Protein AF-A0A2X4TT81-F1 (afdb_monomer_lite)

Foldseek 3Di:
DLVVVVVPDDDPVCVNLVVLQVVLVVCVVVLNLLSSLVSLVVSVVVPNPVSVVSLLVSLVQCLPPVCVVSCLVNLLRQSSLVSVLCCCQAPLVVLQVPDPDLVSVVSLVSLVVVLVSNLVNPPAAHDCLLSSLVSCVLSVVLVSSVVSLVRPPQDPSSQVSVQVSCVVVVNLPGDPRDDDPDDDQDPFDQGQDPDPDDDRDGDGDRPQLVVLQVVLLSCQLVVVLLSSLVSNCVNWPSNLVVNLLSLQQFDDLVSLVVSLVVPQDQDPDQDEADDPVDDPVDDCGSSLVSLQQSLLLCLQVLVLVVSLNSNSRVVLSVLSVLLNVLCVQLPPPVDALLSNLVSLLVNLVSLLPCVCRRNNRCPFCAVNVVPSPDRDDDDPLPCVPPPDDDSRDPSRSVSRVVSAPPPQRGHSSSLVVSLVSLVSSLVSFQLAALLNQLSLQCSLLSCCVPCVPSSVVSLVVNVVRYDDDPCNVCRSHDGDHGDSVRRVD

Structure (mmCIF, N/CA/C/O backbone):
data_AF-A0A2X4TT81-F1
#
_entry.id   AF-A0A2X4TT81-F1
#
loop_
_atom_site.group_PDB
_atom_site.id
_atom_site.type_symbol
_atom_site.label_atom_id
_atom_site.label_alt_id
_atom_site.label_comp_id
_atom_site.label_asym_id
_atom_site.label_entity_id
_atom_site.label_seq_id
_atom_site.pdbx_PDB_ins_code
_atom_site.Cartn_x
_atom_site.Cartn_y
_atom_site.Cartn_z
_atom_site.occupancy
_atom_site.B_iso_or_equiv
_atom_site.auth_seq_id
_atom_site.auth_comp_id
_atom_site.auth_asym_id
_atom_site.auth_atom_id
_atom_site.pdbx_PDB_model_num
ATOM 1 N N . MET A 1 1 ? 54.149 9.828 -35.077 1.00 58.25 1 MET A N 1
ATOM 2 C CA . MET A 1 1 ? 53.721 9.417 -33.720 1.00 58.25 1 MET A CA 1
ATOM 3 C C . MET A 1 1 ? 52.675 8.308 -33.779 1.00 58.25 1 MET A C 1
ATOM 5 O O . MET A 1 1 ? 52.943 7.242 -33.248 1.00 58.25 1 MET A O 1
ATOM 9 N N . ILE A 1 2 ? 51.557 8.510 -34.487 1.00 61.09 2 ILE A N 1
ATOM 10 C CA . ILE A 1 2 ? 50.477 7.516 -34.664 1.00 61.09 2 ILE A CA 1
ATOM 11 C C . ILE A 1 2 ? 51.002 6.150 -35.151 1.00 61.09 2 ILE A C 1
ATOM 13 O O . ILE A 1 2 ? 50.670 5.128 -34.558 1.00 61.09 2 ILE A O 1
ATOM 17 N N . ASP A 1 3 ? 51.885 6.119 -36.155 1.00 70.44 3 ASP A N 1
ATOM 18 C CA . ASP A 1 3 ? 52.434 4.855 -36.682 1.00 70.44 3 ASP A CA 1
ATOM 19 C C . ASP A 1 3 ? 53.351 4.123 -35.692 1.00 70.44 3 ASP A C 1
ATOM 21 O O . ASP A 1 3 ? 53.447 2.900 -35.723 1.00 70.44 3 ASP A O 1
ATOM 25 N N . ARG A 1 4 ? 53.984 4.854 -34.763 1.00 66.62 4 ARG A N 1
ATOM 26 C CA . ARG A 1 4 ? 54.801 4.257 -33.695 1.00 66.62 4 ARG A CA 1
ATOM 27 C C . ARG A 1 4 ? 53.922 3.603 -32.629 1.00 66.62 4 ARG A C 1
ATOM 29 O O . ARG A 1 4 ? 54.232 2.501 -32.194 1.00 66.62 4 ARG A O 1
ATOM 36 N N . VAL A 1 5 ? 52.811 4.244 -32.258 1.00 69.75 5 VAL A N 1
ATOM 37 C CA . VAL A 1 5 ? 51.827 3.671 -31.321 1.00 69.75 5 VAL A CA 1
ATOM 38 C C . VAL A 1 5 ? 51.140 2.445 -31.936 1.00 69.75 5 VAL A C 1
ATOM 40 O O . VAL A 1 5 ? 51.046 1.410 -31.285 1.00 69.75 5 VAL A O 1
ATOM 43 N N . LYS A 1 6 ? 50.763 2.494 -33.225 1.00 67.06 6 LYS A N 1
ATOM 44 C CA . LYS A 1 6 ? 50.237 1.320 -33.957 1.00 67.06 6 LYS A CA 1
ATOM 45 C C . LYS A 1 6 ? 51.219 0.141 -34.003 1.00 67.06 6 LYS A C 1
ATOM 47 O O . LYS A 1 6 ? 50.777 -1.001 -34.060 1.00 67.06 6 LYS A O 1
ATOM 52 N N . ALA A 1 7 ? 52.524 0.409 -33.957 1.00 72.94 7 ALA A N 1
ATOM 53 C CA . ALA A 1 7 ? 53.584 -0.597 -33.895 1.00 72.94 7 ALA A CA 1
ATOM 54 C C . ALA A 1 7 ? 53.917 -1.076 -32.461 1.00 72.94 7 ALA A C 1
ATOM 56 O O . ALA A 1 7 ? 54.894 -1.798 -32.278 1.00 72.94 7 ALA A O 1
ATOM 57 N N . GLY A 1 8 ? 53.126 -0.689 -31.450 1.00 68.44 8 GLY A N 1
ATOM 58 C CA . GLY A 1 8 ? 53.252 -1.163 -30.066 1.00 68.44 8 GLY A CA 1
ATOM 59 C C . GLY A 1 8 ? 54.006 -0.233 -29.108 1.00 68.44 8 GLY A C 1
ATOM 60 O O . GLY A 1 8 ? 54.259 -0.626 -27.971 1.00 68.44 8 GLY A O 1
ATOM 61 N N . ALA A 1 9 ? 54.373 0.986 -29.522 1.00 76.06 9 ALA A N 1
ATOM 62 C CA . ALA A 1 9 ? 54.958 1.969 -28.607 1.00 76.06 9 ALA A CA 1
ATOM 63 C C . ALA A 1 9 ? 53.918 2.520 -27.614 1.00 76.06 9 ALA A C 1
ATOM 65 O O . ALA A 1 9 ? 52.749 2.697 -27.959 1.00 76.06 9 ALA A O 1
ATOM 66 N N . ALA A 1 10 ? 54.363 2.847 -26.397 1.00 73.81 10 ALA A N 1
ATOM 67 C CA . ALA A 1 10 ? 53.527 3.500 -25.393 1.00 73.81 10 ALA A CA 1
ATOM 68 C C . ALA A 1 10 ? 53.057 4.894 -25.863 1.00 73.81 10 ALA A C 1
ATOM 70 O O . ALA A 1 10 ? 53.829 5.633 -26.476 1.00 73.81 10 ALA A O 1
ATOM 71 N N . ASP A 1 11 ? 51.812 5.258 -25.535 1.00 77.31 11 ASP A N 1
ATOM 72 C CA . ASP A 1 11 ? 51.210 6.581 -25.786 1.00 77.31 11 ASP A CA 1
ATOM 73 C C . ASP A 1 11 ? 50.930 7.306 -24.452 1.00 77.31 11 ASP A C 1
ATOM 75 O O . ASP A 1 11 ? 49.772 7.442 -24.055 1.00 77.31 11 ASP A O 1
ATOM 79 N N . PRO A 1 12 ? 51.976 7.709 -23.699 1.00 75.44 12 PRO A N 1
ATOM 80 C CA . PRO A 1 12 ? 51.815 8.270 -22.353 1.00 75.44 12 PRO A CA 1
ATOM 81 C C . PRO A 1 12 ? 51.027 9.588 -22.345 1.00 75.44 12 PRO A C 1
ATOM 83 O O . PRO A 1 12 ? 50.324 9.867 -21.378 1.00 75.44 12 PRO A O 1
ATOM 86 N N . ASP A 1 13 ? 51.089 10.347 -23.441 1.00 78.00 13 ASP A N 1
ATOM 87 C CA . ASP A 1 13 ? 50.403 11.634 -23.608 1.00 78.00 13 ASP A CA 1
ATOM 88 C C . ASP A 1 13 ? 49.036 11.501 -24.308 1.00 78.00 13 ASP A C 1
ATOM 90 O O . ASP A 1 13 ? 48.393 12.506 -24.609 1.00 78.00 13 ASP A O 1
ATOM 94 N N . GLN A 1 14 ? 48.594 10.270 -24.608 1.00 77.44 14 GLN A N 1
ATOM 95 C CA . GLN A 1 14 ? 47.334 9.970 -25.306 1.00 77.44 14 GLN A CA 1
ATOM 96 C C . GLN A 1 14 ? 47.156 10.744 -26.628 1.00 77.44 14 GLN A C 1
ATOM 98 O O . GLN A 1 14 ? 46.035 11.073 -27.032 1.00 77.44 14 GLN A O 1
ATOM 103 N N . LEU A 1 15 ? 48.246 11.079 -27.323 1.00 79.50 15 LEU A N 1
ATOM 104 C CA . LEU A 1 15 ? 48.196 11.911 -28.528 1.00 79.50 15 LEU A CA 1
ATOM 105 C C . LEU A 1 15 ? 47.681 11.120 -29.733 1.00 79.50 15 LEU A C 1
ATOM 107 O O . LEU A 1 15 ? 47.005 11.689 -30.594 1.00 79.50 15 LEU A O 1
ATOM 111 N N . ALA A 1 16 ? 47.950 9.812 -29.803 1.00 79.69 16 ALA A N 1
ATOM 112 C CA . ALA A 1 16 ? 47.367 8.973 -30.846 1.00 79.69 16 ALA A CA 1
ATOM 113 C C . ALA A 1 16 ? 45.855 8.815 -30.625 1.00 79.69 16 ALA A C 1
ATOM 115 O O . ALA A 1 16 ? 45.085 8.948 -31.579 1.00 79.69 16 ALA A O 1
ATOM 116 N N . LEU A 1 17 ? 45.429 8.643 -29.372 1.00 80.56 17 LEU A N 1
ATOM 117 C CA . LEU A 1 17 ? 44.019 8.601 -28.983 1.00 80.56 17 LEU A CA 1
ATOM 118 C C . LEU A 1 17 ? 43.297 9.935 -29.258 1.00 80.56 17 LEU A C 1
ATOM 120 O O . LEU A 1 17 ? 42.252 9.957 -29.911 1.00 80.56 17 LEU A O 1
ATOM 124 N N . SER A 1 18 ? 43.906 11.060 -28.878 1.00 81.62 18 SER A N 1
ATOM 125 C CA . SER A 1 18 ? 43.393 12.415 -29.140 1.00 81.62 18 SER A CA 1
ATOM 126 C C . SER A 1 18 ? 43.285 12.732 -30.637 1.00 81.62 18 SER A C 1
ATOM 128 O O . SER A 1 18 ? 42.397 13.478 -31.062 1.00 81.62 18 SER A O 1
ATOM 130 N N . SER A 1 19 ? 44.156 12.146 -31.468 1.00 86.88 19 SER A N 1
ATOM 131 C CA . SER A 1 19 ? 44.118 12.339 -32.923 1.00 86.88 19 SER A CA 1
ATOM 132 C C . SER A 1 19 ? 42.837 11.795 -33.567 1.00 86.88 19 SER A C 1
ATOM 134 O O . SER A 1 19 ? 42.395 12.345 -34.578 1.00 86.88 19 SER A O 1
ATOM 136 N N . LEU A 1 20 ? 42.203 10.770 -32.977 1.00 88.62 20 LEU A N 1
ATOM 137 C CA . LEU A 1 20 ? 40.924 10.235 -33.456 1.00 88.62 20 LEU A CA 1
ATOM 138 C C . LEU A 1 20 ? 39.818 11.285 -33.342 1.00 88.62 20 LEU A C 1
ATOM 140 O O . LEU A 1 20 ? 39.067 11.485 -34.295 1.00 88.62 20 LEU A O 1
ATOM 144 N N . GLY A 1 21 ? 39.767 12.017 -32.226 1.00 88.94 21 GLY A N 1
ATOM 145 C CA . GLY A 1 21 ? 38.787 13.082 -32.018 1.00 88.94 21 GLY A CA 1
ATOM 146 C C . GLY A 1 21 ? 38.964 14.260 -32.980 1.00 88.94 21 GLY A C 1
ATOM 147 O O . GLY A 1 21 ? 37.980 14.835 -33.451 1.00 88.94 21 GLY A O 1
ATOM 148 N N . GLN A 1 22 ? 40.209 14.600 -33.332 1.00 89.69 22 GLN A N 1
ATOM 149 C CA . GLN A 1 22 ? 40.493 15.642 -34.328 1.00 89.69 22 GLN A CA 1
ATOM 150 C C . GLN A 1 22 ? 40.083 15.208 -35.741 1.00 89.69 22 GLN A C 1
ATOM 152 O O . GLN A 1 22 ? 39.421 15.966 -36.450 1.00 89.69 22 GLN A O 1
ATOM 157 N N . GLN A 1 23 ? 40.411 13.974 -36.132 1.00 93.31 23 GLN A N 1
ATOM 158 C CA . GLN A 1 23 ? 39.982 13.401 -37.412 1.00 93.31 23 GLN A CA 1
ATOM 159 C C . GLN A 1 23 ? 38.454 13.327 -37.503 1.00 93.31 23 GLN A C 1
ATOM 161 O O . GLN A 1 23 ? 37.878 13.710 -38.520 1.00 93.31 23 GLN A O 1
ATOM 166 N N . ALA A 1 24 ? 37.789 12.910 -36.423 1.00 94.06 24 ALA A N 1
ATOM 167 C CA . ALA A 1 24 ? 36.334 12.868 -36.339 1.00 94.06 24 ALA A CA 1
ATOM 168 C C . ALA A 1 24 ? 35.710 14.258 -36.533 1.00 94.06 24 ALA A C 1
ATOM 170 O O . ALA A 1 24 ? 34.749 14.411 -37.286 1.00 94.06 24 ALA A O 1
ATOM 171 N N . ARG A 1 25 ? 36.300 15.294 -35.924 1.00 92.62 25 ARG A N 1
ATOM 172 C CA . ARG A 1 25 ? 35.845 16.681 -36.079 1.00 92.62 25 ARG A CA 1
ATOM 173 C C . ARG A 1 25 ? 35.964 17.175 -37.521 1.00 92.62 25 ARG A C 1
ATOM 175 O O . ARG A 1 25 ? 35.049 17.831 -38.007 1.00 92.62 25 ARG A O 1
ATOM 182 N N . ILE A 1 26 ? 37.053 16.828 -38.210 1.00 95.19 26 ILE A N 1
ATOM 183 C CA . ILE A 1 26 ? 37.232 17.145 -39.635 1.00 95.19 26 ILE A CA 1
ATOM 184 C C . ILE A 1 26 ? 36.154 16.450 -40.473 1.00 95.19 26 ILE A C 1
ATOM 186 O O . ILE A 1 26 ? 35.532 17.094 -41.314 1.00 95.19 26 ILE A O 1
ATOM 190 N N . GLN A 1 27 ? 35.879 15.165 -40.220 1.00 96.31 27 GLN A N 1
ATOM 191 C CA . GLN A 1 27 ? 34.803 14.448 -40.913 1.00 96.31 27 GLN A CA 1
ATOM 192 C C . GLN A 1 27 ? 33.444 15.123 -40.695 1.00 96.31 27 GLN A C 1
ATOM 194 O O . GLN A 1 27 ? 32.689 15.296 -41.650 1.00 96.31 27 GLN A O 1
ATOM 199 N N . LEU A 1 28 ? 33.157 15.579 -39.473 1.00 92.62 28 LEU A N 1
ATOM 200 C CA . LEU A 1 28 ? 31.921 16.298 -39.173 1.00 92.62 28 LEU A CA 1
ATOM 201 C C . LEU A 1 28 ? 31.823 17.632 -39.935 1.00 92.62 28 LEU A C 1
ATOM 203 O O . LEU A 1 28 ? 30.763 17.938 -40.474 1.00 92.62 28 LEU A O 1
ATOM 207 N N . TRP A 1 29 ? 32.917 18.396 -40.044 1.00 91.75 29 TRP A N 1
ATOM 208 C CA . TRP A 1 29 ? 32.966 19.628 -40.850 1.00 91.75 29 TRP A CA 1
ATOM 209 C C . TRP A 1 29 ? 32.735 19.387 -42.341 1.00 91.75 29 TRP A C 1
ATOM 211 O O . TRP A 1 29 ? 32.150 20.231 -43.013 1.00 91.75 29 TRP A O 1
ATOM 221 N N . LEU A 1 30 ? 33.156 18.229 -42.849 1.00 93.50 30 LEU A N 1
ATOM 222 C CA . LEU A 1 30 ? 32.915 17.806 -44.228 1.00 93.50 30 LEU A CA 1
ATOM 223 C C . LEU A 1 30 ? 31.502 17.229 -44.447 1.00 93.50 30 LEU A C 1
ATOM 225 O O . LEU A 1 30 ? 31.180 16.829 -45.561 1.00 93.50 30 LEU A O 1
ATOM 229 N N . GLY A 1 31 ? 30.659 17.162 -43.408 1.00 90.50 31 GLY A N 1
ATOM 230 C CA . GLY A 1 31 ? 29.316 16.573 -43.470 1.00 90.50 31 GLY A CA 1
ATOM 231 C C . GLY A 1 31 ? 29.287 15.041 -43.374 1.00 90.50 31 GLY A C 1
ATOM 232 O O . GLY A 1 31 ? 28.218 14.433 -43.436 1.00 90.50 31 GLY A O 1
ATOM 233 N N . ASN A 1 32 ? 30.436 14.395 -43.163 1.00 95.31 32 ASN A N 1
ATOM 234 C CA . ASN A 1 32 ? 30.575 12.942 -43.075 1.00 95.31 32 ASN A CA 1
ATOM 235 C C . ASN A 1 32 ? 30.267 12.441 -41.654 1.00 95.31 32 ASN A C 1
ATOM 237 O O . ASN A 1 32 ? 31.155 12.045 -40.894 1.00 95.31 32 ASN A O 1
ATOM 241 N N . ILE A 1 33 ? 28.984 12.443 -41.291 1.00 96.00 33 ILE A N 1
ATOM 242 C CA . ILE A 1 33 ? 28.519 12.152 -39.923 1.00 96.00 33 ILE A CA 1
ATOM 243 C C . ILE A 1 33 ? 28.848 10.722 -39.474 1.00 96.00 33 ILE A C 1
ATOM 245 O O . ILE A 1 33 ? 29.339 10.532 -38.363 1.00 96.00 33 ILE A O 1
ATOM 249 N N . ALA A 1 34 ? 28.599 9.711 -40.313 1.00 95.69 34 ALA A N 1
ATOM 250 C CA . ALA A 1 34 ? 28.864 8.316 -39.948 1.00 95.69 34 ALA A CA 1
ATOM 251 C C . ALA A 1 34 ? 30.368 8.047 -39.712 1.00 95.69 34 ALA A C 1
ATOM 253 O O . ALA A 1 34 ? 30.707 7.562 -38.630 1.00 95.69 34 ALA A O 1
ATOM 254 N N . PRO A 1 35 ? 31.292 8.448 -40.615 1.00 96.44 35 PRO A N 1
ATOM 255 C CA . PRO A 1 35 ? 32.729 8.372 -40.341 1.00 96.44 35 PRO A CA 1
ATOM 256 C C . PRO A 1 35 ? 33.161 9.111 -39.066 1.00 96.44 35 PRO A C 1
ATOM 258 O O . PRO A 1 35 ? 33.966 8.585 -38.298 1.00 96.44 35 PRO A O 1
ATOM 261 N N . ALA A 1 36 ? 32.604 10.299 -38.796 1.00 96.62 36 ALA A N 1
ATOM 262 C CA . ALA A 1 36 ? 32.887 11.035 -37.563 1.00 96.62 36 ALA A CA 1
ATOM 263 C C . ALA A 1 36 ? 32.458 10.250 -36.312 1.00 96.62 36 ALA A C 1
ATOM 265 O O . ALA A 1 36 ? 33.240 10.090 -35.375 1.00 96.62 36 ALA A O 1
ATOM 266 N N . ALA A 1 37 ? 31.234 9.715 -36.306 1.00 95.94 37 ALA A N 1
ATOM 267 C CA . ALA A 1 37 ? 30.707 8.931 -35.192 1.00 95.94 37 ALA A CA 1
ATOM 268 C C . ALA A 1 37 ? 31.528 7.658 -34.933 1.00 95.94 37 ALA A C 1
ATOM 270 O O . ALA A 1 37 ? 31.794 7.330 -33.779 1.00 95.94 37 ALA A O 1
ATOM 271 N N . GLN A 1 38 ? 31.979 6.967 -35.984 1.00 95.00 38 GLN A N 1
ATOM 272 C CA . GLN A 1 38 ? 32.835 5.785 -35.851 1.00 95.00 38 GLN A CA 1
ATOM 273 C C . GLN A 1 38 ? 34.185 6.122 -35.199 1.00 95.00 38 GLN A C 1
ATOM 275 O O . GLN A 1 38 ? 34.632 5.398 -34.310 1.00 95.00 38 GLN A O 1
ATOM 280 N N . LEU A 1 39 ? 34.816 7.235 -35.587 1.00 95.06 39 LEU A N 1
ATOM 281 C CA . LEU A 1 39 ? 36.079 7.687 -34.995 1.00 95.06 39 LEU A CA 1
ATOM 282 C C . LEU A 1 39 ? 35.910 8.096 -33.523 1.00 95.06 39 LEU A C 1
ATOM 284 O O . LEU A 1 39 ? 36.715 7.693 -32.684 1.00 95.06 39 LEU A O 1
ATOM 288 N N . TYR A 1 40 ? 34.835 8.812 -33.178 1.00 94.81 40 TYR A N 1
ATOM 289 C CA . TYR A 1 40 ? 34.524 9.118 -31.777 1.00 94.81 40 TYR A CA 1
ATOM 290 C C . TYR A 1 40 ? 34.189 7.865 -30.956 1.00 94.81 40 TYR A C 1
ATOM 292 O O . TYR A 1 40 ? 34.549 7.787 -29.783 1.00 94.81 40 TYR A O 1
ATOM 300 N N . ALA A 1 41 ? 33.549 6.857 -31.557 1.00 92.12 41 ALA A N 1
ATOM 301 C CA . ALA A 1 41 ? 33.287 5.574 -30.907 1.00 92.12 41 ALA A CA 1
ATOM 302 C C . ALA A 1 41 ? 34.577 4.802 -30.623 1.00 92.12 41 ALA A C 1
ATOM 304 O O . ALA A 1 41 ? 34.733 4.260 -29.531 1.00 92.12 41 ALA A O 1
ATOM 305 N N . GLN A 1 42 ? 35.525 4.802 -31.564 1.00 91.69 42 GLN A N 1
ATOM 306 C CA . GLN A 1 42 ? 36.855 4.229 -31.350 1.00 91.69 42 GLN A CA 1
ATOM 307 C C . GLN A 1 42 ? 37.615 4.967 -30.245 1.00 91.69 42 GLN A C 1
ATOM 309 O O . GLN A 1 42 ? 38.210 4.315 -29.390 1.00 91.69 42 GLN A O 1
ATOM 314 N N . GLN A 1 43 ? 37.552 6.302 -30.233 1.00 90.12 43 GLN A N 1
ATOM 315 C CA . GLN A 1 43 ? 38.149 7.127 -29.183 1.00 90.12 43 GLN A CA 1
ATOM 316 C C . GLN A 1 43 ? 37.559 6.779 -27.804 1.00 90.12 43 GLN A C 1
ATOM 318 O O . GLN A 1 43 ? 38.297 6.478 -26.869 1.00 90.12 43 GLN A O 1
ATOM 323 N N . ALA A 1 44 ? 36.230 6.730 -27.684 1.00 88.50 44 ALA A N 1
ATOM 324 C CA . ALA A 1 44 ? 35.555 6.386 -26.433 1.00 88.50 44 ALA A CA 1
ATOM 325 C C . ALA A 1 44 ? 35.875 4.955 -25.960 1.00 88.50 44 ALA A C 1
ATOM 327 O O . ALA A 1 44 ? 36.117 4.729 -24.776 1.00 88.50 44 ALA A O 1
ATOM 328 N N . ALA A 1 45 ? 35.909 3.984 -26.879 1.00 87.12 45 ALA A N 1
ATOM 329 C CA . ALA A 1 45 ? 36.208 2.587 -26.562 1.00 87.12 45 ALA A CA 1
ATOM 330 C C . ALA A 1 45 ? 37.636 2.378 -26.025 1.00 87.12 45 ALA A C 1
ATOM 332 O O . ALA A 1 45 ? 37.886 1.403 -25.321 1.00 87.12 45 ALA A O 1
ATOM 333 N N . GLN A 1 46 ? 38.557 3.294 -26.332 1.00 85.81 46 GLN A N 1
ATOM 334 C CA . GLN A 1 46 ? 39.940 3.285 -25.847 1.00 85.81 46 GLN A CA 1
ATOM 335 C C . GLN A 1 46 ? 40.122 4.035 -24.511 1.00 85.81 46 GLN A C 1
ATOM 337 O O . GLN A 1 46 ? 41.245 4.160 -24.034 1.00 85.81 46 GLN A O 1
ATOM 342 N N . GLY A 1 47 ? 39.032 4.490 -23.878 1.00 77.69 47 GLY A N 1
ATOM 343 C CA . GLY A 1 47 ? 39.045 5.068 -22.528 1.00 77.69 47 GLY A CA 1
ATOM 344 C C . GLY A 1 47 ? 39.175 6.593 -22.463 1.00 77.69 47 GLY A C 1
ATOM 345 O O . GLY A 1 47 ? 39.287 7.142 -21.368 1.00 77.69 47 GLY A O 1
ATOM 346 N N . ASP A 1 48 ? 39.131 7.289 -23.601 1.00 80.69 48 ASP A N 1
ATOM 347 C CA . ASP A 1 48 ? 39.125 8.753 -23.642 1.00 80.69 48 ASP A CA 1
ATOM 348 C C . ASP A 1 48 ? 37.794 9.320 -23.121 1.00 80.69 48 ASP A C 1
ATOM 350 O O . ASP A 1 48 ? 36.706 8.963 -23.589 1.00 80.69 48 ASP A O 1
ATOM 354 N N . GLN A 1 49 ? 37.878 10.249 -22.167 1.00 73.44 49 GLN A N 1
ATOM 355 C CA . GLN A 1 49 ? 36.701 10.835 -21.519 1.00 73.44 49 GLN A CA 1
ATOM 356 C C . GLN A 1 49 ? 35.886 11.759 -22.448 1.00 73.44 49 GLN A C 1
ATOM 358 O O . GLN A 1 49 ? 34.681 11.920 -22.249 1.00 73.44 49 GLN A O 1
ATOM 363 N N . ASN A 1 50 ? 36.502 12.338 -23.484 1.00 83.44 50 ASN A N 1
ATOM 364 C CA . ASN A 1 50 ? 35.856 13.262 -24.422 1.00 83.44 50 ASN A CA 1
ATOM 365 C C . ASN A 1 50 ? 35.143 12.543 -25.578 1.00 83.44 50 ASN A C 1
ATOM 367 O O . ASN A 1 50 ? 34.199 13.094 -26.156 1.00 83.44 50 ASN A O 1
ATOM 371 N N . GLY A 1 51 ? 35.546 11.315 -25.914 1.00 84.81 51 GLY A N 1
ATOM 372 C CA . GLY A 1 51 ? 34.897 10.502 -26.946 1.00 84.81 51 GLY A CA 1
ATOM 373 C C . GLY A 1 51 ? 33.410 10.281 -26.651 1.00 84.81 51 GLY A C 1
ATOM 374 O O . GLY A 1 51 ? 32.563 10.482 -27.522 1.00 84.81 51 GLY A O 1
ATOM 375 N N . GLY A 1 52 ? 33.067 9.971 -25.395 1.00 85.94 52 GLY A N 1
ATOM 376 C CA . GLY A 1 52 ? 31.675 9.813 -24.957 1.00 85.94 52 GLY A CA 1
ATOM 377 C C . GLY A 1 52 ? 30.845 11.095 -25.098 1.00 85.94 52 GLY A C 1
ATOM 378 O O . GLY A 1 52 ? 29.729 11.054 -25.618 1.00 85.94 52 GLY A O 1
ATOM 379 N N . LEU A 1 53 ? 31.410 12.245 -24.710 1.00 88.31 53 LEU A N 1
ATOM 380 C CA . LEU A 1 53 ? 30.763 13.556 -24.863 1.00 88.31 53 LEU A CA 1
ATOM 381 C C . LEU A 1 53 ? 30.544 13.919 -26.338 1.00 88.31 53 LEU A C 1
ATOM 383 O O . LEU A 1 53 ? 29.504 14.468 -26.700 1.00 88.31 53 LEU A O 1
ATOM 387 N N . SER A 1 54 ? 31.494 13.568 -27.204 1.00 93.19 54 SER A N 1
ATOM 388 C CA . SER A 1 54 ? 31.401 13.819 -28.647 1.00 93.19 54 SER A CA 1
ATOM 389 C C . SER A 1 54 ? 30.303 12.975 -29.304 1.00 93.19 54 SER A C 1
ATOM 391 O O . SER A 1 54 ? 29.521 13.481 -30.110 1.00 93.19 54 SER A O 1
ATOM 393 N N . LEU A 1 55 ? 30.172 11.704 -28.911 1.00 93.31 55 LEU A N 1
ATOM 394 C CA . LEU A 1 55 ? 29.065 10.842 -29.338 1.00 93.31 55 LEU A CA 1
ATOM 395 C C . LEU A 1 55 ? 27.711 11.357 -28.845 1.00 93.31 55 LEU A C 1
ATOM 397 O O . LEU A 1 55 ? 26.735 11.343 -29.596 1.00 93.31 55 LEU A O 1
ATOM 401 N N . GLN A 1 56 ? 27.656 11.845 -27.603 1.00 90.88 56 GLN A N 1
ATOM 402 C CA . GLN A 1 56 ? 26.459 12.468 -27.049 1.00 90.88 56 GLN A CA 1
ATOM 403 C C . GLN A 1 56 ? 26.061 13.701 -27.869 1.00 90.88 56 GLN A C 1
ATOM 405 O O . GLN A 1 56 ? 24.899 13.807 -28.261 1.00 90.88 56 GLN A O 1
ATOM 410 N N . TYR A 1 57 ? 27.017 14.575 -28.202 1.00 92.44 57 TYR A N 1
ATOM 411 C CA . TYR A 1 57 ? 26.785 15.728 -29.073 1.00 92.44 57 TYR A CA 1
ATOM 412 C C . TYR A 1 57 ? 26.201 15.313 -30.428 1.00 92.44 57 TYR A C 1
ATOM 414 O O . TYR A 1 57 ? 25.162 15.841 -30.824 1.00 92.44 57 TYR A O 1
ATOM 422 N N . ILE A 1 58 ? 26.806 14.329 -31.106 1.00 95.31 58 ILE A N 1
ATOM 423 C CA . ILE A 1 58 ? 26.294 13.815 -32.388 1.00 95.31 58 ILE A CA 1
ATOM 424 C C . ILE A 1 58 ? 24.869 13.280 -32.228 1.00 95.31 58 ILE A C 1
ATOM 426 O O . ILE A 1 58 ? 24.000 13.590 -33.038 1.00 95.31 58 ILE A O 1
ATOM 430 N N . SER A 1 59 ? 24.602 12.496 -31.185 1.00 94.69 59 SER A N 1
ATOM 431 C CA . SER A 1 59 ? 23.276 11.915 -30.975 1.00 94.69 59 SER A CA 1
ATOM 432 C C . SER A 1 59 ? 22.201 12.981 -30.723 1.00 94.69 59 SER A C 1
ATOM 434 O O . SER A 1 59 ? 21.148 12.927 -31.354 1.00 94.69 59 SER A O 1
ATOM 436 N N . SER A 1 60 ? 22.491 14.000 -29.899 1.00 92.50 60 SER A N 1
ATOM 437 C CA . SER A 1 60 ? 21.593 15.133 -29.641 1.00 92.50 60 SER A CA 1
ATOM 438 C C . SER A 1 60 ? 21.391 16.003 -30.891 1.00 92.50 60 SER A C 1
ATOM 440 O O . SER A 1 60 ? 20.276 16.449 -31.153 1.00 92.50 60 SER A O 1
ATOM 442 N N . TYR A 1 61 ? 22.444 16.205 -31.691 1.00 94.38 61 TYR A N 1
ATOM 443 C CA . TYR A 1 61 ? 22.363 16.878 -32.990 1.00 94.38 61 TYR A CA 1
ATOM 444 C C . TYR A 1 61 ? 21.416 16.134 -33.940 1.00 94.38 61 TYR A C 1
ATOM 446 O O . TYR A 1 61 ? 20.538 16.746 -34.537 1.00 94.38 61 TYR A O 1
ATOM 454 N N . LEU A 1 62 ? 21.535 14.808 -34.040 1.00 95.44 62 LEU A N 1
ATOM 455 C CA . LEU A 1 62 ? 20.756 14.004 -34.985 1.00 95.44 62 LEU A CA 1
ATOM 456 C C . LEU A 1 62 ? 19.279 13.838 -34.614 1.00 95.44 62 LEU A C 1
ATOM 458 O O . LEU A 1 62 ? 18.459 13.649 -35.510 1.00 95.44 62 LEU A O 1
ATOM 462 N N . VAL A 1 63 ? 18.922 13.892 -33.326 1.00 93.75 63 VAL A N 1
ATOM 463 C CA . VAL A 1 63 ? 17.509 13.849 -32.897 1.00 93.75 63 VAL A CA 1
ATOM 464 C C . VAL A 1 63 ? 16.815 15.211 -32.980 1.00 93.75 63 VAL A C 1
ATOM 466 O O . VAL A 1 63 ? 15.595 15.276 -32.825 1.00 93.75 63 VAL A O 1
ATOM 469 N N . ASN A 1 64 ? 17.558 16.297 -33.225 1.00 91.38 64 ASN A N 1
ATOM 470 C CA . ASN A 1 64 ? 16.966 17.608 -33.460 1.00 91.38 64 ASN A CA 1
ATOM 471 C C . ASN A 1 64 ? 16.244 17.607 -34.827 1.00 91.38 64 ASN A C 1
ATOM 473 O O . ASN A 1 64 ? 16.877 17.293 -35.842 1.00 91.38 64 ASN A O 1
ATOM 477 N N . PRO A 1 65 ? 14.948 17.976 -34.893 1.00 89.38 65 PRO A N 1
ATOM 478 C CA . PRO A 1 65 ? 14.206 18.047 -36.153 1.00 89.38 65 PRO A CA 1
ATOM 479 C C . PRO A 1 65 ? 14.867 18.937 -37.218 1.00 89.38 65 PRO A C 1
ATOM 481 O O . PRO A 1 65 ? 14.766 18.620 -38.403 1.00 89.38 65 PRO A O 1
ATOM 484 N N . ASP A 1 66 ? 15.605 19.979 -36.823 1.00 92.38 66 ASP A N 1
ATOM 485 C CA . ASP A 1 66 ? 16.318 20.872 -37.751 1.00 92.38 66 ASP A CA 1
ATOM 486 C C . ASP A 1 66 ? 17.415 20.142 -38.550 1.00 92.38 66 ASP A C 1
ATOM 488 O O . ASP A 1 66 ? 17.841 20.590 -39.615 1.00 92.38 66 ASP A O 1
ATOM 492 N N . HIS A 1 67 ? 17.866 18.985 -38.060 1.00 94.31 67 HIS A N 1
ATOM 493 C CA . HIS A 1 67 ? 18.917 18.168 -38.664 1.00 94.31 67 HIS A CA 1
ATOM 494 C C . HIS A 1 67 ? 18.394 16.828 -39.199 1.00 94.31 67 HIS A C 1
ATOM 496 O O . HIS A 1 67 ? 19.173 15.921 -39.506 1.00 94.31 67 HIS A O 1
ATOM 502 N N . PHE A 1 68 ? 17.076 16.702 -39.394 1.00 94.38 68 PHE A N 1
ATOM 503 C CA . PHE A 1 68 ? 16.448 15.467 -39.867 1.00 94.38 68 PHE A CA 1
ATOM 504 C C . PHE A 1 68 ? 16.972 14.996 -41.236 1.00 94.38 68 PHE A C 1
ATOM 506 O O . PHE A 1 68 ? 17.111 13.795 -41.474 1.00 94.38 68 PHE A O 1
ATOM 513 N N . ALA A 1 69 ? 17.322 15.922 -42.136 1.00 94.81 69 ALA A N 1
ATOM 514 C CA . ALA A 1 69 ? 17.930 15.580 -43.425 1.00 94.81 69 ALA A CA 1
ATOM 515 C C . ALA A 1 69 ? 19.295 14.886 -43.257 1.00 94.81 69 ALA A C 1
ATOM 517 O O . ALA A 1 69 ? 19.577 13.903 -43.943 1.00 94.81 69 ALA A O 1
ATOM 518 N N . ALA A 1 70 ? 20.103 15.358 -42.305 1.00 95.06 70 ALA A N 1
ATOM 519 C CA . ALA A 1 70 ? 21.408 14.790 -41.988 1.00 95.06 70 ALA A CA 1
ATOM 520 C C . ALA A 1 70 ? 21.261 13.393 -41.362 1.00 95.06 70 ALA A C 1
ATOM 522 O O . ALA A 1 70 ? 21.945 12.448 -41.757 1.00 95.06 70 ALA A O 1
ATOM 523 N N . LEU A 1 71 ? 20.284 13.233 -40.459 1.00 96.44 71 LEU A N 1
ATOM 524 C CA . LEU A 1 71 ? 19.896 11.929 -39.926 1.00 96.44 71 LEU A CA 1
ATOM 525 C C . LEU A 1 71 ? 19.512 10.964 -41.055 1.00 96.44 71 LEU A C 1
ATOM 527 O O . LEU A 1 71 ? 20.062 9.870 -41.127 1.00 96.44 71 LEU A O 1
ATOM 531 N N . LYS A 1 72 ? 18.628 11.367 -41.977 1.00 95.88 72 LYS A N 1
ATOM 532 C CA . LYS A 1 72 ? 18.179 10.521 -43.097 1.00 95.88 72 LYS A CA 1
ATOM 533 C C . LYS A 1 72 ? 19.334 10.010 -43.964 1.00 95.88 72 LYS A C 1
ATOM 535 O O . LYS A 1 72 ? 19.272 8.875 -44.428 1.00 95.88 72 LYS A O 1
ATOM 540 N N . GLN A 1 73 ? 20.377 10.814 -44.163 1.00 94.56 73 GLN A N 1
ATOM 541 C CA . GLN A 1 73 ? 21.569 10.405 -44.911 1.00 94.56 73 GLN A CA 1
ATOM 542 C C . GLN A 1 73 ? 22.427 9.390 -44.138 1.00 94.56 73 GLN A C 1
ATOM 544 O O . GLN A 1 73 ? 22.945 8.448 -44.733 1.00 94.56 73 GLN A O 1
ATOM 549 N N . ALA A 1 74 ? 22.555 9.550 -42.818 1.00 95.56 74 ALA A N 1
ATOM 550 C CA . ALA A 1 74 ? 23.473 8.761 -41.995 1.00 95.56 74 ALA A CA 1
ATOM 551 C C . ALA A 1 74 ? 22.848 7.503 -41.351 1.00 95.56 74 ALA A C 1
ATOM 553 O O . ALA A 1 74 ? 23.571 6.595 -40.951 1.00 95.56 74 ALA A O 1
ATOM 554 N N . ILE A 1 75 ? 21.516 7.406 -41.261 1.00 94.75 75 ILE A N 1
ATOM 555 C CA . ILE A 1 75 ? 20.787 6.393 -40.463 1.00 94.75 75 ILE A CA 1
ATOM 556 C C . ILE A 1 75 ? 20.932 4.936 -40.931 1.00 94.75 75 ILE A C 1
ATOM 558 O O . ILE A 1 75 ? 20.444 4.017 -40.270 1.00 94.75 75 ILE A O 1
ATOM 562 N N . SER A 1 76 ? 21.559 4.706 -42.084 1.00 92.06 76 SER A N 1
ATOM 563 C CA . SER A 1 76 ? 21.893 3.350 -42.539 1.00 92.06 76 SER A CA 1
ATOM 564 C C . SER A 1 76 ? 23.114 2.776 -41.810 1.00 92.06 76 SER A C 1
ATOM 566 O O . SER A 1 76 ? 23.321 1.566 -41.851 1.00 92.06 76 SER A O 1
ATOM 568 N N . ASP A 1 77 ? 23.912 3.618 -41.144 1.00 93.12 77 ASP A N 1
ATOM 569 C CA . ASP A 1 77 ? 25.074 3.194 -40.366 1.00 93.12 77 ASP A CA 1
ATOM 570 C C . ASP A 1 77 ? 24.659 2.649 -38.976 1.00 93.12 77 ASP A C 1
ATOM 572 O O . ASP A 1 77 ? 23.917 3.324 -38.251 1.00 93.12 77 ASP A O 1
ATOM 576 N N . PRO A 1 78 ? 25.136 1.459 -38.557 1.00 91.50 78 PRO A N 1
ATOM 577 C CA . PRO A 1 78 ? 24.764 0.859 -37.272 1.00 91.50 78 PRO A CA 1
ATOM 578 C C . PRO A 1 78 ? 25.154 1.678 -36.032 1.00 91.50 78 PRO A C 1
ATOM 580 O O . PRO A 1 78 ? 24.426 1.652 -35.038 1.00 91.50 78 PRO A O 1
ATOM 583 N N . VAL A 1 79 ? 26.271 2.418 -36.065 1.00 92.94 79 VAL A N 1
ATOM 584 C CA . VAL A 1 79 ? 26.683 3.289 -34.949 1.00 92.94 79 VAL A CA 1
ATOM 585 C C . VAL A 1 79 ? 25.694 4.440 -34.817 1.00 92.94 79 VAL A C 1
ATOM 587 O O . VAL A 1 79 ? 25.264 4.759 -33.710 1.00 92.94 79 VAL A O 1
ATOM 590 N N . ILE A 1 80 ? 25.255 5.014 -35.939 1.00 95.75 80 ILE A N 1
ATOM 59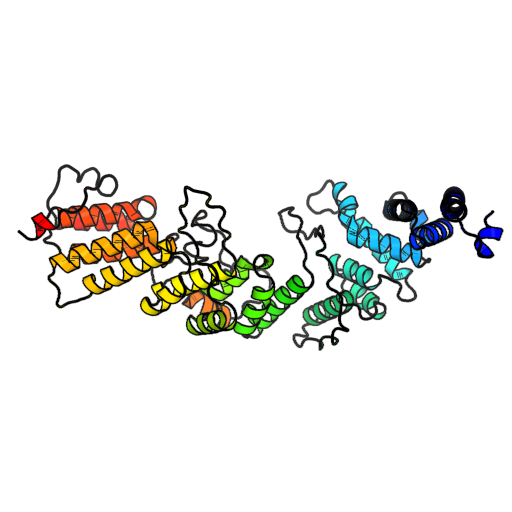1 C CA . ILE A 1 80 ? 24.232 6.066 -35.944 1.00 95.75 80 ILE A CA 1
ATOM 592 C C . ILE A 1 80 ? 22.888 5.538 -35.431 1.00 95.75 80 ILE A C 1
ATOM 594 O O . ILE A 1 80 ? 22.271 6.177 -34.577 1.00 95.75 80 ILE A O 1
ATOM 598 N N . GLN A 1 81 ? 22.459 4.352 -35.876 1.00 94.81 81 GLN A N 1
ATOM 599 C CA . GLN A 1 81 ? 21.247 3.697 -35.364 1.00 94.81 81 GLN A CA 1
ATOM 600 C C . GLN A 1 81 ? 21.307 3.508 -33.844 1.00 94.81 81 GLN A C 1
ATOM 602 O O . GLN A 1 81 ? 20.347 3.829 -33.137 1.00 94.81 81 GLN A O 1
ATOM 607 N N . GLN A 1 82 ? 22.448 3.042 -33.330 1.00 93.75 82 GLN A N 1
ATOM 608 C CA . GLN A 1 82 ? 22.673 2.854 -31.901 1.00 93.75 82 GLN A CA 1
ATOM 609 C C . GLN A 1 82 ? 22.642 4.180 -31.130 1.00 93.75 82 GLN A C 1
ATOM 611 O O . GLN A 1 82 ? 21.951 4.267 -30.114 1.00 93.75 82 GLN A O 1
ATOM 616 N N . LEU A 1 83 ? 23.344 5.213 -31.604 1.00 94.38 83 LEU A N 1
ATOM 617 C CA . LEU A 1 83 ? 23.410 6.521 -30.945 1.00 94.38 83 LEU A CA 1
ATOM 618 C C . LEU A 1 83 ? 22.037 7.182 -30.839 1.00 94.38 83 LEU A C 1
ATOM 620 O O . LEU A 1 83 ? 21.631 7.589 -29.752 1.00 94.38 83 LEU A O 1
ATOM 624 N N . VAL A 1 84 ? 21.300 7.233 -31.948 1.00 95.56 84 VAL A N 1
ATOM 625 C CA . VAL A 1 84 ? 19.954 7.818 -31.989 1.00 95.56 84 VAL A CA 1
ATOM 626 C C . VAL A 1 84 ? 19.003 7.030 -31.087 1.00 95.56 84 VAL A C 1
ATOM 628 O O . VAL A 1 84 ? 18.255 7.619 -30.310 1.00 95.56 84 VAL A O 1
ATOM 631 N N . THR A 1 85 ? 19.071 5.695 -31.117 1.00 94.75 85 THR A N 1
ATOM 632 C CA . THR A 1 85 ? 18.257 4.841 -30.238 1.00 94.75 85 THR A CA 1
ATOM 633 C C . THR A 1 85 ? 18.555 5.100 -28.760 1.00 94.75 85 THR A C 1
ATOM 635 O O . THR A 1 85 ? 17.629 5.193 -27.955 1.00 94.75 85 THR A O 1
ATOM 638 N N . VAL A 1 86 ? 19.831 5.226 -28.380 1.00 91.25 86 VAL A N 1
ATOM 639 C CA . VAL A 1 86 ? 20.236 5.503 -26.993 1.00 91.25 86 VAL A CA 1
ATOM 640 C C . VAL A 1 86 ? 19.777 6.888 -26.547 1.00 91.25 86 VAL A C 1
ATOM 642 O O . VAL A 1 86 ? 19.221 6.998 -25.454 1.00 91.25 86 VAL A O 1
ATOM 645 N N . GLU A 1 87 ? 19.947 7.915 -27.379 1.00 91.81 87 GLU A N 1
ATOM 646 C CA . GLU A 1 87 ? 19.511 9.280 -27.064 1.00 91.81 87 GLU A CA 1
ATOM 647 C C . GLU A 1 87 ? 17.995 9.336 -26.847 1.00 91.81 87 GLU A C 1
ATOM 649 O O . GLU A 1 87 ? 17.535 9.849 -25.828 1.00 91.81 87 GLU A O 1
ATOM 654 N N . LEU A 1 88 ? 17.206 8.712 -27.726 1.00 91.62 88 LEU A N 1
ATOM 655 C CA . LEU A 1 88 ? 15.754 8.641 -27.554 1.00 91.62 88 LEU A CA 1
ATOM 656 C C . LEU A 1 88 ? 15.343 7.829 -26.315 1.00 91.62 88 LEU A C 1
ATOM 658 O O . LEU A 1 88 ? 14.415 8.214 -25.602 1.00 91.62 88 LEU A O 1
ATOM 662 N N . PHE A 1 89 ? 16.019 6.710 -26.037 1.00 89.19 89 PHE A N 1
ATOM 663 C CA . PHE A 1 89 ? 15.661 5.811 -24.937 1.00 89.19 89 PHE A CA 1
ATOM 664 C C . PHE A 1 89 ? 16.022 6.373 -23.558 1.00 89.19 89 PHE A C 1
ATOM 666 O O . PHE A 1 89 ? 15.211 6.284 -22.635 1.00 89.19 89 PHE A O 1
ATOM 673 N N . ALA A 1 90 ? 17.224 6.937 -23.417 1.00 83.88 90 ALA A N 1
ATOM 674 C CA . ALA A 1 90 ? 17.767 7.397 -22.141 1.00 83.88 90 ALA A CA 1
ATOM 675 C C . ALA A 1 90 ? 17.558 8.898 -21.896 1.00 83.88 90 ALA A C 1
ATOM 677 O O . ALA A 1 90 ? 17.469 9.317 -20.745 1.00 83.88 90 ALA A O 1
ATOM 678 N N . ARG A 1 91 ? 17.491 9.709 -22.960 1.00 82.06 91 ARG A N 1
ATOM 679 C CA . ARG A 1 91 ? 17.492 11.181 -22.891 1.00 82.06 91 ARG A CA 1
ATOM 680 C C . ARG A 1 91 ? 16.344 11.828 -23.673 1.00 82.06 91 ARG A C 1
ATOM 682 O O . ARG A 1 91 ? 16.343 13.039 -23.881 1.00 82.06 91 ARG A O 1
ATOM 689 N N . GLY A 1 92 ? 15.310 11.056 -24.020 1.00 81.31 92 GLY A N 1
ATOM 690 C CA . GLY A 1 92 ? 14.112 11.559 -24.703 1.00 81.31 92 GLY A CA 1
ATOM 691 C C . GLY A 1 92 ? 13.365 12.665 -23.942 1.00 81.31 92 GLY A C 1
ATOM 692 O O . GLY A 1 92 ? 12.669 13.466 -24.561 1.00 81.31 92 GLY A O 1
ATOM 693 N N . SER A 1 93 ? 13.557 12.780 -22.622 1.00 78.75 93 SER A N 1
ATOM 694 C CA . SER A 1 93 ? 13.026 13.893 -21.822 1.00 78.75 93 SER A CA 1
ATOM 695 C C . SER A 1 93 ? 13.546 15.260 -22.273 1.00 78.75 93 SER A C 1
ATOM 697 O O . SER A 1 93 ? 12.837 16.246 -22.115 1.00 78.75 93 SER A O 1
ATOM 699 N N . ASN A 1 94 ? 14.734 15.343 -22.881 1.00 82.12 94 ASN A N 1
ATOM 700 C CA . ASN A 1 94 ? 15.268 16.610 -23.392 1.00 82.12 94 ASN A CA 1
ATOM 701 C C . ASN A 1 94 ? 14.388 17.188 -24.508 1.00 82.12 94 ASN A C 1
ATOM 703 O O . ASN A 1 94 ? 14.177 18.397 -24.561 1.00 82.12 94 ASN A O 1
ATOM 707 N N . LEU A 1 95 ? 13.829 16.325 -25.367 1.00 82.94 95 LEU A N 1
ATOM 708 C CA . LEU A 1 95 ? 12.864 16.747 -26.386 1.00 82.94 95 LEU A CA 1
ATOM 709 C C . LEU A 1 95 ? 11.573 17.259 -25.733 1.00 82.94 95 LEU A C 1
ATOM 711 O O . LEU A 1 95 ? 11.002 18.245 -26.190 1.00 82.94 95 LEU A O 1
ATOM 715 N N . GLN A 1 96 ? 11.153 16.624 -24.636 1.00 80.75 96 GLN A N 1
ATOM 716 C CA . GLN A 1 96 ? 9.934 16.974 -23.900 1.00 80.75 96 GLN A CA 1
ATOM 717 C C . GLN A 1 96 ? 10.038 18.312 -23.168 1.00 80.75 96 GLN A C 1
ATOM 719 O O . GLN A 1 96 ? 9.044 19.014 -23.038 1.00 80.75 96 GLN A O 1
ATOM 724 N N . MET A 1 97 ? 11.238 18.712 -22.735 1.00 81.75 97 MET A N 1
ATOM 725 C CA . MET A 1 97 ? 11.457 20.027 -22.113 1.00 81.75 97 MET A CA 1
ATOM 726 C C . MET A 1 97 ? 11.141 21.194 -23.056 1.00 81.75 97 MET A C 1
ATOM 728 O O . MET A 1 97 ? 10.943 22.312 -22.594 1.00 81.75 97 MET A O 1
ATOM 732 N N . SER A 1 98 ? 11.107 20.940 -24.367 1.00 81.44 98 SER A N 1
ATOM 733 C CA . SER A 1 98 ? 10.768 21.933 -25.390 1.00 81.44 98 SER A CA 1
ATOM 734 C C . SER A 1 98 ? 9.325 21.810 -25.900 1.00 81.44 98 SER A C 1
ATOM 736 O O . SER A 1 98 ? 8.993 22.422 -26.919 1.00 81.44 98 SER A O 1
ATOM 738 N N . ASP A 1 99 ? 8.484 20.990 -25.262 1.00 82.19 99 ASP A N 1
ATOM 739 C CA . ASP A 1 99 ? 7.052 20.934 -25.552 1.00 82.19 99 ASP A CA 1
ATOM 740 C C . ASP A 1 99 ? 6.329 22.090 -24.848 1.00 82.19 99 ASP A C 1
ATOM 742 O O . ASP A 1 99 ? 6.567 22.381 -23.678 1.00 82.19 99 ASP A O 1
ATOM 746 N N . THR A 1 100 ? 5.413 22.743 -25.562 1.00 83.56 100 THR A N 1
ATOM 747 C CA . THR A 1 100 ? 4.588 23.841 -25.026 1.00 83.56 100 THR A CA 1
ATOM 748 C C . THR A 1 100 ? 3.211 23.374 -24.558 1.00 83.56 100 THR A C 1
ATOM 750 O O . THR A 1 100 ? 2.438 24.167 -24.028 1.00 83.56 100 THR A O 1
ATOM 753 N N . ASP A 1 101 ? 2.878 22.099 -24.774 1.00 79.56 101 ASP A N 1
ATOM 754 C CA . ASP A 1 101 ? 1.597 21.499 -24.418 1.00 79.56 101 ASP A CA 1
ATOM 755 C C . ASP A 1 101 ? 1.765 20.398 -23.360 1.00 79.56 101 ASP A C 1
ATOM 757 O O . ASP A 1 101 ? 2.773 19.694 -23.316 1.00 79.56 101 ASP A O 1
ATOM 761 N N . ALA A 1 102 ? 0.744 20.211 -22.521 1.00 74.00 102 ALA A N 1
ATOM 762 C CA . ALA A 1 102 ? 0.778 19.237 -21.427 1.00 74.00 102 ALA A CA 1
ATOM 763 C C . ALA A 1 102 ? 0.840 17.769 -21.897 1.00 74.00 102 ALA A C 1
ATOM 765 O O . ALA A 1 102 ? 1.094 16.870 -21.096 1.00 74.00 102 ALA A O 1
ATOM 766 N N . THR A 1 103 ? 0.569 17.505 -23.177 1.00 75.06 103 THR A N 1
ATOM 767 C CA . THR A 1 103 ? 0.518 16.157 -23.752 1.00 75.06 103 THR A CA 1
ATOM 768 C C . THR A 1 103 ? 1.798 15.765 -24.493 1.00 75.06 103 THR A C 1
ATOM 770 O O . THR A 1 103 ? 1.921 14.600 -24.889 1.00 75.06 103 THR A O 1
ATOM 773 N N . GLY A 1 104 ? 2.748 16.689 -24.646 1.00 82.94 104 GLY A N 1
ATOM 774 C CA . GLY A 1 104 ? 4.011 16.505 -25.352 1.00 82.94 104 GLY A CA 1
ATOM 775 C C . GLY A 1 104 ? 3.845 16.164 -26.833 1.00 82.94 104 GLY A C 1
ATOM 776 O O . GLY A 1 104 ? 4.440 15.201 -27.322 1.00 82.94 104 GLY A O 1
ATOM 777 N N . THR A 1 105 ? 2.966 16.872 -27.548 1.00 86.38 105 THR A N 1
ATOM 778 C CA . THR A 1 105 ? 2.583 16.509 -28.925 1.00 86.38 105 THR A CA 1
ATOM 779 C C . THR A 1 105 ? 3.767 16.579 -29.885 1.00 86.38 105 THR A C 1
ATOM 781 O O . THR A 1 105 ? 3.981 15.649 -30.668 1.00 86.38 105 THR A O 1
ATOM 784 N N . ARG A 1 106 ? 4.567 17.650 -29.809 1.00 88.50 106 ARG A N 1
ATOM 785 C CA . ARG A 1 106 ? 5.720 17.864 -30.694 1.00 88.50 106 ARG A CA 1
ATOM 786 C C . ARG A 1 106 ? 6.785 16.785 -30.493 1.00 88.50 106 ARG A C 1
ATOM 788 O O . ARG A 1 106 ? 7.192 16.154 -31.469 1.00 88.50 106 ARG A O 1
ATOM 795 N N . SER A 1 107 ? 7.213 16.524 -29.257 1.00 87.88 107 SER A N 1
ATOM 796 C CA . SER A 1 107 ? 8.210 15.480 -28.987 1.00 87.88 107 SER A CA 1
ATOM 797 C C . SER A 1 107 ? 7.733 14.093 -29.433 1.00 87.88 107 SER A C 1
ATOM 799 O O . SER A 1 107 ? 8.497 13.360 -30.061 1.00 87.88 107 SER A O 1
ATOM 801 N N . LYS A 1 108 ? 6.454 13.747 -29.219 1.00 89.12 108 LYS A N 1
ATOM 802 C CA . LYS A 1 108 ? 5.860 12.492 -29.720 1.00 89.12 108 LYS A CA 1
ATOM 803 C C . LYS A 1 108 ? 5.924 12.378 -31.243 1.00 89.12 108 LYS A C 1
ATOM 805 O O . LYS A 1 108 ? 6.254 11.307 -31.753 1.00 89.12 108 LYS A O 1
ATOM 810 N N . GLN A 1 109 ? 5.634 13.458 -31.970 1.00 90.75 109 GLN A N 1
ATOM 811 C CA . GLN A 1 109 ? 5.728 13.484 -33.433 1.00 90.75 109 GLN A CA 1
ATOM 812 C C . GLN A 1 109 ? 7.170 13.275 -33.910 1.00 90.75 109 GLN A C 1
ATOM 814 O O . GLN A 1 109 ? 7.398 12.428 -34.774 1.00 90.75 109 GLN A O 1
ATOM 819 N N . ILE A 1 110 ? 8.139 13.971 -33.305 1.00 91.62 110 ILE A N 1
ATOM 820 C CA . ILE A 1 110 ? 9.570 13.825 -33.619 1.00 91.62 110 ILE A CA 1
ATOM 821 C C . ILE A 1 110 ? 10.022 12.378 -33.385 1.00 91.62 110 ILE A C 1
ATOM 823 O O . ILE A 1 110 ? 10.595 11.750 -34.277 1.00 91.62 110 ILE A O 1
ATOM 827 N N . VAL A 1 111 ? 9.706 11.809 -32.216 1.00 92.25 111 VAL A N 1
AT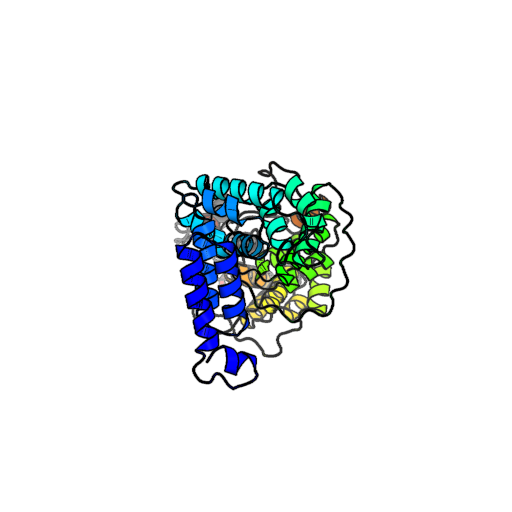OM 828 C CA . VAL A 1 111 ? 10.050 10.418 -31.887 1.00 92.25 111 VAL A CA 1
ATOM 829 C C . VAL A 1 111 ? 9.420 9.454 -32.893 1.00 92.25 111 VAL A C 1
ATOM 831 O O . VAL A 1 111 ? 10.109 8.576 -33.403 1.00 92.25 111 VAL A O 1
ATOM 834 N N . SER A 1 112 ? 8.144 9.632 -33.245 1.00 93.06 112 SER A N 1
ATOM 835 C CA . SER A 1 112 ? 7.459 8.787 -34.232 1.00 93.06 112 SER A CA 1
ATOM 836 C C . SER A 1 112 ? 8.105 8.849 -35.624 1.00 93.06 112 SER A C 1
ATOM 838 O O . SER A 1 112 ? 8.234 7.818 -36.290 1.00 93.06 112 SER A O 1
ATOM 840 N N . GLN A 1 113 ? 8.524 10.037 -36.074 1.00 94.44 113 GLN A N 1
ATOM 841 C CA . GLN A 1 113 ? 9.213 10.213 -37.357 1.00 94.44 113 GLN A CA 1
ATOM 842 C C . GLN A 1 113 ? 10.570 9.501 -37.367 1.00 94.44 113 GLN A C 1
ATOM 844 O O . GLN A 1 113 ? 10.873 8.763 -38.307 1.00 94.44 113 GLN A O 1
ATOM 849 N N . ILE A 1 114 ? 11.360 9.661 -36.302 1.00 95.56 114 ILE A N 1
ATOM 850 C CA . ILE A 1 114 ? 12.669 9.011 -36.178 1.00 95.56 114 ILE A CA 1
ATOM 851 C C . ILE A 1 114 ? 12.520 7.487 -36.057 1.00 95.56 114 ILE A C 1
ATOM 853 O O . ILE A 1 114 ? 13.272 6.754 -36.695 1.00 95.56 114 ILE A O 1
ATOM 857 N N . LEU A 1 115 ? 11.530 6.989 -35.308 1.00 94.75 115 LEU A N 1
ATOM 858 C CA . LEU A 1 115 ? 11.249 5.551 -35.210 1.00 94.75 115 LEU A CA 1
ATOM 859 C C . LEU A 1 115 ? 10.864 4.941 -36.556 1.00 94.75 115 LEU A C 1
ATOM 861 O O . LEU A 1 115 ? 11.345 3.863 -36.895 1.00 94.75 115 LEU A O 1
ATOM 865 N N . THR A 1 116 ? 10.054 5.645 -37.346 1.00 94.81 116 THR A N 1
ATOM 866 C CA . THR A 1 116 ? 9.693 5.206 -38.702 1.00 94.81 116 THR A CA 1
ATOM 867 C C . THR A 1 116 ? 10.931 5.102 -39.589 1.00 94.81 116 THR A C 1
ATOM 869 O O . THR A 1 116 ? 11.100 4.114 -40.304 1.00 94.81 116 THR A O 1
ATOM 872 N N . LEU A 1 117 ? 11.823 6.093 -39.505 1.00 95.25 117 LEU A N 1
ATOM 873 C CA . LEU A 1 117 ? 13.079 6.104 -40.247 1.00 95.25 117 LEU A CA 1
ATOM 874 C C . LEU A 1 117 ? 14.009 4.955 -39.820 1.00 95.25 117 LEU A C 1
ATOM 876 O O . LEU A 1 117 ? 14.521 4.246 -40.683 1.00 95.25 117 LEU A O 1
ATOM 880 N N . LEU A 1 118 ? 14.180 4.738 -38.512 1.00 94.00 118 LEU A N 1
ATOM 881 C CA . LEU A 1 118 ? 14.963 3.629 -37.956 1.00 94.00 118 LEU A CA 1
ATOM 882 C C . LEU A 1 118 ? 14.395 2.271 -38.379 1.00 94.00 118 LEU A C 1
ATOM 884 O O . LEU A 1 118 ? 15.132 1.407 -38.839 1.00 94.00 118 LEU A O 1
ATOM 888 N N . ASN A 1 119 ? 13.081 2.078 -38.281 1.00 92.06 119 ASN A N 1
ATOM 889 C CA . ASN A 1 119 ? 12.445 0.825 -38.681 1.00 92.06 119 ASN A CA 1
ATOM 890 C C . ASN A 1 119 ? 12.634 0.520 -40.178 1.00 92.06 119 ASN A C 1
ATOM 892 O O . ASN A 1 119 ? 12.742 -0.644 -40.549 1.00 92.06 119 ASN A O 1
ATOM 896 N N . ALA A 1 120 ? 12.690 1.544 -41.034 1.00 92.44 120 ALA A N 1
ATOM 897 C CA . ALA A 1 120 ? 12.945 1.371 -42.463 1.00 92.44 120 ALA A CA 1
ATOM 898 C C . ALA A 1 120 ? 14.431 1.127 -42.798 1.00 92.44 120 ALA A C 1
ATOM 900 O O . ALA A 1 120 ? 14.728 0.502 -43.816 1.00 92.44 120 ALA A O 1
ATOM 901 N N . SER A 1 121 ? 15.367 1.629 -41.984 1.00 89.50 121 SER A N 1
ATOM 902 C CA . SER A 1 121 ? 16.808 1.540 -42.260 1.00 89.50 121 SER A CA 1
ATOM 903 C C . SER A 1 121 ? 17.490 0.312 -41.652 1.00 89.50 121 SER A C 1
ATOM 905 O O . SER A 1 121 ? 18.528 -0.129 -42.152 1.00 89.50 121 SER A O 1
ATOM 907 N N . VAL A 1 122 ? 16.924 -0.259 -40.588 1.00 86.56 122 VAL A N 1
ATOM 908 C CA . VAL A 1 122 ? 17.474 -1.423 -39.883 1.00 86.56 122 VAL A CA 1
ATOM 909 C C . VAL A 1 122 ? 17.248 -2.689 -40.716 1.00 86.56 122 VAL A C 1
ATOM 911 O O . VAL A 1 122 ? 16.159 -3.255 -40.741 1.00 86.56 122 VAL A O 1
ATOM 914 N N . LYS A 1 123 ? 18.298 -3.143 -41.414 1.00 79.75 123 LYS A N 1
ATOM 915 C CA . LYS A 1 123 ? 18.283 -4.377 -42.230 1.00 79.75 123 LYS A CA 1
ATOM 916 C C . LYS A 1 123 ? 18.558 -5.642 -41.413 1.00 79.75 123 LYS A C 1
ATOM 918 O O . LYS A 1 123 ? 18.045 -6.712 -41.722 1.00 79.75 123 LYS A O 1
ATOM 923 N N . SER A 1 124 ? 19.386 -5.512 -40.383 1.00 81.25 124 SER A N 1
ATOM 924 C CA . SER A 1 124 ? 19.736 -6.549 -39.412 1.00 81.25 124 SER A CA 1
ATOM 925 C C . SER A 1 124 ? 19.757 -5.928 -38.018 1.00 81.25 124 SER A C 1
ATOM 927 O O . SER A 1 124 ? 19.916 -4.716 -37.891 1.00 81.25 124 SER A O 1
ATOM 929 N N . GLY A 1 125 ? 19.626 -6.741 -36.969 1.00 83.44 125 GLY A N 1
ATOM 930 C CA . GLY A 1 125 ? 19.768 -6.254 -35.595 1.00 83.44 125 GLY A CA 1
ATOM 931 C C . GLY A 1 125 ? 21.122 -5.575 -35.351 1.00 83.44 125 GLY A C 1
ATOM 932 O O . GLY A 1 125 ? 22.117 -5.892 -36.003 1.00 83.44 125 GLY A O 1
ATOM 933 N N . PHE A 1 126 ? 21.154 -4.651 -34.395 1.00 88.88 126 PHE A N 1
ATOM 934 C CA . PHE A 1 126 ? 22.330 -3.915 -33.931 1.00 88.88 126 PHE A CA 1
ATOM 935 C C . PHE A 1 126 ? 22.362 -3.885 -32.393 1.00 88.88 126 PHE A C 1
ATOM 937 O O . PHE A 1 126 ? 21.392 -4.244 -31.716 1.00 88.88 126 PHE A O 1
ATOM 944 N N . SER A 1 127 ? 23.481 -3.446 -31.813 1.00 86.88 127 SER A N 1
ATOM 945 C CA . SER A 1 127 ? 23.593 -3.297 -30.357 1.00 86.88 127 SER A CA 1
ATOM 946 C C . SER A 1 127 ? 22.602 -2.244 -29.844 1.00 86.88 127 SER A C 1
ATOM 948 O O . SER A 1 127 ? 22.763 -1.053 -30.095 1.00 86.88 127 SER A O 1
ATOM 950 N N . GLY A 1 128 ? 21.556 -2.678 -29.136 1.00 85.81 128 GLY A N 1
ATOM 951 C CA . GLY A 1 128 ? 20.461 -1.813 -28.678 1.00 85.81 128 GLY A CA 1
ATOM 952 C C . GLY A 1 128 ? 19.150 -1.942 -29.462 1.00 85.81 128 GLY A C 1
ATOM 953 O O . GLY A 1 128 ? 18.231 -1.157 -29.227 1.00 85.81 128 GLY A O 1
ATOM 954 N N . SER A 1 129 ? 19.010 -2.929 -30.357 1.00 92.19 129 SER A N 1
ATOM 955 C CA . SER A 1 129 ? 17.732 -3.205 -31.037 1.00 92.19 129 SER A CA 1
ATOM 956 C C . SER A 1 129 ? 16.570 -3.518 -30.080 1.00 92.19 129 SER A C 1
ATOM 958 O O . SER A 1 129 ? 15.416 -3.245 -30.405 1.00 92.19 129 SER A O 1
ATOM 960 N N . ASP A 1 130 ? 16.847 -4.022 -28.876 1.00 91.75 130 ASP A N 1
ATOM 961 C CA . ASP A 1 130 ? 15.855 -4.198 -27.808 1.00 91.75 130 ASP A CA 1
ATOM 962 C C . ASP A 1 130 ? 15.288 -2.865 -27.288 1.00 91.75 130 ASP A C 1
ATOM 964 O O . ASP A 1 130 ? 14.082 -2.744 -27.071 1.00 91.75 130 ASP A O 1
ATOM 968 N N . ARG A 1 131 ? 16.128 -1.833 -27.152 1.00 93.62 131 ARG A N 1
ATOM 969 C CA . ARG A 1 131 ? 15.713 -0.466 -26.799 1.00 93.62 131 ARG A CA 1
ATOM 970 C C . ARG A 1 131 ? 14.922 0.191 -27.923 1.00 93.62 131 ARG A C 1
ATOM 972 O O . ARG A 1 131 ? 13.952 0.888 -27.637 1.00 93.62 131 ARG A O 1
ATOM 979 N N . LEU A 1 132 ? 15.283 -0.064 -29.183 1.00 95.00 132 LEU A N 1
ATOM 980 C CA . LEU A 1 132 ? 14.506 0.408 -30.333 1.00 95.00 132 LEU A CA 1
ATOM 981 C C . LEU A 1 132 ? 13.094 -0.200 -30.332 1.00 95.00 132 LEU A C 1
ATOM 983 O O . LEU A 1 132 ? 12.105 0.525 -30.446 1.00 95.00 132 LEU A O 1
ATOM 987 N N . ALA A 1 133 ? 12.983 -1.512 -30.101 1.00 95.06 133 ALA A N 1
ATOM 988 C CA . ALA A 1 133 ? 11.691 -2.170 -29.926 1.00 95.06 133 ALA A CA 1
ATOM 989 C C . ALA A 1 133 ? 10.905 -1.607 -28.724 1.00 95.06 133 ALA A C 1
ATOM 991 O O . ALA A 1 133 ? 9.696 -1.391 -28.820 1.00 95.06 133 ALA A O 1
ATOM 992 N N . ALA A 1 134 ? 11.583 -1.311 -27.609 1.00 93.31 134 ALA A N 1
ATOM 993 C CA . ALA A 1 134 ? 10.964 -0.696 -26.436 1.00 93.31 134 ALA A CA 1
ATOM 994 C C . ALA A 1 134 ? 10.415 0.709 -26.727 1.00 93.31 134 ALA A C 1
ATOM 996 O O . ALA A 1 134 ? 9.342 1.056 -26.233 1.00 93.31 134 ALA A O 1
ATOM 997 N N . LEU A 1 135 ? 11.122 1.516 -27.525 1.00 93.94 135 LEU A N 1
ATOM 998 C CA . LEU A 1 135 ? 10.649 2.834 -27.953 1.00 93.94 135 LEU A CA 1
ATOM 999 C C . LEU A 1 135 ? 9.378 2.723 -28.800 1.00 93.94 135 LEU A C 1
ATOM 1001 O O . LEU A 1 135 ? 8.406 3.421 -28.514 1.00 93.94 135 LEU A O 1
ATOM 1005 N N . ALA A 1 136 ? 9.347 1.806 -29.772 1.00 94.25 136 ALA A N 1
ATOM 1006 C CA . ALA A 1 136 ? 8.149 1.546 -30.572 1.00 94.25 136 ALA A CA 1
ATOM 1007 C C . ALA A 1 136 ? 6.966 1.088 -29.698 1.00 94.25 136 ALA A C 1
ATOM 1009 O O . ALA A 1 136 ? 5.851 1.589 -29.849 1.00 94.25 136 ALA A O 1
ATOM 1010 N N . TYR A 1 137 ? 7.214 0.204 -28.724 1.00 93.69 137 TYR A N 1
ATOM 1011 C CA . TYR A 1 137 ? 6.197 -0.235 -27.765 1.00 93.69 137 TYR A CA 1
ATOM 1012 C C . TYR A 1 137 ? 5.654 0.937 -26.929 1.00 93.69 137 TYR A C 1
ATOM 1014 O O . TYR A 1 137 ? 4.440 1.112 -26.821 1.00 93.69 137 TYR A O 1
ATOM 1022 N N . ARG A 1 138 ? 6.541 1.777 -26.371 1.00 88.56 138 ARG A N 1
ATOM 1023 C CA . ARG A 1 138 ? 6.177 2.971 -25.581 1.00 88.56 138 ARG A CA 1
ATOM 1024 C C . ARG A 1 138 ? 5.396 4.002 -26.397 1.00 88.56 138 ARG A C 1
ATOM 1026 O O . ARG A 1 138 ? 4.531 4.672 -25.844 1.00 88.56 138 ARG A O 1
ATOM 1033 N N . ALA A 1 139 ? 5.680 4.110 -27.693 1.00 89.50 139 ALA A N 1
ATOM 1034 C CA . ALA A 1 139 ? 4.963 4.981 -28.622 1.00 89.50 139 ALA A CA 1
ATOM 1035 C C . ALA A 1 139 ? 3.591 4.422 -29.056 1.00 89.50 139 ALA A C 1
ATOM 1037 O O . ALA A 1 139 ? 2.898 5.060 -29.844 1.00 89.50 139 ALA A O 1
ATOM 1038 N N . GLY A 1 140 ? 3.195 3.233 -28.584 1.00 90.44 140 GLY A N 1
ATOM 1039 C CA . GLY A 1 140 ? 1.954 2.569 -28.995 1.00 90.44 140 GLY A CA 1
ATOM 1040 C C . GLY A 1 140 ? 2.011 1.951 -30.397 1.00 90.44 140 GLY A C 1
ATOM 1041 O O . GLY A 1 140 ? 0.992 1.495 -30.914 1.00 90.44 140 GLY A O 1
ATOM 1042 N N . GLN A 1 141 ? 3.190 1.892 -31.021 1.00 93.44 141 GLN A N 1
ATOM 1043 C CA . GLN A 1 141 ? 3.405 1.322 -32.353 1.00 93.44 141 GLN A CA 1
ATOM 1044 C C . GLN A 1 141 ? 3.651 -0.191 -32.257 1.00 93.44 141 GLN A C 1
ATOM 1046 O O . GLN A 1 141 ? 4.707 -0.701 -32.631 1.00 93.44 141 GLN A O 1
ATOM 1051 N N . TYR A 1 142 ? 2.674 -0.932 -31.728 1.00 93.62 142 TYR A N 1
ATOM 1052 C CA . TYR A 1 142 ? 2.823 -2.362 -31.424 1.00 93.62 142 TYR A CA 1
ATOM 1053 C C . TYR A 1 142 ? 3.227 -3.236 -32.626 1.00 93.62 142 TYR A C 1
ATOM 1055 O O . TYR A 1 142 ? 4.127 -4.058 -32.457 1.00 93.62 142 TYR A O 1
ATOM 1063 N N . PRO A 1 143 ? 2.675 -3.057 -33.847 1.00 93.56 143 PRO A N 1
ATOM 1064 C CA . PRO A 1 143 ? 3.130 -3.825 -35.010 1.00 93.56 143 PRO A CA 1
ATOM 1065 C C . PRO A 1 143 ? 4.611 -3.587 -35.339 1.00 93.56 143 PRO A C 1
ATOM 1067 O O . PRO A 1 143 ? 5.339 -4.526 -35.661 1.00 93.56 143 PRO A O 1
ATOM 1070 N N . MET A 1 144 ? 5.078 -2.341 -35.197 1.00 94.44 144 MET A N 1
ATOM 1071 C CA . MET A 1 144 ? 6.488 -1.996 -35.382 1.00 94.44 144 MET A CA 1
ATOM 1072 C C . MET A 1 144 ? 7.349 -2.643 -34.295 1.00 94.44 144 MET A C 1
ATOM 1074 O O . MET A 1 144 ? 8.357 -3.270 -34.608 1.00 94.44 144 MET A O 1
ATOM 1078 N N . ALA A 1 145 ? 6.926 -2.565 -33.030 1.00 94.88 145 ALA A N 1
ATOM 1079 C CA . ALA A 1 145 ? 7.619 -3.216 -31.922 1.00 94.88 145 ALA A CA 1
ATOM 1080 C C . ALA A 1 145 ? 7.761 -4.731 -32.155 1.00 94.88 145 ALA A C 1
ATOM 1082 O O . ALA A 1 145 ? 8.855 -5.272 -32.010 1.00 94.88 145 ALA A O 1
ATOM 1083 N N . ALA A 1 146 ? 6.690 -5.407 -32.588 1.00 92.12 146 ALA A N 1
ATOM 1084 C CA . ALA A 1 146 ? 6.714 -6.831 -32.922 1.00 92.12 146 ALA A CA 1
ATOM 1085 C C . ALA A 1 146 ? 7.690 -7.152 -34.067 1.00 92.12 146 ALA A C 1
ATOM 1087 O O . ALA A 1 146 ? 8.416 -8.144 -33.994 1.00 92.12 146 ALA A O 1
ATOM 1088 N N . SER A 1 147 ? 7.743 -6.308 -35.103 1.00 91.81 147 SER A N 1
ATOM 1089 C CA . SER A 1 147 ? 8.705 -6.448 -36.203 1.00 91.81 147 SER A CA 1
ATOM 1090 C C . SER A 1 147 ? 10.150 -6.321 -35.711 1.00 91.81 147 SER A C 1
ATOM 1092 O O . SER A 1 147 ? 10.968 -7.210 -35.944 1.00 91.81 147 SER A O 1
ATOM 1094 N N . LEU A 1 148 ? 10.448 -5.264 -34.953 1.00 92.81 148 LEU A N 1
ATOM 1095 C CA . LEU A 1 148 ? 11.781 -4.987 -34.410 1.00 92.81 148 LEU A CA 1
ATOM 1096 C C . LEU A 1 148 ? 12.262 -6.086 -33.446 1.00 92.81 148 LEU A C 1
ATOM 1098 O O . LEU A 1 148 ? 13.440 -6.446 -33.447 1.00 92.81 148 LEU A O 1
ATOM 1102 N N . LEU A 1 149 ? 11.353 -6.682 -32.666 1.00 92.31 149 LEU A N 1
ATOM 1103 C CA . LEU A 1 149 ? 11.672 -7.772 -31.736 1.00 92.31 149 LEU A CA 1
ATOM 1104 C C . LEU A 1 149 ? 12.203 -9.040 -32.417 1.00 92.31 149 LEU A C 1
ATOM 1106 O O . LEU A 1 149 ? 12.888 -9.822 -31.750 1.00 92.31 149 LEU A O 1
ATOM 1110 N N . LYS A 1 150 ? 11.944 -9.243 -33.718 1.00 90.00 150 LYS A N 1
ATOM 1111 C CA . LYS A 1 150 ? 12.507 -10.368 -34.490 1.00 90.00 150 LYS A CA 1
ATOM 1112 C C . LYS A 1 150 ? 14.032 -10.301 -34.589 1.00 90.00 150 LYS A C 1
ATOM 1114 O O . LYS A 1 150 ? 14.679 -11.333 -34.724 1.00 90.00 150 LYS A O 1
ATOM 1119 N N . HIS A 1 151 ? 14.603 -9.102 -34.472 1.00 87.88 151 HIS A N 1
ATOM 1120 C CA . HIS A 1 151 ? 16.039 -8.849 -34.601 1.00 87.88 151 HIS A CA 1
ATOM 1121 C C . HIS A 1 151 ? 16.675 -8.291 -33.315 1.00 87.88 151 HIS A C 1
ATOM 1123 O O . HIS A 1 151 ? 17.845 -7.922 -33.316 1.00 87.88 151 HIS A O 1
ATOM 1129 N N . ALA A 1 152 ? 15.934 -8.250 -32.202 1.00 89.25 152 ALA A N 1
ATOM 1130 C CA . ALA A 1 152 ? 16.379 -7.654 -30.937 1.00 89.25 152 ALA A CA 1
ATOM 1131 C C . ALA A 1 152 ? 17.273 -8.560 -30.061 1.00 89.25 152 ALA A C 1
ATOM 1133 O O . ALA A 1 152 ? 17.691 -8.148 -28.978 1.00 89.25 152 ALA A O 1
ATOM 1134 N N . GLY A 1 153 ? 17.554 -9.792 -30.501 1.00 87.62 153 GLY A N 1
ATOM 1135 C CA . GLY A 1 153 ? 18.258 -10.795 -29.697 1.00 87.62 153 GLY A CA 1
ATOM 1136 C C . GLY A 1 153 ? 17.470 -11.220 -28.452 1.00 87.62 153 GLY A C 1
ATOM 1137 O O . GLY A 1 153 ? 16.252 -11.050 -28.390 1.00 87.62 153 GLY A O 1
ATOM 1138 N N . ASP A 1 154 ? 18.169 -11.764 -27.453 1.00 88.25 154 ASP A N 1
ATOM 1139 C CA . ASP A 1 154 ? 17.575 -12.364 -26.246 1.00 88.25 154 ASP A CA 1
ATOM 1140 C C . ASP A 1 154 ? 17.972 -11.637 -24.956 1.00 88.25 154 ASP A C 1
ATOM 1142 O O . ASP A 1 154 ? 18.245 -12.240 -23.915 1.00 88.25 154 ASP A O 1
ATOM 1146 N N . SER A 1 155 ? 18.014 -10.306 -25.008 1.00 86.12 155 SER A N 1
ATOM 1147 C CA . SER A 1 155 ? 18.200 -9.499 -23.803 1.00 86.12 155 SER A CA 1
ATOM 1148 C C . SER A 1 155 ? 16.986 -9.612 -22.867 1.00 86.12 155 SER A C 1
ATOM 1150 O O . SER A 1 155 ? 15.869 -9.903 -23.297 1.00 86.12 155 SER A O 1
ATOM 1152 N N . GLY A 1 156 ? 17.178 -9.327 -21.573 1.00 82.75 156 GLY A N 1
ATOM 1153 C CA . GLY A 1 156 ? 16.064 -9.293 -20.617 1.00 82.75 156 GLY A CA 1
ATOM 1154 C C . GLY A 1 156 ? 14.949 -8.318 -21.024 1.00 82.75 156 GLY A C 1
ATOM 1155 O O . GLY A 1 156 ? 13.776 -8.631 -20.849 1.00 82.75 156 GLY A O 1
ATOM 1156 N N . LEU A 1 157 ? 15.299 -7.180 -21.639 1.00 86.25 157 LEU A N 1
ATOM 1157 C CA . LEU A 1 157 ? 14.329 -6.205 -22.146 1.00 86.25 157 LEU A CA 1
ATOM 1158 C C . LEU A 1 157 ? 13.542 -6.755 -23.345 1.00 86.25 157 LEU A C 1
ATOM 1160 O O . LEU A 1 157 ? 12.323 -6.602 -23.390 1.00 86.25 157 LEU A O 1
ATOM 1164 N N . ALA A 1 158 ? 14.209 -7.433 -24.285 1.00 90.88 158 ALA A N 1
ATOM 1165 C CA . ALA A 1 158 ? 13.545 -8.063 -25.425 1.00 90.88 158 ALA A CA 1
ATOM 1166 C C . ALA A 1 158 ? 12.546 -9.140 -24.971 1.00 90.88 158 ALA A C 1
ATOM 1168 O O . ALA A 1 158 ? 11.414 -9.178 -25.450 1.00 90.88 158 ALA A O 1
ATOM 1169 N N . TRP A 1 159 ? 12.929 -9.973 -24.000 1.00 87.25 159 TRP A N 1
ATOM 1170 C CA . TRP A 1 159 ? 12.041 -10.982 -23.419 1.00 87.25 159 TRP A CA 1
ATOM 1171 C C . TRP A 1 159 ? 10.849 -10.380 -22.681 1.00 87.25 159 TRP A C 1
ATOM 1173 O O . TRP A 1 159 ? 9.718 -10.818 -22.889 1.00 87.25 159 TRP A O 1
ATOM 1183 N N . TRP A 1 160 ? 11.078 -9.345 -21.875 1.00 87.44 160 TRP A N 1
ATOM 1184 C CA . TRP A 1 160 ? 10.007 -8.625 -21.190 1.00 87.44 160 TRP A CA 1
ATOM 1185 C C . TRP A 1 160 ? 9.005 -8.005 -22.176 1.00 87.44 160 TRP A C 1
ATOM 1187 O O . TRP A 1 160 ? 7.795 -8.130 -21.991 1.00 87.44 160 TRP A O 1
ATOM 1197 N N . LEU A 1 161 ? 9.483 -7.417 -23.277 1.00 91.12 161 LEU A N 1
ATOM 1198 C CA . LEU A 1 161 ? 8.613 -6.904 -24.339 1.00 91.12 161 LEU A CA 1
ATOM 1199 C C . LEU A 1 161 ? 7.835 -8.014 -25.048 1.00 91.12 161 LEU A C 1
ATOM 1201 O O . LEU A 1 161 ? 6.639 -7.850 -25.266 1.00 91.12 161 LEU A O 1
ATOM 1205 N N . ARG A 1 162 ? 8.469 -9.148 -25.379 1.00 90.19 162 ARG A N 1
ATOM 1206 C CA . ARG A 1 162 ? 7.765 -10.305 -25.964 1.00 90.19 162 ARG A CA 1
ATOM 1207 C C . ARG A 1 162 ? 6.650 -10.800 -25.046 1.00 90.19 162 ARG A C 1
ATOM 1209 O O . ARG A 1 162 ? 5.556 -11.064 -25.529 1.00 90.19 162 ARG A O 1
ATOM 1216 N N . ALA A 1 163 ? 6.894 -10.856 -23.736 1.00 87.19 163 ALA A N 1
ATOM 1217 C CA . ALA A 1 163 ? 5.872 -11.215 -22.757 1.00 87.19 163 ALA A CA 1
ATOM 1218 C C . ALA A 1 163 ? 4.713 -10.203 -22.735 1.00 87.19 163 ALA A C 1
ATOM 1220 O O . ALA A 1 163 ? 3.554 -10.603 -22.798 1.00 87.19 163 ALA A O 1
ATOM 1221 N N . LYS A 1 164 ? 4.999 -8.892 -22.727 1.00 88.25 164 LYS A N 1
ATOM 1222 C CA . LYS A 1 164 ? 3.950 -7.860 -22.810 1.00 88.25 164 LYS A CA 1
ATOM 1223 C C . LYS A 1 164 ? 3.144 -7.921 -24.105 1.00 88.25 164 LYS A C 1
ATOM 1225 O O . LYS A 1 164 ? 1.932 -7.734 -24.070 1.00 88.25 164 LYS A O 1
ATOM 1230 N N . MET A 1 165 ? 3.805 -8.174 -25.232 1.00 90.19 165 MET A N 1
ATOM 1231 C CA . MET A 1 165 ? 3.142 -8.345 -26.524 1.00 90.19 165 MET A CA 1
ATOM 1232 C C . MET A 1 165 ? 2.228 -9.575 -26.514 1.00 90.19 165 MET A C 1
ATOM 1234 O O . MET A 1 165 ? 1.067 -9.456 -26.881 1.00 90.19 165 MET A O 1
ATOM 1238 N N . ALA A 1 166 ? 2.697 -10.710 -25.988 1.00 86.56 166 ALA A N 1
ATOM 1239 C CA . ALA A 1 166 ? 1.877 -11.911 -25.837 1.00 86.56 166 ALA A CA 1
ATOM 1240 C C . ALA A 1 166 ? 0.632 -11.654 -24.963 1.00 86.56 166 ALA A C 1
ATOM 1242 O O . ALA A 1 166 ? -0.479 -12.005 -25.357 1.00 86.56 166 ALA A O 1
ATOM 1243 N N . LEU A 1 167 ? 0.792 -10.967 -23.823 1.00 85.06 167 LEU A N 1
ATOM 1244 C CA . LEU A 1 167 ? -0.334 -10.570 -22.967 1.00 85.06 167 LEU A CA 1
ATOM 1245 C C . LEU A 1 167 ? -1.326 -9.664 -23.706 1.00 85.06 167 LEU A C 1
ATOM 1247 O O . LEU A 1 167 ? -2.537 -9.836 -23.575 1.00 85.06 167 LEU A O 1
ATOM 1251 N N . ARG A 1 168 ? -0.822 -8.713 -24.502 1.00 86.19 168 ARG A N 1
ATOM 1252 C CA . ARG A 1 168 ? -1.652 -7.827 -25.326 1.00 86.19 168 ARG A CA 1
ATOM 1253 C C . ARG A 1 168 ? -2.458 -8.599 -26.371 1.00 86.19 168 ARG A C 1
ATOM 1255 O O . ARG A 1 168 ? -3.616 -8.260 -26.593 1.00 86.19 168 ARG A O 1
ATOM 1262 N N . ASP A 1 169 ? -1.868 -9.634 -26.957 1.00 84.06 169 ASP A N 1
ATOM 1263 C CA . ASP A 1 169 ? -2.515 -10.508 -27.940 1.00 84.06 169 ASP A CA 1
ATOM 1264 C C . ASP A 1 169 ? -3.477 -11.527 -27.288 1.00 84.06 169 ASP A C 1
ATOM 1266 O O . ASP A 1 169 ? -4.007 -12.413 -27.956 1.00 84.06 169 ASP A O 1
ATOM 1270 N N . GLY A 1 170 ? -3.726 -11.416 -25.976 1.00 79.38 170 GLY A N 1
ATOM 1271 C CA . GLY A 1 170 ? -4.630 -12.291 -25.226 1.00 79.38 170 GLY A CA 1
ATOM 1272 C C . GLY A 1 170 ? -4.013 -13.634 -24.829 1.00 79.38 170 GLY A C 1
ATOM 1273 O O . GLY A 1 170 ? -4.705 -14.496 -24.284 1.00 79.38 170 GLY A O 1
ATOM 1274 N N . MET A 1 171 ? -2.711 -13.830 -25.058 1.00 73.12 171 MET A N 1
ATOM 1275 C CA . MET A 1 171 ? -1.994 -15.020 -24.609 1.00 73.12 171 MET A CA 1
ATOM 1276 C C . MET A 1 171 ? -1.658 -14.881 -23.119 1.00 73.12 171 MET A C 1
ATOM 1278 O O . MET A 1 171 ? -0.602 -14.385 -22.737 1.00 73.12 171 MET A O 1
ATOM 1282 N N . LEU A 1 172 ? -2.574 -15.339 -22.261 1.00 63.34 172 LEU A N 1
ATOM 1283 C CA . LEU A 1 172 ? -2.414 -15.325 -20.797 1.00 63.34 172 LEU A CA 1
ATOM 1284 C C . LEU A 1 172 ? -1.436 -16.390 -20.275 1.00 63.34 172 LEU A C 1
ATOM 1286 O O . LEU A 1 172 ? -1.058 -16.370 -19.104 1.00 63.34 172 LEU A O 1
ATOM 1290 N N . LYS A 1 173 ? -1.016 -17.334 -21.129 1.00 57.69 173 LYS A N 1
ATOM 1291 C CA . LYS A 1 173 ? 0.037 -18.290 -20.779 1.00 57.69 173 LYS A CA 1
ATOM 1292 C C . LYS A 1 173 ? 1.392 -17.611 -20.990 1.00 57.69 173 LYS A C 1
ATOM 1294 O O . LYS A 1 173 ? 1.688 -17.235 -22.125 1.00 57.69 173 LYS A O 1
ATOM 1299 N N . PRO A 1 174 ? 2.212 -17.444 -19.938 1.00 52.25 174 PRO A N 1
ATOM 1300 C CA . PRO A 1 174 ? 3.516 -16.818 -20.085 1.00 52.25 174 PRO A CA 1
ATOM 1301 C C . PRO A 1 174 ? 4.366 -17.624 -21.069 1.00 52.25 174 PRO A C 1
ATOM 1303 O O . PRO A 1 174 ? 4.374 -18.857 -21.023 1.00 52.25 174 PRO A O 1
ATOM 1306 N N . LEU A 1 175 ? 5.125 -16.937 -21.930 1.00 52.81 175 LEU A N 1
ATOM 1307 C CA . LEU A 1 175 ? 6.291 -17.586 -22.520 1.00 52.81 175 LEU A CA 1
ATOM 1308 C C . LEU A 1 175 ? 7.202 -18.016 -21.358 1.00 52.81 175 LEU A C 1
ATOM 1310 O O . LEU A 1 175 ? 7.434 -17.202 -20.457 1.00 52.81 175 LEU A O 1
ATOM 1314 N N . PRO A 1 176 ? 7.709 -19.262 -21.346 1.00 45.53 176 PRO A N 1
ATOM 1315 C CA . PRO A 1 176 ? 8.662 -19.677 -20.330 1.00 45.53 176 PRO A CA 1
ATOM 1316 C C . PRO A 1 176 ? 9.837 -18.689 -20.331 1.00 45.53 176 PRO A C 1
ATOM 1318 O O . PRO A 1 176 ? 10.333 -18.339 -21.408 1.00 45.53 176 PRO A O 1
ATOM 1321 N N . PRO A 1 177 ? 10.263 -18.187 -19.158 1.00 48.06 177 PRO A N 1
ATOM 1322 C CA . PRO A 1 177 ? 11.383 -17.266 -19.107 1.00 48.06 177 PRO A CA 1
ATOM 1323 C C . PRO A 1 177 ? 12.630 -17.972 -19.660 1.00 48.06 177 PRO A C 1
ATOM 1325 O O . PRO A 1 177 ? 12.826 -19.162 -19.391 1.00 48.06 177 PRO A O 1
ATOM 1328 N N . PRO A 1 178 ? 13.516 -17.276 -20.391 1.00 46.78 178 PRO A N 1
ATOM 1329 C CA . PRO A 1 178 ? 14.856 -17.799 -20.600 1.00 46.78 178 PRO A CA 1
ATOM 1330 C C . PRO A 1 178 ? 15.502 -17.981 -19.222 1.00 46.78 178 PRO A C 1
ATOM 1332 O O . PRO A 1 178 ? 15.429 -17.084 -18.376 1.00 46.78 178 PRO A O 1
ATOM 1335 N N . MET A 1 179 ? 16.142 -19.129 -18.980 1.00 37.66 179 MET A N 1
ATOM 1336 C CA . MET A 1 179 ? 16.967 -19.284 -17.783 1.00 37.66 179 MET A CA 1
ATOM 1337 C C . MET A 1 179 ? 17.984 -18.137 -17.761 1.00 37.66 179 MET A C 1
ATOM 1339 O O . MET A 1 179 ? 18.726 -17.974 -18.739 1.00 37.66 179 MET A O 1
ATOM 1343 N N . PRO A 1 180 ? 18.037 -17.310 -16.703 1.00 43.25 180 PRO A N 1
ATOM 1344 C CA . PRO A 1 180 ? 19.004 -16.235 -16.664 1.00 43.25 180 PRO A CA 1
ATOM 1345 C C . PRO A 1 180 ? 20.398 -16.863 -16.655 1.00 43.25 180 PRO A C 1
ATOM 1347 O O . PRO A 1 180 ? 20.799 -17.498 -15.680 1.00 43.25 180 PRO A O 1
ATOM 1350 N N . LYS A 1 181 ? 21.180 -16.661 -17.726 1.00 39.69 181 LYS A N 1
ATOM 1351 C CA . LYS A 1 181 ? 22.639 -16.715 -17.591 1.00 39.69 181 LYS A CA 1
ATOM 1352 C C . LYS A 1 181 ? 22.974 -15.719 -16.489 1.00 39.69 181 LYS A C 1
ATOM 1354 O O . LYS A 1 181 ? 22.652 -14.543 -16.648 1.00 39.69 181 LYS A O 1
ATOM 1359 N N . ARG A 1 182 ? 23.521 -16.223 -15.377 1.00 32.47 182 ARG A N 1
ATOM 1360 C CA . ARG A 1 182 ? 23.968 -15.501 -14.173 1.00 32.47 182 ARG A CA 1
ATOM 1361 C C . ARG A 1 182 ? 24.326 -14.045 -14.524 1.00 32.47 182 ARG A C 1
ATOM 1363 O O . ARG A 1 182 ? 25.406 -13.783 -15.047 1.00 32.47 182 ARG A O 1
ATOM 1370 N N . ARG A 1 183 ? 23.386 -13.112 -14.338 1.00 43.25 183 ARG A N 1
ATOM 1371 C CA . ARG A 1 183 ? 23.623 -11.687 -14.602 1.00 43.25 183 ARG A CA 1
ATOM 1372 C C . ARG A 1 183 ? 24.280 -11.092 -13.370 1.00 43.25 183 ARG A C 1
ATOM 1374 O O . ARG A 1 183 ? 23.835 -11.349 -12.254 1.00 43.25 183 ARG A O 1
ATOM 1381 N N . GLN A 1 184 ? 25.334 -10.312 -13.581 1.00 35.22 184 GLN A N 1
ATOM 1382 C CA . GLN A 1 184 ? 25.851 -9.446 -12.530 1.00 35.22 184 GLN A CA 1
ATOM 1383 C C . GLN A 1 184 ? 24.772 -8.417 -12.148 1.00 35.22 184 GLN A C 1
ATOM 1385 O O . GLN A 1 184 ? 24.012 -7.997 -13.032 1.00 35.22 184 GLN A O 1
ATOM 1390 N N . PRO A 1 185 ? 24.674 -8.034 -10.863 1.00 36.66 185 PRO A N 1
ATOM 1391 C CA . PRO A 1 185 ? 23.725 -7.020 -10.417 1.00 36.66 185 PRO A CA 1
ATOM 1392 C C . PRO A 1 185 ? 23.913 -5.747 -11.247 1.00 36.66 185 PRO A C 1
ATOM 1394 O O . PRO A 1 185 ? 25.017 -5.219 -11.359 1.00 36.66 185 PRO A O 1
ATOM 1397 N N . SER A 1 186 ? 22.838 -5.297 -11.895 1.00 43.75 186 SER A N 1
ATOM 1398 C CA . SER A 1 186 ? 22.836 -4.024 -12.615 1.00 43.75 186 SER A CA 1
ATOM 1399 C C . SER A 1 186 ? 22.526 -2.913 -11.611 1.00 43.75 186 SER A C 1
ATOM 1401 O O . SER A 1 186 ? 21.617 -3.093 -10.802 1.00 43.75 186 SER A O 1
ATOM 1403 N N . PRO A 1 187 ? 23.249 -1.782 -11.625 1.00 40.91 187 PRO A N 1
ATOM 1404 C CA . PRO A 1 187 ? 22.941 -0.678 -10.730 1.00 40.91 187 PRO A CA 1
ATOM 1405 C C . PRO A 1 187 ? 21.527 -0.137 -11.010 1.00 40.91 187 PRO A C 1
ATOM 1407 O O . PRO A 1 187 ? 21.073 -0.182 -12.161 1.00 40.91 187 PRO A O 1
ATOM 1410 N N . PRO A 1 188 ? 20.828 0.385 -9.986 1.00 45.78 188 PRO A N 1
ATOM 1411 C CA . PRO A 1 188 ? 19.524 1.014 -10.161 1.00 45.78 188 PRO A CA 1
ATOM 1412 C C . PRO A 1 188 ? 19.620 2.143 -11.192 1.00 45.78 188 PRO A C 1
ATOM 1414 O O . PRO A 1 188 ? 20.517 2.987 -11.128 1.00 45.78 188 PRO A O 1
ATOM 1417 N N . VAL A 1 189 ? 18.693 2.167 -12.151 1.00 46.09 189 VAL A N 1
ATOM 1418 C CA . VAL A 1 189 ? 18.654 3.198 -13.193 1.00 46.09 189 VAL A CA 1
ATOM 1419 C C . VAL A 1 189 ? 17.531 4.169 -12.856 1.00 46.09 189 VAL A C 1
ATOM 1421 O O . VAL A 1 189 ? 16.358 3.799 -12.818 1.00 46.09 189 VAL A O 1
ATOM 1424 N N . LYS A 1 190 ? 17.874 5.441 -12.648 1.00 37.72 190 LYS A N 1
ATOM 1425 C CA . LYS A 1 190 ? 16.878 6.517 -12.647 1.00 37.72 190 LYS A CA 1
ATOM 1426 C C . LYS A 1 190 ? 16.419 6.716 -14.084 1.00 37.72 190 LYS A C 1
ATOM 1428 O O . LYS A 1 190 ? 17.150 7.280 -14.895 1.00 37.72 190 LYS A O 1
ATOM 1433 N N . VAL A 1 191 ? 15.231 6.224 -14.413 1.00 42.72 191 VAL A N 1
ATOM 1434 C CA . VAL A 1 191 ? 14.620 6.453 -15.721 1.00 42.72 191 VAL A CA 1
ATOM 1435 C C . VAL A 1 191 ? 13.568 7.532 -15.535 1.00 42.72 191 VAL A C 1
ATOM 1437 O O . VAL A 1 191 ? 12.607 7.356 -14.792 1.00 42.72 191 VAL A O 1
ATOM 1440 N N . GLY A 1 192 ? 13.728 8.658 -16.229 1.00 36.69 192 GLY A N 1
ATOM 1441 C CA . GLY A 1 192 ? 12.639 9.614 -16.401 1.00 36.69 192 GLY A CA 1
ATOM 1442 C C . GLY A 1 192 ? 11.550 8.978 -17.262 1.00 36.69 192 GLY A C 1
ATOM 1443 O O . GLY A 1 192 ? 11.561 9.112 -18.484 1.00 36.69 192 GLY A O 1
ATOM 1444 N N . ALA A 1 193 ? 10.640 8.217 -16.657 1.00 35.34 193 ALA A N 1
ATOM 1445 C CA . ALA A 1 193 ? 9.488 7.676 -17.356 1.00 35.34 193 ALA A CA 1
ATOM 1446 C C . ALA A 1 193 ? 8.406 8.759 -17.442 1.00 35.34 193 ALA A C 1
ATOM 1448 O O . ALA A 1 193 ? 7.588 8.925 -16.546 1.00 35.34 193 ALA A O 1
ATOM 1449 N N . SER A 1 194 ? 8.374 9.490 -18.554 1.00 39.09 194 SER A N 1
ATOM 1450 C CA . SER A 1 194 ? 7.175 10.211 -18.973 1.00 39.09 194 SER A CA 1
ATOM 1451 C C . SER A 1 194 ? 6.186 9.211 -19.572 1.00 39.09 194 SER A C 1
ATOM 1453 O O . SER A 1 194 ? 6.146 8.963 -20.777 1.00 39.09 194 SER A O 1
ATOM 1455 N N . SER A 1 195 ? 5.398 8.584 -18.702 1.00 35.38 195 SER A N 1
ATOM 1456 C CA . SER 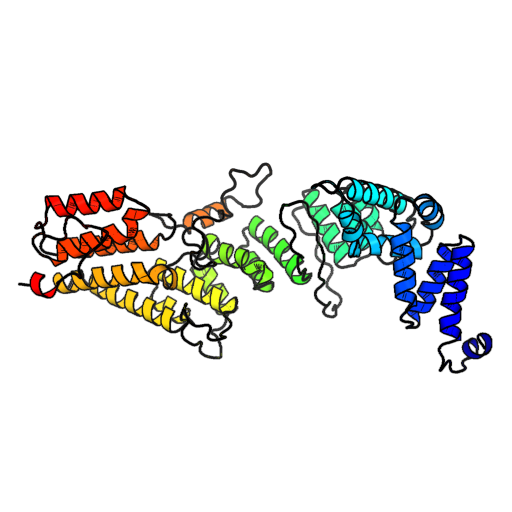A 1 195 ? 4.086 8.081 -19.095 1.00 35.38 195 SER A CA 1
ATOM 1457 C C . SER A 1 195 ? 3.065 9.156 -18.758 1.00 35.38 195 SER A C 1
ATOM 1459 O O . SER A 1 195 ? 3.117 9.766 -17.692 1.00 35.38 195 SER A O 1
ATOM 1461 N N . ALA A 1 196 ? 2.165 9.422 -19.695 1.00 37.97 196 ALA A N 1
ATOM 1462 C CA . ALA A 1 196 ? 1.097 10.393 -19.564 1.00 37.97 196 ALA A CA 1
ATOM 1463 C C . ALA A 1 196 ? 0.106 9.975 -18.462 1.00 37.97 196 ALA A C 1
ATOM 1465 O O . ALA A 1 196 ? -0.930 9.385 -18.739 1.00 37.97 196 ALA A O 1
ATOM 1466 N N . MET A 1 197 ? 0.423 10.296 -17.208 1.00 30.78 197 MET A N 1
ATOM 1467 C CA . MET A 1 197 ? -0.542 10.466 -16.128 1.00 30.78 197 MET A CA 1
ATOM 1468 C C . MET A 1 197 ? 0.071 11.372 -15.053 1.00 30.78 197 MET A C 1
ATOM 1470 O O . MET A 1 197 ? 1.035 11.033 -14.380 1.00 30.78 197 MET A O 1
ATOM 1474 N N . ARG A 1 198 ? -0.475 12.587 -14.998 1.00 35.25 198 ARG A N 1
ATOM 1475 C CA . ARG A 1 198 ? -0.449 13.622 -13.955 1.00 35.25 198 ARG A CA 1
ATOM 1476 C C . ARG A 1 198 ? 0.292 13.286 -12.640 1.00 35.25 198 ARG A C 1
ATOM 1478 O O . ARG A 1 198 ? -0.367 13.108 -11.631 1.00 35.25 198 ARG A O 1
ATOM 1485 N N . THR A 1 199 ? 1.628 13.285 -12.657 1.00 35.28 199 THR A N 1
ATOM 1486 C CA . THR A 1 199 ? 2.541 13.909 -11.667 1.00 35.28 199 THR A CA 1
ATOM 1487 C C . THR A 1 199 ? 3.988 13.601 -12.053 1.00 35.28 199 THR A C 1
ATOM 1489 O O . THR A 1 199 ? 4.395 12.446 -12.107 1.00 35.28 199 THR A O 1
ATOM 1492 N N . LEU A 1 200 ? 4.774 14.646 -12.311 1.00 37.25 200 LEU A N 1
ATOM 1493 C CA . LEU A 1 200 ? 6.215 14.571 -12.546 1.00 37.25 200 LEU A CA 1
ATOM 1494 C C . LEU A 1 200 ? 6.931 14.122 -11.262 1.00 37.25 200 LEU A C 1
ATOM 1496 O O . LEU A 1 200 ? 7.276 14.955 -10.425 1.00 37.25 200 LEU A O 1
ATOM 1500 N N . ARG A 1 201 ? 7.176 12.820 -11.096 1.00 39.62 201 ARG A N 1
ATOM 1501 C CA . ARG A 1 201 ? 8.219 12.321 -10.191 1.00 39.62 201 ARG A CA 1
ATOM 1502 C C . ARG A 1 201 ? 9.163 11.406 -10.972 1.00 39.62 201 ARG A C 1
ATOM 1504 O O . ARG A 1 201 ? 8.681 10.553 -11.713 1.00 39.62 201 ARG A O 1
ATOM 1511 N N . PRO A 1 202 ? 10.490 11.569 -10.840 1.00 46.59 202 PRO A N 1
ATOM 1512 C CA . PRO A 1 202 ? 11.435 10.580 -11.340 1.00 46.59 202 PRO A CA 1
ATOM 1513 C C . PRO A 1 202 ? 11.120 9.223 -10.697 1.00 46.59 202 PRO A C 1
ATOM 1515 O O . PRO A 1 202 ? 11.144 9.111 -9.473 1.00 46.59 202 PRO A O 1
ATOM 1518 N N . GLU A 1 203 ? 10.807 8.209 -11.502 1.00 54.22 203 GLU A N 1
ATOM 1519 C CA . GLU A 1 203 ? 10.640 6.839 -11.016 1.00 54.22 203 GLU A CA 1
ATOM 1520 C C . GLU A 1 203 ? 12.035 6.203 -10.893 1.00 54.22 203 GLU A C 1
ATOM 1522 O O . GLU A 1 203 ? 12.810 6.158 -11.856 1.00 54.22 203 GLU A O 1
ATOM 1527 N N . THR A 1 204 ? 12.391 5.724 -9.700 1.00 61.03 204 THR A N 1
ATOM 1528 C CA . THR A 1 204 ? 13.570 4.864 -9.541 1.00 61.03 204 THR A CA 1
ATOM 1529 C C . THR A 1 204 ? 13.168 3.466 -9.980 1.00 61.03 204 THR A C 1
ATOM 1531 O O . THR A 1 204 ? 12.456 2.770 -9.261 1.00 61.03 204 THR A O 1
ATOM 1534 N N . ILE A 1 205 ? 13.611 3.051 -11.166 1.00 66.88 205 ILE A N 1
ATOM 1535 C CA . ILE A 1 205 ? 13.291 1.723 -11.682 1.00 66.88 205 ILE A CA 1
ATOM 1536 C C . ILE A 1 205 ? 14.402 0.765 -11.272 1.00 66.88 205 ILE A C 1
ATOM 1538 O O . ILE A 1 205 ? 15.536 0.846 -11.751 1.00 66.88 205 ILE A O 1
ATOM 1542 N N . VAL A 1 206 ? 14.043 -0.182 -10.412 1.00 79.12 206 VAL A N 1
ATOM 1543 C CA . VAL A 1 206 ? 14.841 -1.376 -10.140 1.00 79.12 206 VAL A CA 1
ATOM 1544 C C . VAL A 1 206 ? 14.279 -2.499 -11.020 1.00 79.12 206 VAL A C 1
ATOM 1546 O O . VAL A 1 206 ? 13.145 -2.925 -10.784 1.00 79.12 206 VAL A O 1
ATOM 1549 N N . PRO A 1 207 ? 14.991 -2.945 -12.076 1.00 79.00 207 PRO A N 1
ATOM 1550 C CA . PRO A 1 207 ? 14.424 -3.842 -13.082 1.00 79.00 207 PRO A CA 1
ATOM 1551 C C . PRO A 1 207 ? 13.835 -5.134 -12.512 1.00 79.00 207 PRO A C 1
ATOM 1553 O O . PRO A 1 207 ? 12.741 -5.522 -12.921 1.00 79.00 207 PRO A O 1
ATOM 1556 N N . GLU A 1 208 ? 14.507 -5.780 -11.554 1.00 79.44 208 GLU A N 1
ATOM 1557 C CA . GLU A 1 208 ? 13.971 -6.983 -10.913 1.00 79.44 208 GLU A CA 1
ATOM 1558 C C . GLU A 1 208 ? 12.669 -6.715 -10.152 1.00 79.44 208 GLU A C 1
ATOM 1560 O O . GLU A 1 208 ? 11.740 -7.514 -10.246 1.00 79.44 208 GLU A O 1
ATOM 1565 N N . CYS A 1 209 ? 12.563 -5.568 -9.476 1.00 85.94 209 CYS A N 1
ATOM 1566 C CA . CYS A 1 209 ? 11.349 -5.171 -8.770 1.00 85.94 209 CYS A CA 1
ATOM 1567 C C . CYS A 1 209 ? 10.227 -4.906 -9.775 1.00 85.94 209 CYS A C 1
ATOM 1569 O O . CYS A 1 209 ? 9.131 -5.427 -9.611 1.00 85.94 209 CYS A O 1
ATOM 1571 N N . ARG A 1 210 ? 10.514 -4.202 -10.878 1.00 85.88 210 ARG A N 1
ATOM 1572 C CA . ARG A 1 210 ? 9.520 -3.932 -11.928 1.00 85.88 210 ARG A CA 1
ATOM 1573 C C . ARG A 1 210 ? 8.944 -5.208 -12.525 1.00 85.88 210 ARG A C 1
ATOM 1575 O O . ARG A 1 210 ? 7.734 -5.304 -12.711 1.00 85.88 210 ARG A O 1
ATOM 1582 N N . VAL A 1 211 ? 9.800 -6.183 -12.821 1.00 85.12 211 VAL A N 1
ATOM 1583 C CA . VAL A 1 211 ? 9.349 -7.485 -13.322 1.00 85.12 211 VAL A CA 1
ATOM 1584 C C . VAL A 1 211 ? 8.533 -8.216 -12.257 1.00 85.12 211 VAL A C 1
ATOM 1586 O O . VAL A 1 211 ? 7.475 -8.743 -12.589 1.00 85.12 211 VAL A O 1
ATOM 1589 N N . ALA A 1 212 ? 8.969 -8.207 -10.994 1.00 88.75 212 ALA A N 1
ATOM 1590 C CA . ALA A 1 212 ? 8.234 -8.839 -9.901 1.00 88.75 212 ALA A CA 1
ATOM 1591 C C . ALA A 1 212 ? 6.845 -8.208 -9.698 1.00 88.75 212 ALA A C 1
ATOM 1593 O O . ALA A 1 212 ? 5.859 -8.934 -9.654 1.00 88.75 212 ALA A O 1
ATOM 1594 N N . GLY A 1 213 ? 6.726 -6.878 -9.682 1.00 90.62 213 GLY A N 1
ATOM 1595 C CA . GLY A 1 213 ? 5.433 -6.195 -9.571 1.00 90.62 213 GLY A CA 1
ATOM 1596 C C . GLY A 1 213 ? 4.468 -6.579 -10.697 1.00 90.62 213 GLY A C 1
ATOM 1597 O O . GLY A 1 213 ? 3.305 -6.883 -10.452 1.00 90.62 213 GLY A O 1
ATOM 1598 N N . GLU A 1 214 ? 4.949 -6.681 -11.938 1.00 89.62 214 GLU A N 1
ATOM 1599 C CA . GLU A 1 214 ? 4.111 -7.141 -13.053 1.00 89.62 214 GLU A CA 1
ATOM 1600 C C . GLU A 1 214 ? 3.746 -8.629 -12.948 1.00 89.62 214 GLU A C 1
ATOM 1602 O O . GLU A 1 214 ? 2.623 -9.013 -13.275 1.00 89.62 214 GLU A O 1
ATOM 1607 N N . GLN A 1 215 ? 4.655 -9.473 -12.452 1.00 89.81 215 GLN A N 1
ATOM 1608 C CA . GLN A 1 215 ? 4.352 -10.874 -12.148 1.00 89.81 215 GLN A CA 1
ATOM 1609 C C . GLN A 1 215 ? 3.314 -11.010 -11.030 1.00 89.81 215 GLN A C 1
ATOM 1611 O O . GLN A 1 215 ? 2.493 -11.926 -11.092 1.00 89.81 215 GLN A O 1
ATOM 1616 N N . ALA A 1 216 ? 3.311 -10.101 -10.053 1.00 93.94 216 ALA A N 1
ATOM 1617 C CA . ALA A 1 216 ? 2.312 -10.073 -8.997 1.00 93.94 216 ALA A CA 1
ATOM 1618 C C . ALA A 1 216 ? 0.909 -9.818 -9.552 1.00 93.94 216 ALA A C 1
ATOM 1620 O O . ALA A 1 216 ? -0.005 -10.558 -9.209 1.00 93.94 216 ALA A O 1
ATOM 1621 N N . ILE A 1 217 ? 0.751 -8.866 -10.479 1.00 91.12 217 ILE A N 1
ATOM 1622 C CA . ILE A 1 217 ? -0.538 -8.594 -11.142 1.00 91.12 217 ILE A CA 1
ATOM 1623 C C . ILE A 1 217 ? -1.058 -9.851 -11.855 1.00 91.12 217 ILE A C 1
ATOM 1625 O O . ILE A 1 217 ? -2.228 -10.202 -11.731 1.00 91.12 217 ILE A O 1
ATOM 1629 N N . LEU A 1 218 ? -0.181 -10.578 -12.557 1.00 90.25 218 LEU A N 1
ATOM 1630 C CA . LEU A 1 218 ? -0.559 -11.840 -13.205 1.00 90.25 218 LEU A CA 1
ATOM 1631 C C . LEU A 1 218 ? -0.902 -12.947 -12.198 1.00 90.25 218 LEU A C 1
ATOM 1633 O O . LEU A 1 218 ? -1.708 -13.818 -12.507 1.00 90.25 218 LEU A O 1
ATOM 1637 N N . ALA A 1 219 ? -0.267 -12.964 -11.026 1.00 93.56 219 ALA A N 1
ATOM 1638 C CA . ALA A 1 219 ? -0.589 -13.911 -9.962 1.00 93.56 219 ALA A CA 1
ATOM 1639 C C . ALA A 1 219 ? -1.938 -13.577 -9.299 1.00 93.56 219 ALA A C 1
ATOM 1641 O O . ALA A 1 219 ? -2.722 -14.492 -9.059 1.00 93.56 219 ALA A O 1
ATOM 1642 N N . LEU A 1 220 ? -2.251 -12.292 -9.084 1.00 94.69 220 LEU A N 1
ATOM 1643 C CA . LEU A 1 220 ? -3.560 -11.832 -8.598 1.00 94.69 220 LEU A CA 1
ATOM 1644 C C . LEU A 1 220 ? -4.691 -12.248 -9.549 1.00 94.69 220 LEU A C 1
ATOM 1646 O O . LEU A 1 220 ? -5.665 -12.853 -9.102 1.00 94.69 220 LEU A O 1
ATOM 1650 N N . ASP A 1 221 ? -4.519 -12.029 -10.859 1.00 90.19 221 ASP A N 1
ATOM 1651 C CA . ASP A 1 221 ? -5.497 -12.421 -11.892 1.00 90.19 221 ASP A CA 1
ATOM 1652 C C . ASP A 1 221 ? -5.759 -13.941 -11.904 1.00 90.19 221 ASP A C 1
ATOM 1654 O O . ASP A 1 221 ? -6.892 -14.384 -12.098 1.00 90.19 221 ASP A O 1
ATOM 1658 N N . ARG A 1 222 ? -4.734 -14.756 -11.608 1.00 92.25 222 ARG A N 1
ATOM 1659 C CA . ARG A 1 222 ? -4.866 -16.218 -11.455 1.00 92.25 222 ARG A CA 1
ATOM 1660 C C . ARG A 1 222 ? -5.462 -16.665 -10.117 1.00 92.25 222 ARG A C 1
ATOM 1662 O O . ARG A 1 222 ? -5.788 -17.841 -9.978 1.00 92.25 222 ARG A O 1
ATOM 1669 N N . GLY A 1 223 ? -5.592 -15.771 -9.139 1.00 94.81 223 GLY A N 1
ATOM 1670 C CA . GLY A 1 223 ? -5.976 -16.114 -7.767 1.00 94.81 223 GLY A CA 1
ATOM 1671 C C . GLY A 1 223 ? -4.837 -16.682 -6.908 1.00 94.81 223 GLY A C 1
ATOM 1672 O O . GLY A 1 223 ? -5.084 -17.152 -5.799 1.00 94.81 223 GLY A O 1
ATOM 1673 N N . ASP A 1 224 ? -3.586 -16.616 -7.376 1.00 96.75 224 ASP A N 1
ATOM 1674 C CA . ASP A 1 224 ? -2.389 -17.078 -6.661 1.00 96.75 224 ASP A CA 1
ATOM 1675 C C . ASP A 1 224 ? -1.897 -16.005 -5.661 1.00 96.75 224 ASP A C 1
ATOM 1677 O O . ASP A 1 224 ? -0.781 -15.487 -5.761 1.00 96.75 224 ASP A O 1
ATOM 1681 N N . TYR A 1 225 ? -2.726 -15.636 -4.679 1.00 97.94 225 TYR A N 1
ATOM 1682 C CA . TYR A 1 225 ? -2.493 -14.451 -3.834 1.00 97.94 225 TYR A CA 1
ATOM 1683 C C . TYR A 1 225 ? -1.205 -14.499 -2.996 1.00 97.94 225 TYR A C 1
ATOM 1685 O O . TYR A 1 225 ? -0.535 -13.480 -2.837 1.00 97.94 225 TYR A O 1
ATOM 1693 N N . LEU A 1 226 ? -0.803 -15.674 -2.499 1.00 98.19 226 LEU A N 1
ATOM 1694 C CA . LEU A 1 226 ? 0.469 -15.830 -1.775 1.00 98.19 226 LEU A CA 1
ATOM 1695 C C . LEU A 1 226 ? 1.685 -15.621 -2.686 1.00 98.19 226 LEU A C 1
ATOM 1697 O O . LEU A 1 226 ? 2.700 -15.082 -2.252 1.00 98.19 226 LEU A O 1
ATOM 1701 N N . GLN A 1 227 ? 1.585 -16.022 -3.955 1.00 97.12 227 GLN A N 1
ATOM 1702 C CA . GLN A 1 227 ? 2.641 -15.773 -4.932 1.00 97.12 227 GLN A CA 1
ATOM 1703 C C . GLN A 1 227 ? 2.685 -14.290 -5.320 1.00 97.12 227 GLN A C 1
ATOM 1705 O O . GLN A 1 227 ? 3.773 -13.734 -5.455 1.00 97.12 227 GLN A O 1
ATOM 1710 N N . ALA A 1 228 ? 1.527 -13.638 -5.455 1.00 97.31 228 ALA A N 1
ATOM 1711 C CA . ALA A 1 228 ? 1.467 -12.193 -5.656 1.00 97.31 228 ALA A CA 1
ATOM 1712 C C . ALA A 1 228 ? 2.141 -11.437 -4.501 1.00 97.31 228 ALA A C 1
ATOM 1714 O O . ALA A 1 228 ? 2.985 -10.576 -4.748 1.00 97.31 228 ALA A O 1
ATOM 1715 N N . MET A 1 229 ? 1.839 -11.820 -3.256 1.00 97.94 229 MET A N 1
ATOM 1716 C CA . MET A 1 229 ? 2.483 -11.270 -2.064 1.00 97.94 229 MET A CA 1
ATOM 1717 C C . MET A 1 229 ? 4.004 -11.466 -2.094 1.00 97.94 229 MET A C 1
ATOM 1719 O O . MET A 1 229 ? 4.735 -10.505 -1.880 1.00 97.94 229 MET A O 1
ATOM 1723 N N . ASP A 1 230 ? 4.501 -12.668 -2.414 1.00 96.81 230 ASP A N 1
ATOM 1724 C CA . ASP A 1 230 ? 5.947 -12.925 -2.535 1.00 96.81 230 ASP A CA 1
ATOM 1725 C C . ASP A 1 230 ? 6.610 -12.006 -3.570 1.00 96.81 230 ASP A C 1
ATOM 1727 O O . ASP A 1 230 ? 7.659 -11.419 -3.303 1.00 96.81 230 ASP A O 1
ATOM 1731 N N . PHE A 1 231 ? 5.988 -11.828 -4.738 1.00 95.00 231 PHE A N 1
ATOM 1732 C CA . PHE A 1 231 ? 6.520 -10.956 -5.780 1.00 95.00 231 PHE A CA 1
ATOM 1733 C C . PHE A 1 231 ? 6.553 -9.479 -5.370 1.00 95.00 231 PHE A C 1
ATOM 1735 O O . PHE A 1 231 ? 7.586 -8.833 -5.552 1.00 95.00 231 PHE A O 1
ATOM 1742 N N . LEU A 1 232 ? 5.471 -8.950 -4.791 1.00 95.56 232 LEU A N 1
ATOM 1743 C CA . LEU A 1 232 ? 5.428 -7.563 -4.308 1.00 95.56 232 LEU A CA 1
ATOM 1744 C C . LEU A 1 232 ? 6.430 -7.347 -3.170 1.00 95.56 232 LEU A C 1
ATOM 1746 O O . LEU A 1 232 ? 7.194 -6.381 -3.178 1.00 95.56 232 LEU A O 1
ATOM 1750 N N . TYR A 1 233 ? 6.499 -8.297 -2.236 1.00 95.12 233 TYR A N 1
ATOM 1751 C CA . TYR A 1 233 ? 7.364 -8.222 -1.064 1.00 95.12 233 TYR A CA 1
ATOM 1752 C C . TYR A 1 233 ? 8.858 -8.197 -1.412 1.00 95.12 233 TYR A C 1
ATOM 1754 O O . TYR A 1 233 ? 9.644 -7.605 -0.674 1.00 95.12 233 TYR A O 1
ATOM 1762 N N . ARG A 1 234 ? 9.276 -8.754 -2.560 1.00 91.75 234 ARG A N 1
ATOM 1763 C CA . ARG A 1 234 ? 10.659 -8.616 -3.065 1.00 91.75 234 ARG A CA 1
ATOM 1764 C C . ARG A 1 234 ? 11.043 -7.166 -3.364 1.00 91.75 234 ARG A C 1
ATOM 1766 O O . ARG A 1 234 ? 12.211 -6.823 -3.219 1.00 91.75 234 ARG A O 1
ATOM 1773 N N . GLY A 1 235 ? 10.083 -6.333 -3.775 1.00 86.69 235 GLY A N 1
ATOM 1774 C CA . GLY A 1 235 ? 10.299 -4.901 -4.000 1.00 86.69 235 GLY A CA 1
ATOM 1775 C C . GLY A 1 235 ? 10.261 -4.056 -2.726 1.00 86.69 235 GLY A C 1
ATOM 1776 O O . GLY A 1 235 ? 10.680 -2.899 -2.764 1.00 86.69 235 GLY A O 1
ATOM 1777 N N . LYS A 1 236 ? 9.814 -4.636 -1.600 1.00 88.25 236 LYS A N 1
ATOM 1778 C CA . LYS A 1 236 ? 9.771 -4.007 -0.271 1.00 88.25 236 LYS A CA 1
ATOM 1779 C C . LYS A 1 236 ? 9.149 -2.606 -0.338 1.00 88.25 236 LYS A C 1
ATOM 1781 O O . LYS A 1 236 ? 7.990 -2.466 -0.712 1.00 88.25 236 LYS A O 1
ATOM 1786 N N . GLU A 1 237 ? 9.931 -1.580 -0.010 1.00 87.88 237 GLU A N 1
ATOM 1787 C CA . GLU A 1 237 ? 9.518 -0.176 0.054 1.00 87.88 237 GLU A CA 1
ATOM 1788 C C . GLU A 1 237 ? 8.970 0.351 -1.282 1.00 87.88 237 GLU A C 1
ATOM 1790 O O . GLU A 1 237 ? 8.048 1.161 -1.284 1.00 87.88 237 GLU A O 1
ATOM 1795 N N . ILE A 1 238 ? 9.463 -0.153 -2.423 1.00 88.75 238 ILE A N 1
ATOM 1796 C CA . ILE A 1 238 ? 9.024 0.290 -3.759 1.00 88.75 238 ILE A CA 1
ATOM 1797 C C . ILE A 1 238 ? 7.533 -0.005 -3.987 1.00 88.75 238 ILE A C 1
ATOM 1799 O O . ILE A 1 238 ? 6.860 0.773 -4.660 1.00 88.75 238 ILE A O 1
ATOM 1803 N N . TYR A 1 239 ? 7.024 -1.099 -3.414 1.00 91.62 239 TYR A N 1
ATOM 1804 C CA . TYR A 1 239 ? 5.636 -1.555 -3.560 1.00 91.62 239 TYR A CA 1
ATOM 1805 C C . TYR A 1 239 ? 4.908 -1.642 -2.221 1.00 91.62 239 TYR A C 1
ATOM 1807 O O . TYR A 1 239 ? 3.990 -2.444 -2.078 1.00 91.62 239 TYR A O 1
ATOM 1815 N N . TRP A 1 240 ? 5.315 -0.861 -1.214 1.00 93.50 240 TRP A N 1
ATOM 1816 C CA . TRP A 1 240 ? 4.750 -1.008 0.130 1.00 93.50 240 TRP A CA 1
ATOM 1817 C C . TRP A 1 240 ? 3.221 -0.863 0.149 1.00 93.50 240 TRP A C 1
ATOM 1819 O O . TRP A 1 240 ? 2.551 -1.662 0.792 1.00 93.50 240 TRP A O 1
ATOM 1829 N N . ALA A 1 241 ? 2.661 0.085 -0.606 1.00 92.44 241 ALA A N 1
ATOM 1830 C CA . ALA A 1 241 ? 1.210 0.253 -0.699 1.00 92.44 241 ALA A CA 1
ATOM 1831 C C . ALA A 1 241 ? 0.511 -0.991 -1.283 1.00 92.44 241 ALA A C 1
ATOM 1833 O O . ALA A 1 241 ? -0.492 -1.436 -0.733 1.00 92.44 241 ALA A O 1
ATOM 1834 N N . ASP A 1 242 ? 1.066 -1.599 -2.337 1.00 94.19 242 ASP A N 1
ATOM 1835 C CA . ASP A 1 242 ? 0.528 -2.830 -2.927 1.00 94.19 242 ASP A CA 1
ATOM 1836 C C . ASP A 1 242 ? 0.667 -4.028 -1.969 1.00 94.19 242 ASP A C 1
ATOM 1838 O O . ASP A 1 242 ? -0.249 -4.840 -1.835 1.00 94.19 242 ASP A O 1
ATOM 1842 N N . VAL A 1 243 ? 1.802 -4.130 -1.264 1.00 96.75 243 VAL A N 1
ATOM 1843 C CA . VAL A 1 243 ? 2.038 -5.137 -0.213 1.00 96.75 243 VAL A CA 1
ATOM 1844 C C . VAL A 1 243 ? 1.002 -4.987 0.901 1.00 96.75 243 VAL A C 1
ATOM 1846 O O . VAL A 1 243 ? 0.398 -5.978 1.308 1.00 96.75 243 VAL A O 1
ATOM 1849 N N . ALA A 1 244 ? 0.778 -3.761 1.374 1.00 96.00 244 ALA A N 1
ATOM 1850 C CA . ALA A 1 244 ? -0.199 -3.427 2.399 1.00 96.00 244 ALA A CA 1
ATOM 1851 C C . ALA A 1 244 ? -1.629 -3.775 1.965 1.00 96.00 244 ALA A C 1
ATOM 1853 O O . ALA A 1 244 ? -2.349 -4.414 2.731 1.00 96.00 244 ALA A O 1
ATOM 1854 N N . ASP A 1 245 ? -2.032 -3.427 0.739 1.00 94.31 245 ASP A N 1
ATOM 1855 C CA . ASP A 1 245 ? -3.363 -3.754 0.219 1.00 94.31 245 ASP A CA 1
ATOM 1856 C C . ASP A 1 245 ? -3.565 -5.269 0.084 1.00 94.31 245 ASP A C 1
ATOM 1858 O O . ASP A 1 245 ? -4.585 -5.796 0.531 1.00 94.31 245 ASP A O 1
ATOM 1862 N N . VAL A 1 246 ? -2.593 -6.011 -0.455 1.00 97.12 246 VAL A N 1
ATOM 1863 C CA . VAL A 1 246 ? -2.697 -7.478 -0.546 1.00 97.12 246 VAL A CA 1
ATOM 1864 C C . VAL A 1 246 ? -2.730 -8.112 0.847 1.00 97.12 246 VAL A C 1
ATOM 1866 O O . VAL A 1 246 ? -3.565 -8.984 1.102 1.00 97.12 246 VAL A O 1
ATOM 1869 N N . ALA A 1 247 ? -1.880 -7.659 1.769 1.00 98.00 247 ALA A N 1
ATOM 1870 C CA . ALA A 1 247 ? -1.827 -8.164 3.138 1.00 98.00 247 ALA A CA 1
ATOM 1871 C C . ALA A 1 247 ? -3.107 -7.868 3.935 1.00 98.00 247 ALA A C 1
ATOM 1873 O O . ALA A 1 247 ? -3.573 -8.729 4.679 1.00 98.00 247 ALA A O 1
ATOM 1874 N N . GLU A 1 248 ? -3.682 -6.673 3.797 1.00 96.38 248 GLU A N 1
ATOM 1875 C CA . GLU A 1 248 ? -4.864 -6.232 4.541 1.00 96.38 248 GLU A CA 1
ATOM 1876 C C . GLU A 1 248 ? -6.166 -6.738 3.907 1.00 96.38 248 GLU A C 1
ATOM 1878 O O . GLU A 1 248 ? -7.047 -7.249 4.605 1.00 96.38 248 GLU A O 1
ATOM 1883 N N . ARG A 1 249 ? -6.289 -6.611 2.582 1.00 95.12 249 ARG A N 1
ATOM 1884 C CA . ARG A 1 249 ? -7.550 -6.759 1.847 1.00 95.12 249 ARG A CA 1
ATOM 1885 C C . ARG A 1 249 ? -7.691 -8.140 1.201 1.00 95.12 249 ARG A C 1
ATOM 1887 O O . ARG A 1 249 ? -8.794 -8.671 1.165 1.00 95.12 249 ARG A O 1
ATOM 1894 N N . VAL A 1 250 ? -6.611 -8.744 0.700 1.00 97.25 250 VAL A N 1
ATOM 1895 C CA . VAL A 1 250 ? -6.704 -9.947 -0.157 1.00 97.25 250 VAL A CA 1
ATOM 1896 C C . VAL A 1 250 ? -6.356 -11.237 0.583 1.00 97.25 250 VAL A C 1
ATOM 1898 O O . VAL A 1 250 ? -7.077 -12.231 0.468 1.00 97.25 250 VAL A O 1
ATOM 1901 N N . LEU A 1 251 ? -5.267 -11.259 1.350 1.00 98.50 251 LEU A N 1
ATOM 1902 C CA . LEU A 1 251 ? -4.893 -12.437 2.128 1.00 98.50 251 LEU A CA 1
ATOM 1903 C C . LEU A 1 251 ? -5.826 -12.611 3.326 1.00 98.50 251 LEU A C 1
ATOM 1905 O O . LEU A 1 251 ? -6.138 -11.661 4.051 1.00 98.50 251 LEU A O 1
ATOM 1909 N N . THR A 1 252 ? -6.218 -13.851 3.598 1.00 98.06 252 THR A N 1
ATOM 1910 C CA . THR A 1 252 ? -6.804 -14.207 4.895 1.00 98.06 252 THR A CA 1
ATOM 1911 C C . THR A 1 252 ? -5.782 -13.983 6.013 1.00 98.06 252 THR A C 1
ATOM 1913 O O . THR A 1 252 ? -4.577 -13.889 5.768 1.00 98.06 252 THR A O 1
ATOM 1916 N N . ILE A 1 253 ? -6.251 -13.883 7.259 1.00 98.31 253 ILE A N 1
ATOM 1917 C CA . ILE A 1 253 ? -5.363 -13.654 8.409 1.00 98.31 253 ILE A CA 1
ATOM 1918 C C . ILE A 1 253 ? -4.349 -14.798 8.551 1.00 98.31 253 ILE A C 1
ATOM 1920 O O . ILE A 1 253 ? -3.178 -14.537 8.807 1.00 98.31 253 ILE A O 1
ATOM 1924 N N . ASP A 1 254 ? -4.764 -16.047 8.321 1.00 98.62 254 ASP A N 1
ATOM 1925 C CA . ASP A 1 254 ? -3.876 -17.210 8.428 1.00 98.62 254 ASP A CA 1
ATOM 1926 C C . ASP A 1 254 ? -2.879 -17.310 7.266 1.00 98.62 254 ASP A C 1
ATOM 1928 O O . ASP A 1 254 ? -1.712 -17.626 7.496 1.00 98.62 254 ASP A O 1
ATOM 1932 N N . GLU A 1 255 ? -3.288 -16.980 6.033 1.00 98.75 255 GLU A N 1
ATOM 1933 C CA . GLU A 1 255 ? -2.364 -16.871 4.891 1.00 98.75 255 GLU A CA 1
ATOM 1934 C C . GLU A 1 255 ? -1.299 -15.792 5.150 1.00 98.75 255 GLU A C 1
ATOM 1936 O O . GLU A 1 255 ? -0.108 -16.045 4.956 1.00 98.75 255 GLU A O 1
ATOM 1941 N N . LEU A 1 256 ? -1.708 -14.610 5.635 1.00 98.81 256 LEU A N 1
ATOM 1942 C CA . LEU A 1 256 ? -0.781 -13.534 5.990 1.00 98.81 256 LEU A CA 1
ATOM 1943 C C . LEU A 1 256 ? 0.158 -13.961 7.122 1.00 98.81 256 LEU A C 1
ATOM 1945 O O . LEU A 1 256 ? 1.367 -13.767 7.015 1.00 98.81 256 LEU A O 1
ATOM 1949 N N . LYS A 1 257 ? -0.375 -14.567 8.188 1.00 98.69 257 LYS A N 1
ATOM 1950 C CA . LYS A 1 257 ? 0.426 -15.063 9.311 1.00 98.69 257 LYS A CA 1
ATOM 1951 C C . LYS A 1 257 ? 1.471 -16.076 8.843 1.00 98.69 257 LYS A C 1
ATOM 1953 O O . LYS A 1 257 ? 2.645 -15.926 9.165 1.00 98.69 257 LYS A O 1
ATOM 1958 N N . GLY A 1 258 ? 1.069 -17.058 8.033 1.00 98.69 258 GLY A N 1
ATOM 1959 C CA . GLY A 1 258 ? 1.982 -18.056 7.477 1.00 98.69 258 GLY A CA 1
ATOM 1960 C C . GLY A 1 258 ? 3.069 -17.446 6.588 1.00 98.69 258 GLY A C 1
ATOM 1961 O O . GLY A 1 258 ? 4.220 -17.882 6.633 1.00 98.69 258 GLY A O 1
ATOM 1962 N N . PHE A 1 259 ? 2.735 -16.407 5.815 1.00 98.69 259 PHE A N 1
ATOM 1963 C CA . PHE A 1 259 ? 3.721 -15.655 5.042 1.00 98.69 259 PHE A CA 1
ATOM 1964 C C . PHE A 1 259 ? 4.714 -14.917 5.953 1.00 98.69 259 PHE A C 1
ATOM 1966 O O . PHE A 1 259 ? 5.925 -15.048 5.772 1.00 98.69 259 PHE A O 1
ATOM 1973 N N . VAL A 1 260 ? 4.216 -14.188 6.958 1.00 98.56 260 VAL A N 1
ATOM 1974 C CA . VAL A 1 260 ? 5.040 -13.440 7.920 1.00 98.56 260 VAL A CA 1
ATOM 1975 C C . VAL A 1 260 ? 5.987 -14.368 8.677 1.00 98.56 260 VAL A C 1
ATOM 1977 O O . VAL A 1 260 ? 7.187 -14.113 8.712 1.00 98.56 260 VAL A O 1
ATOM 1980 N N . ASP A 1 261 ? 5.485 -15.487 9.197 1.00 98.31 261 ASP A N 1
ATOM 1981 C CA . ASP A 1 261 ? 6.284 -16.459 9.952 1.00 98.31 261 ASP A CA 1
ATOM 1982 C C . ASP A 1 261 ? 7.435 -17.046 9.127 1.00 98.31 261 ASP A C 1
ATOM 1984 O O . ASP A 1 261 ? 8.514 -17.320 9.653 1.00 98.31 261 ASP A O 1
ATOM 1988 N N . LYS A 1 262 ? 7.219 -17.230 7.822 1.00 97.94 262 LYS A N 1
ATOM 1989 C CA . LYS A 1 262 ? 8.207 -17.822 6.919 1.00 97.94 262 LYS A CA 1
ATOM 1990 C C . LYS A 1 262 ? 9.229 -16.815 6.391 1.00 97.94 262 LYS A C 1
ATOM 1992 O O . LYS A 1 262 ? 10.377 -17.189 6.153 1.00 97.94 262 LYS A O 1
ATOM 1997 N N . HIS A 1 263 ? 8.815 -15.574 6.148 1.00 96.56 263 HIS A N 1
ATOM 1998 C CA . HIS A 1 263 ? 9.594 -14.612 5.362 1.00 96.56 263 HIS A CA 1
ATOM 1999 C C . HIS A 1 263 ? 10.041 -13.372 6.140 1.00 96.56 263 HIS A C 1
ATOM 2001 O O . HIS A 1 263 ? 10.853 -12.600 5.626 1.00 96.56 263 HIS A O 1
ATOM 2007 N N . VAL A 1 264 ? 9.509 -13.152 7.343 1.00 96.88 264 VAL A N 1
ATOM 2008 C CA . VAL A 1 264 ? 9.631 -11.883 8.070 1.00 96.88 264 VAL A CA 1
ATOM 2009 C C . VAL A 1 264 ? 9.975 -12.163 9.536 1.00 96.88 264 VAL A C 1
ATOM 2011 O O . VAL A 1 264 ? 9.105 -12.095 10.416 1.00 96.88 264 VAL A O 1
ATOM 2014 N N . PRO A 1 265 ? 11.238 -12.536 9.822 1.00 94.31 265 PRO A N 1
ATOM 2015 C CA . PRO A 1 265 ? 11.656 -12.821 11.187 1.00 94.31 265 PRO A CA 1
ATOM 2016 C C . PRO A 1 265 ? 11.470 -11.588 12.075 1.00 94.31 265 PRO A C 1
ATOM 2018 O O . PRO A 1 265 ? 11.526 -10.450 11.606 1.00 94.31 265 PRO A O 1
ATOM 2021 N N . ALA A 1 266 ? 11.269 -11.820 13.373 1.00 94.88 266 ALA A N 1
ATOM 2022 C CA . ALA A 1 266 ? 11.275 -10.740 14.352 1.00 94.88 266 ALA A CA 1
ATOM 2023 C C . ALA A 1 266 ? 12.611 -9.971 14.292 1.00 94.88 266 ALA A C 1
ATOM 2025 O O . ALA A 1 266 ? 13.655 -10.581 14.022 1.00 94.88 266 ALA A O 1
ATOM 2026 N N . PRO A 1 267 ? 12.608 -8.650 14.539 1.00 94.50 267 PRO A N 1
ATOM 2027 C CA . PRO A 1 267 ? 13.822 -7.852 14.482 1.00 94.50 267 PRO A CA 1
ATOM 2028 C C . PRO A 1 267 ? 14.854 -8.374 15.489 1.00 94.50 267 PRO A C 1
ATOM 2030 O O . PRO A 1 267 ? 14.559 -8.570 16.666 1.00 94.50 267 PRO A O 1
ATOM 2033 N N . ALA A 1 268 ? 16.088 -8.584 15.020 1.00 92.12 268 ALA A N 1
ATOM 2034 C CA . ALA A 1 268 ? 17.175 -9.104 15.852 1.00 92.12 268 ALA A CA 1
ATOM 2035 C C . ALA A 1 268 ? 17.575 -8.136 16.980 1.00 92.12 268 ALA A C 1
ATOM 2037 O O . ALA A 1 268 ? 18.079 -8.554 1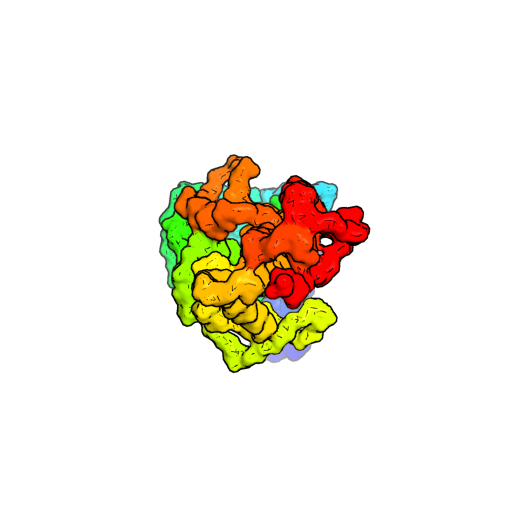8.020 1.00 92.12 268 ALA A O 1
ATOM 2038 N N . THR A 1 269 ? 17.357 -6.837 16.772 1.00 91.00 269 THR A N 1
ATOM 2039 C CA . THR A 1 269 ? 17.561 -5.796 17.779 1.00 91.00 269 THR A CA 1
ATOM 2040 C C . THR A 1 269 ? 16.203 -5.264 18.226 1.00 91.00 269 THR A C 1
ATOM 2042 O O . THR A 1 269 ? 15.431 -4.830 17.368 1.00 91.00 269 THR A O 1
ATOM 2045 N N . PRO A 1 270 ? 15.903 -5.264 19.538 1.00 92.00 270 PRO A N 1
ATOM 2046 C CA . PRO A 1 270 ? 14.664 -4.696 20.047 1.00 92.00 270 PRO A CA 1
ATOM 2047 C C . PRO A 1 270 ? 14.498 -3.235 19.631 1.00 92.00 270 PRO A C 1
ATOM 2049 O O . PRO A 1 270 ? 15.419 -2.426 19.773 1.00 92.00 270 PRO A O 1
ATOM 2052 N N . LEU A 1 271 ? 13.307 -2.905 19.141 1.00 94.75 271 LEU A N 1
ATOM 2053 C CA . LEU A 1 271 ? 12.940 -1.536 18.816 1.00 94.75 271 LEU A CA 1
ATOM 2054 C C . LEU A 1 271 ? 12.711 -0.724 20.095 1.00 94.75 271 LEU A C 1
ATOM 2056 O O . LEU A 1 271 ? 12.342 -1.245 21.147 1.00 94.75 271 LEU A O 1
ATOM 2060 N N . LYS A 1 272 ? 12.915 0.582 19.986 1.00 93.56 272 LYS A N 1
ATOM 2061 C CA . LYS A 1 272 ? 12.558 1.589 20.980 1.00 93.56 272 LYS A CA 1
ATOM 2062 C C . LYS A 1 272 ? 11.091 2.000 20.813 1.00 93.56 272 LYS A C 1
ATOM 2064 O O . LYS A 1 272 ? 10.558 1.907 19.700 1.00 93.56 272 LYS A O 1
ATOM 2069 N N . PRO A 1 273 ? 10.452 2.503 21.886 1.00 93.38 273 PRO A N 1
ATOM 2070 C CA . PRO A 1 273 ? 9.151 3.146 21.784 1.00 93.38 273 PRO A CA 1
ATOM 2071 C C . PRO A 1 273 ? 9.140 4.266 20.737 1.00 93.38 273 PRO A C 1
ATOM 2073 O O . PRO A 1 273 ? 10.107 5.022 20.611 1.00 93.38 273 PRO A O 1
ATOM 2076 N N . VAL A 1 274 ? 8.034 4.371 20.003 1.00 88.81 274 VAL A N 1
ATOM 2077 C CA . VAL A 1 274 ? 7.800 5.443 19.028 1.00 88.81 274 VAL A CA 1
ATOM 2078 C C . VAL A 1 274 ? 6.943 6.523 19.680 1.00 88.81 274 VAL A C 1
ATOM 2080 O O . VAL A 1 274 ? 5.807 6.247 20.073 1.00 88.81 274 VAL A O 1
ATOM 2083 N N . ASN A 1 275 ? 7.485 7.737 19.789 1.00 84.50 275 ASN A N 1
ATOM 2084 C CA . ASN A 1 275 ? 6.769 8.930 20.236 1.00 84.50 275 ASN A CA 1
ATOM 2085 C C . ASN A 1 275 ? 6.554 9.857 19.021 1.00 84.50 275 ASN A C 1
ATOM 2087 O O . ASN A 1 275 ? 7.547 10.238 18.403 1.00 84.50 275 ASN A O 1
ATOM 2091 N N . PRO A 1 276 ? 5.307 10.218 18.661 1.00 75.62 276 PRO A N 1
ATOM 2092 C CA . PRO A 1 276 ? 5.030 11.092 17.517 1.00 75.62 276 PRO A CA 1
ATOM 2093 C C . PRO A 1 276 ? 5.758 12.443 17.560 1.00 75.62 276 PRO A C 1
ATOM 2095 O O . PRO A 1 276 ? 6.094 12.985 16.511 1.00 75.62 276 PRO A O 1
ATOM 2098 N N . ASP A 1 277 ? 6.027 12.962 18.761 1.00 79.06 277 ASP A N 1
ATOM 2099 C CA . ASP A 1 277 ? 6.653 14.274 18.956 1.00 79.06 277 ASP A CA 1
ATOM 2100 C C . ASP A 1 277 ? 8.193 14.219 18.957 1.00 79.06 277 ASP A C 1
ATOM 2102 O O . ASP A 1 277 ? 8.856 15.256 19.015 1.00 79.06 277 ASP A O 1
ATOM 2106 N N . GLU A 1 278 ? 8.787 13.023 18.878 1.00 82.81 278 GLU A N 1
ATOM 2107 C CA . GLU A 1 278 ? 10.236 12.832 18.955 1.00 82.81 278 GLU A CA 1
ATOM 2108 C C . GLU A 1 278 ? 10.768 12.008 17.783 1.00 82.81 278 GLU A C 1
ATOM 2110 O O . GLU A 1 278 ? 10.490 10.817 17.629 1.00 82.81 278 GLU A O 1
ATOM 2115 N N . TYR A 1 279 ? 11.655 12.620 16.999 1.00 78.12 279 TYR A N 1
ATOM 2116 C CA . TYR A 1 279 ? 12.447 11.873 16.034 1.00 78.12 279 TYR A CA 1
ATOM 2117 C C . TYR A 1 279 ? 13.573 11.119 16.753 1.00 78.12 279 TYR A C 1
ATOM 2119 O O . TYR A 1 279 ? 14.617 11.682 17.081 1.00 78.12 279 TYR A O 1
ATOM 2127 N N . ASN A 1 280 ? 13.372 9.823 16.985 1.00 79.31 280 ASN A N 1
ATOM 2128 C CA . ASN A 1 280 ? 14.342 8.962 17.671 1.00 79.31 280 ASN A CA 1
ATOM 2129 C C . ASN A 1 280 ? 15.373 8.306 16.722 1.00 79.31 280 ASN A C 1
ATOM 2131 O O . ASN A 1 280 ? 16.188 7.493 17.169 1.00 79.31 280 ASN A O 1
ATOM 2135 N N . GLY A 1 281 ? 15.330 8.631 15.422 1.00 79.38 281 GLY A N 1
ATOM 2136 C CA . GLY A 1 281 ? 16.211 8.077 14.387 1.00 79.38 281 GLY A CA 1
ATOM 2137 C C . GLY A 1 281 ? 16.001 6.589 14.084 1.00 79.38 281 GLY A C 1
ATOM 2138 O O . GLY A 1 281 ? 16.781 6.011 13.330 1.00 79.38 281 GLY A O 1
ATOM 2139 N N . GLN A 1 282 ? 14.981 5.952 14.669 1.00 86.44 282 GLN A N 1
ATOM 2140 C CA . GLN A 1 282 ? 14.671 4.549 14.432 1.00 86.44 282 GLN A CA 1
ATOM 2141 C C . GLN A 1 282 ? 14.024 4.370 13.063 1.00 86.44 282 GLN A C 1
ATOM 2143 O O . GLN A 1 282 ? 12.967 4.929 12.780 1.00 86.44 282 GLN A O 1
ATOM 2148 N N . GLN A 1 283 ? 14.633 3.532 12.230 1.00 85.62 283 GLN A N 1
ATOM 2149 C CA . GLN A 1 283 ? 14.050 3.159 10.953 1.00 85.62 283 GLN A CA 1
ATOM 2150 C C . GLN A 1 283 ? 12.973 2.090 11.159 1.00 85.62 283 GLN A C 1
ATOM 2152 O O . GLN A 1 283 ? 13.242 1.020 11.705 1.00 85.62 283 GLN A O 1
ATOM 2157 N N . ILE A 1 284 ? 11.763 2.370 10.681 1.00 90.00 284 ILE A N 1
ATOM 2158 C CA . ILE A 1 284 ? 10.686 1.385 10.596 1.00 90.00 284 ILE A CA 1
ATOM 2159 C C . ILE A 1 284 ? 10.740 0.774 9.195 1.00 90.00 284 ILE A C 1
ATOM 2161 O O . ILE A 1 284 ? 10.443 1.437 8.205 1.00 90.00 284 ILE A O 1
ATOM 2165 N N . THR A 1 285 ? 11.209 -0.468 9.103 1.00 93.50 285 THR A N 1
ATOM 2166 C CA . THR A 1 285 ? 11.373 -1.179 7.828 1.00 93.50 285 THR A CA 1
ATOM 2167 C C . THR A 1 285 ? 10.048 -1.796 7.363 1.00 93.50 285 THR A C 1
ATOM 2169 O O . THR A 1 285 ? 9.189 -2.071 8.203 1.00 93.50 285 THR A O 1
ATOM 2172 N N . PRO A 1 286 ? 9.888 -2.112 6.063 1.00 94.06 286 PRO A N 1
ATOM 2173 C CA . PRO A 1 286 ? 8.707 -2.825 5.560 1.00 94.06 286 PRO A CA 1
ATOM 2174 C C . PRO A 1 286 ? 8.421 -4.153 6.282 1.00 94.06 286 PRO A C 1
ATOM 2176 O O . PRO A 1 286 ? 7.270 -4.553 6.428 1.00 94.06 286 PRO A O 1
ATOM 2179 N N . ASP A 1 287 ? 9.459 -4.827 6.779 1.00 96.19 287 ASP A N 1
ATOM 2180 C CA . ASP A 1 287 ? 9.351 -6.061 7.565 1.00 96.19 287 ASP A CA 1
ATOM 2181 C C . ASP A 1 287 ? 8.639 -5.800 8.900 1.00 96.19 287 ASP A C 1
ATOM 2183 O O . ASP A 1 287 ? 7.695 -6.509 9.248 1.00 96.19 287 ASP A O 1
ATOM 2187 N N . ILE A 1 288 ? 9.042 -4.739 9.610 1.00 96.25 288 ILE A N 1
ATOM 2188 C CA . ILE A 1 288 ? 8.387 -4.299 10.849 1.00 96.25 288 ILE A CA 1
ATOM 2189 C C . ILE A 1 288 ? 6.951 -3.869 10.541 1.00 96.25 288 ILE A C 1
ATOM 2191 O O . ILE A 1 288 ? 6.025 -4.317 11.208 1.00 96.25 288 ILE A O 1
ATOM 2195 N N . GLN A 1 289 ? 6.737 -3.063 9.496 1.00 96.25 289 GLN A N 1
ATOM 2196 C CA . GLN A 1 289 ? 5.396 -2.599 9.125 1.00 96.25 289 GLN A CA 1
ATOM 2197 C C . GLN A 1 289 ? 4.442 -3.765 8.826 1.00 96.25 289 GLN A C 1
ATOM 2199 O O . GLN A 1 289 ? 3.290 -3.739 9.253 1.00 96.25 289 GLN A O 1
ATOM 2204 N N . LEU A 1 290 ? 4.915 -4.815 8.145 1.00 98.38 290 LEU A N 1
ATOM 2205 C CA . LEU A 1 290 ? 4.099 -5.986 7.822 1.00 98.38 290 LEU A CA 1
ATOM 2206 C C . LEU A 1 290 ? 3.747 -6.818 9.065 1.00 98.38 290 LEU A C 1
ATOM 2208 O O . LEU A 1 290 ? 2.628 -7.327 9.167 1.00 98.38 290 LEU A O 1
ATOM 2212 N N . ARG A 1 291 ? 4.672 -6.931 10.026 1.00 98.56 291 ARG A N 1
ATOM 2213 C CA . ARG A 1 291 ? 4.418 -7.585 11.321 1.00 98.56 291 ARG A CA 1
ATOM 2214 C C . ARG A 1 291 ? 3.407 -6.791 12.151 1.00 98.56 291 ARG A C 1
ATOM 2216 O O . ARG A 1 291 ? 2.429 -7.363 12.627 1.00 98.56 291 ARG A O 1
ATOM 2223 N N . GLU A 1 292 ? 3.562 -5.473 12.213 1.00 98.19 292 GLU A N 1
ATOM 2224 C CA . GLU A 1 292 ? 2.623 -4.550 12.861 1.00 98.19 292 GLU A CA 1
ATOM 2225 C C . GLU A 1 292 ? 1.218 -4.604 12.224 1.00 98.19 292 GLU A C 1
ATOM 2227 O O . GLU A 1 292 ? 0.208 -4.644 12.929 1.00 98.19 292 GLU A O 1
ATOM 2232 N N . LEU A 1 293 ? 1.130 -4.677 10.890 1.00 98.44 293 LEU A N 1
ATOM 2233 C CA . LEU A 1 293 ? -0.128 -4.845 10.150 1.00 98.44 293 LEU A CA 1
ATOM 2234 C C . LEU A 1 293 ? -0.823 -6.157 10.527 1.00 98.44 293 LEU A C 1
ATOM 2236 O O . LEU A 1 293 ? -2.008 -6.155 10.879 1.00 98.44 293 LEU A O 1
ATOM 2240 N N . LEU A 1 294 ? -0.093 -7.277 10.506 1.00 98.81 294 LEU A N 1
ATOM 2241 C CA . LEU A 1 294 ? -0.619 -8.569 10.948 1.00 98.81 294 LEU A CA 1
ATOM 2242 C C . LEU A 1 294 ? -1.110 -8.499 12.400 1.00 98.81 294 LEU A C 1
ATOM 2244 O O . LEU A 1 294 ? -2.199 -8.992 12.699 1.00 98.81 294 LEU A O 1
ATOM 2248 N N . ALA A 1 295 ? -0.349 -7.858 13.289 1.00 98.81 295 ALA A N 1
ATOM 2249 C CA . ALA A 1 295 ? -0.723 -7.691 14.687 1.00 98.81 295 ALA A CA 1
ATOM 2250 C C . ALA A 1 295 ? -2.062 -6.946 14.830 1.00 98.81 295 ALA A C 1
ATOM 2252 O O . ALA A 1 295 ? -2.960 -7.421 15.529 1.00 98.81 295 ALA A O 1
ATOM 2253 N N . ARG A 1 296 ? -2.260 -5.843 14.093 1.00 98.69 296 ARG A N 1
ATOM 2254 C CA . ARG A 1 296 ? -3.542 -5.114 14.067 1.00 98.69 296 ARG A CA 1
ATOM 2255 C C . ARG A 1 296 ? -4.695 -5.965 13.528 1.00 98.69 296 ARG A C 1
ATOM 2257 O O . ARG A 1 296 ? -5.783 -5.947 14.108 1.00 98.69 296 ARG A O 1
ATOM 2264 N N . ARG A 1 297 ? -4.474 -6.755 12.468 1.00 98.31 297 ARG A N 1
ATOM 2265 C CA . ARG A 1 297 ? -5.487 -7.697 11.945 1.00 98.31 297 ARG A CA 1
ATOM 2266 C C . ARG A 1 297 ? -5.870 -8.755 12.981 1.00 98.31 297 ARG A C 1
ATOM 2268 O O . ARG A 1 297 ? -7.056 -9.018 13.170 1.00 98.31 297 ARG A O 1
ATOM 2275 N N . LEU A 1 298 ? -4.892 -9.321 13.688 1.00 98.75 298 LEU A N 1
ATOM 2276 C CA . LEU A 1 298 ? -5.124 -10.289 14.765 1.00 98.75 298 LEU A CA 1
ATOM 2277 C C . LEU A 1 298 ? -5.922 -9.670 15.920 1.00 98.75 298 LEU A C 1
ATOM 2279 O O . LEU A 1 298 ? -6.863 -10.298 16.407 1.00 98.75 298 LEU A O 1
ATOM 2283 N N . MET A 1 299 ? -5.617 -8.428 16.310 1.00 98.31 299 MET A N 1
ATOM 2284 C CA . MET A 1 299 ? -6.392 -7.694 17.318 1.00 98.31 299 MET A CA 1
ATOM 2285 C C . MET A 1 299 ? -7.853 -7.514 16.894 1.00 98.31 299 MET A C 1
ATOM 2287 O O . MET A 1 299 ? -8.752 -7.833 17.672 1.00 98.31 299 MET A O 1
ATOM 2291 N N . ARG A 1 300 ? -8.109 -7.080 15.650 1.00 97.19 300 ARG A N 1
ATOM 2292 C CA . ARG A 1 300 ? -9.478 -6.949 15.113 1.00 97.19 300 ARG A CA 1
ATOM 2293 C C . ARG A 1 300 ? -10.235 -8.277 15.067 1.00 97.19 300 ARG A C 1
ATOM 2295 O O . ARG A 1 300 ? -11.447 -8.291 15.254 1.00 97.19 300 ARG A O 1
ATOM 2302 N N . ALA A 1 301 ? -9.531 -9.386 14.854 1.00 96.56 301 ALA A N 1
ATOM 2303 C CA . ALA A 1 301 ? -10.106 -10.729 14.846 1.00 96.56 301 ALA A CA 1
ATOM 2304 C C . ALA A 1 301 ? -10.261 -11.357 16.245 1.00 96.56 301 ALA A C 1
ATOM 2306 O O . ALA A 1 301 ? -10.635 -12.524 16.348 1.00 96.56 301 ALA A O 1
ATOM 2307 N N . GLY A 1 302 ? -9.950 -10.629 17.325 1.00 96.00 302 GLY A N 1
ATOM 2308 C CA . GLY A 1 302 ? -10.027 -11.141 18.698 1.00 96.00 302 GLY A CA 1
ATOM 2309 C C . GLY A 1 302 ? -8.895 -12.104 19.085 1.00 96.00 302 GLY A C 1
ATOM 2310 O O . GLY A 1 302 ? -8.925 -12.693 20.164 1.00 96.00 302 GLY A O 1
ATOM 2311 N N . ARG A 1 303 ? -7.860 -12.246 18.249 1.00 98.06 303 ARG A N 1
ATOM 2312 C CA . ARG A 1 303 ? -6.689 -13.118 18.463 1.00 98.06 303 ARG A CA 1
ATOM 2313 C C . ARG A 1 303 ? -5.560 -12.368 19.178 1.00 98.06 303 ARG A C 1
ATOM 2315 O O . ARG A 1 303 ? -4.404 -12.395 18.761 1.00 98.06 303 ARG A O 1
ATOM 2322 N N . ALA A 1 304 ? -5.898 -11.673 20.264 1.00 97.12 304 ALA A N 1
ATOM 2323 C CA . ALA A 1 304 ? -4.995 -10.728 20.927 1.00 97.12 304 ALA A CA 1
ATOM 2324 C C . ALA A 1 304 ? -3.706 -11.375 21.468 1.00 97.12 304 ALA A C 1
ATOM 2326 O O . ALA A 1 304 ? -2.634 -10.794 21.341 1.00 97.12 304 ALA A O 1
ATOM 2327 N N . GLN A 1 305 ? -3.793 -12.592 22.015 1.00 96.38 305 GLN A N 1
ATOM 2328 C CA . GLN A 1 305 ? -2.621 -13.337 22.498 1.00 96.38 305 GLN A CA 1
ATOM 2329 C C . GLN A 1 305 ? -1.591 -13.579 21.385 1.00 96.38 305 GLN A C 1
ATOM 2331 O O . GLN A 1 305 ? -0.402 -13.355 21.587 1.00 96.38 305 GLN A O 1
ATOM 2336 N N . GLU A 1 306 ? -2.043 -13.960 20.188 1.00 98.19 306 GLU A N 1
ATOM 2337 C CA . GLU A 1 306 ? -1.151 -14.143 19.040 1.00 98.19 306 GLU A CA 1
ATOM 2338 C C . GLU A 1 306 ? -0.576 -12.810 18.548 1.00 98.19 306 GLU A C 1
ATOM 2340 O O . GLU A 1 306 ? 0.603 -12.742 18.208 1.00 98.19 306 GLU A O 1
ATOM 2345 N N . ALA A 1 307 ? -1.378 -11.738 18.554 1.00 98.56 307 ALA A N 1
ATOM 2346 C CA . ALA A 1 307 ? -0.956 -10.413 18.095 1.00 98.56 307 ALA A CA 1
ATOM 2347 C C . ALA A 1 307 ? 0.283 -9.884 18.839 1.00 98.56 307 ALA A C 1
ATOM 2349 O O . ALA A 1 307 ? 1.130 -9.224 18.235 1.00 98.56 307 ALA A O 1
ATOM 2350 N N . MET A 1 308 ? 0.433 -10.209 20.130 1.00 97.69 308 MET A N 1
ATOM 2351 C CA . MET A 1 308 ? 1.575 -9.762 20.941 1.00 97.69 308 MET A CA 1
ATOM 2352 C C . MET A 1 308 ? 2.927 -10.222 20.387 1.00 97.69 308 MET A C 1
ATOM 2354 O O . MET A 1 308 ? 3.923 -9.522 20.563 1.00 97.69 308 MET A O 1
ATOM 2358 N N . GLY A 1 309 ? 2.964 -11.365 19.693 1.00 97.31 309 GLY A N 1
ATOM 2359 C CA . GLY A 1 309 ? 4.173 -11.884 19.052 1.00 97.31 309 GLY A CA 1
ATOM 2360 C C . GLY A 1 309 ? 4.609 -11.109 17.803 1.00 97.31 309 GLY A C 1
ATOM 2361 O O . GLY A 1 309 ? 5.722 -11.330 17.326 1.00 97.31 309 GLY A O 1
ATOM 2362 N N . TYR A 1 310 ? 3.761 -10.216 17.283 1.00 98.56 310 TYR A N 1
ATOM 2363 C CA . TYR A 1 310 ? 3.994 -9.473 16.038 1.00 98.56 310 TYR A CA 1
ATOM 2364 C C . TYR A 1 310 ? 4.047 -7.951 16.214 1.00 98.56 310 TYR A C 1
ATOM 2366 O O . TYR A 1 310 ? 4.587 -7.278 15.344 1.00 98.56 310 TYR A O 1
ATOM 2374 N N . PHE A 1 311 ? 3.542 -7.402 17.324 1.00 98.19 311 PHE A N 1
ATOM 2375 C CA . PHE A 1 311 ? 3.814 -6.009 17.696 1.00 98.19 311 PHE A CA 1
ATOM 2376 C C . PHE A 1 311 ? 5.280 -5.873 18.108 1.00 98.19 311 PHE A C 1
ATOM 2378 O O . PHE A 1 311 ? 5.619 -6.182 19.247 1.00 98.19 311 PHE A O 1
ATOM 2385 N N . ASP A 1 312 ? 6.161 -5.445 17.216 1.00 97.12 312 ASP A N 1
ATOM 2386 C CA . ASP A 1 312 ? 7.587 -5.271 17.493 1.00 97.12 312 ASP A CA 1
ATOM 2387 C C . ASP A 1 312 ? 7.885 -3.925 18.172 1.00 97.12 312 ASP A C 1
ATOM 2389 O O . ASP A 1 312 ? 8.888 -3.798 18.880 1.00 97.12 312 ASP A O 1
ATOM 2393 N N . ILE A 1 313 ? 7.006 -2.931 18.014 1.00 96.25 313 ILE A N 1
ATOM 2394 C CA . ILE A 1 313 ? 7.118 -1.621 18.658 1.00 96.25 313 ILE A CA 1
ATOM 2395 C C . ILE A 1 313 ? 6.611 -1.713 20.115 1.00 96.25 313 ILE A C 1
ATOM 2397 O O . ILE A 1 313 ? 5.426 -1.989 20.343 1.00 96.25 313 ILE A O 1
ATOM 2401 N N . PRO A 1 314 ? 7.457 -1.457 21.139 1.00 96.06 314 PRO A N 1
ATOM 2402 C CA . PRO A 1 314 ? 7.119 -1.781 22.529 1.00 96.06 314 PRO A CA 1
ATOM 2403 C C . PRO A 1 314 ? 5.871 -1.084 23.072 1.00 96.06 314 PRO A C 1
ATOM 2405 O O . PRO A 1 314 ? 5.036 -1.723 23.710 1.00 96.06 314 PRO A O 1
ATOM 2408 N N . ASN A 1 315 ? 5.713 0.218 22.815 1.00 95.50 315 ASN A N 1
ATOM 2409 C CA . ASN A 1 315 ? 4.544 0.959 23.288 1.00 95.50 315 ASN A CA 1
ATOM 2410 C C . ASN A 1 315 ? 3.263 0.558 22.544 1.00 95.50 315 ASN A C 1
ATOM 2412 O O . ASN A 1 315 ? 2.184 0.636 23.124 1.00 95.50 315 ASN A O 1
ATOM 2416 N N . TYR A 1 316 ? 3.363 0.057 21.310 1.00 96.75 316 TYR A N 1
ATOM 2417 C CA . TYR A 1 316 ? 2.205 -0.443 20.566 1.00 96.75 316 TYR A CA 1
ATOM 2418 C C . TYR A 1 316 ? 1.737 -1.769 21.167 1.00 96.75 316 TYR A C 1
ATOM 2420 O O . TYR A 1 316 ? 0.562 -1.913 21.509 1.00 96.75 316 TYR A O 1
ATOM 2428 N N . ARG A 1 317 ? 2.684 -2.684 21.427 1.00 98.00 317 ARG A N 1
ATOM 2429 C CA . ARG A 1 317 ? 2.433 -3.939 22.149 1.00 98.00 317 ARG A CA 1
ATOM 2430 C C . ARG A 1 317 ? 1.806 -3.688 23.520 1.00 98.00 317 ARG A C 1
ATOM 2432 O O . ARG A 1 317 ? 0.818 -4.326 23.865 1.00 98.00 317 ARG A O 1
ATOM 2439 N N . GLN A 1 318 ? 2.357 -2.753 24.295 1.00 97.50 318 GLN A N 1
ATOM 2440 C CA . GLN A 1 318 ? 1.875 -2.442 25.643 1.00 97.50 318 GLN A CA 1
ATOM 2441 C C . GLN A 1 318 ? 0.414 -1.976 25.638 1.00 97.50 318 GLN A C 1
ATOM 2443 O O . GLN A 1 318 ? -0.386 -2.430 26.456 1.00 97.50 318 GLN A O 1
ATOM 2448 N N . VAL A 1 319 ? 0.056 -1.083 24.716 1.00 97.31 319 VAL A N 1
ATOM 2449 C CA . VAL A 1 319 ? -1.310 -0.556 24.610 1.00 97.31 319 VAL A CA 1
ATOM 2450 C C . VAL A 1 319 ? -2.273 -1.633 24.117 1.00 97.31 319 VAL A C 1
ATOM 2452 O O . VAL A 1 319 ? -3.372 -1.756 24.658 1.00 97.31 319 VAL A O 1
ATOM 2455 N N . ALA A 1 320 ? -1.854 -2.448 23.147 1.00 98.38 320 ALA A N 1
ATOM 2456 C CA . ALA A 1 320 ? -2.635 -3.572 22.645 1.00 98.38 320 ALA A CA 1
ATOM 2457 C C . ALA A 1 320 ? -2.919 -4.612 23.747 1.00 98.38 320 ALA A C 1
ATOM 2459 O O . ALA A 1 320 ? -4.065 -5.038 23.912 1.00 98.38 320 ALA A O 1
ATOM 2460 N N . GLN A 1 321 ? -1.906 -4.958 24.551 1.00 98.25 321 GLN A N 1
ATOM 2461 C CA . GLN A 1 321 ? -2.043 -5.836 25.715 1.00 98.25 321 GLN A CA 1
ATOM 2462 C C . GLN A 1 321 ? -2.990 -5.229 26.758 1.00 98.25 321 GLN A C 1
ATOM 2464 O O . GLN A 1 321 ? -3.942 -5.879 27.184 1.00 98.25 321 GLN A O 1
ATOM 2469 N N . GLY A 1 322 ? -2.791 -3.953 27.106 1.00 97.94 322 GLY A N 1
ATOM 2470 C CA . GLY A 1 322 ? -3.653 -3.247 28.054 1.00 97.94 322 GLY A CA 1
ATOM 2471 C C . GLY A 1 322 ? -5.116 -3.205 27.604 1.00 97.94 322 GLY A C 1
ATOM 2472 O O . GLY A 1 322 ? -6.016 -3.416 28.418 1.00 97.94 322 GLY A O 1
ATOM 2473 N N . TYR A 1 323 ? -5.371 -3.001 26.309 1.00 98.56 323 TYR A N 1
ATOM 2474 C CA . TYR A 1 323 ? -6.715 -3.084 25.742 1.00 98.56 323 TYR A CA 1
ATOM 2475 C C . TYR A 1 323 ? -7.304 -4.493 25.877 1.00 98.56 323 TYR A C 1
ATOM 2477 O O . TYR A 1 323 ? -8.432 -4.629 26.350 1.00 98.56 323 TYR A O 1
ATOM 2485 N N . ALA A 1 324 ? -6.548 -5.535 25.517 1.00 98.12 324 ALA A N 1
ATOM 2486 C CA . ALA A 1 324 ? -7.008 -6.921 25.589 1.00 98.12 324 ALA A CA 1
ATOM 2487 C C . ALA A 1 324 ? -7.347 -7.354 27.027 1.00 98.12 324 ALA A C 1
ATOM 2489 O O . ALA A 1 324 ? -8.411 -7.929 27.263 1.00 98.12 324 ALA A O 1
ATOM 2490 N N . ASP A 1 325 ? -6.492 -7.024 27.998 1.00 97.56 325 ASP A N 1
ATOM 2491 C CA . ASP A 1 325 ? -6.702 -7.351 29.414 1.00 97.56 325 ASP A CA 1
ATOM 2492 C C . ASP A 1 325 ? -7.900 -6.602 30.004 1.00 97.56 325 ASP A C 1
ATOM 2494 O O . ASP A 1 325 ? -8.724 -7.168 30.735 1.00 97.56 325 ASP A O 1
ATOM 2498 N N . THR A 1 326 ? -8.037 -5.326 29.640 1.00 97.75 326 THR A N 1
ATOM 2499 C CA . THR A 1 326 ? -9.174 -4.508 30.063 1.00 97.75 326 THR A CA 1
ATOM 2500 C C . THR A 1 326 ? -10.475 -5.048 29.468 1.00 97.75 326 THR A C 1
ATOM 2502 O O . THR A 1 326 ? -11.467 -5.201 30.182 1.00 97.75 326 THR A O 1
ATOM 2505 N N . LEU A 1 327 ? -10.485 -5.394 28.178 1.00 97.31 327 LEU A N 1
ATOM 2506 C CA . LEU A 1 327 ? -11.668 -5.936 27.514 1.00 97.31 327 LEU A CA 1
ATOM 2507 C C . LEU A 1 327 ? -12.061 -7.305 28.084 1.00 97.31 327 LEU A C 1
ATOM 2509 O O . LEU A 1 327 ? -13.247 -7.551 28.304 1.00 97.31 327 LEU A O 1
ATOM 2513 N N . LYS A 1 328 ? -11.082 -8.159 28.407 1.00 97.19 328 LYS A N 1
ATOM 2514 C CA . LYS A 1 328 ? -11.314 -9.429 29.107 1.00 97.19 328 LYS A CA 1
ATOM 2515 C C . LYS A 1 328 ? -12.038 -9.208 30.437 1.00 97.19 328 LYS A C 1
ATOM 2517 O O . LYS A 1 328 ? -13.020 -9.889 30.714 1.00 97.19 328 LYS A O 1
ATOM 2522 N N . THR A 1 329 ? -11.600 -8.223 31.222 1.00 97.75 329 THR A N 1
ATOM 2523 C CA . THR A 1 329 ? -12.250 -7.852 32.491 1.00 97.75 329 THR A CA 1
ATOM 2524 C C . THR A 1 329 ? -13.669 -7.321 32.269 1.00 97.75 329 THR A C 1
ATOM 2526 O O . THR A 1 329 ? -14.591 -7.677 32.996 1.00 97.75 329 THR A O 1
ATOM 2529 N N . ALA A 1 330 ? -13.877 -6.499 31.240 1.00 97.88 330 ALA A N 1
ATOM 2530 C CA . ALA A 1 330 ? -15.188 -5.947 30.903 1.00 97.88 330 ALA A CA 1
ATOM 2531 C C . ALA A 1 330 ? -16.215 -7.036 30.521 1.00 97.88 330 ALA A C 1
ATOM 2533 O O . ALA A 1 330 ? -17.393 -6.983 30.904 1.00 97.88 330 ALA A O 1
ATOM 2534 N N . GLN A 1 331 ? -15.754 -8.049 29.785 1.00 97.00 331 GLN A N 1
ATOM 2535 C CA . GLN A 1 331 ? -16.565 -9.155 29.276 1.00 97.00 331 GLN A CA 1
ATOM 2536 C C . GLN A 1 331 ? -16.774 -10.290 30.289 1.00 97.00 331 GLN A C 1
ATOM 2538 O O . GLN A 1 331 ? -17.673 -11.112 30.089 1.00 97.00 331 GLN A O 1
ATOM 2543 N N . ASP A 1 332 ? -16.004 -10.329 31.379 1.00 97.50 332 ASP A N 1
ATOM 2544 C CA . ASP A 1 332 ? -16.178 -11.308 32.449 1.00 97.50 332 ASP A CA 1
ATOM 2545 C C . ASP A 1 332 ? -17.506 -11.083 33.179 1.00 97.50 332 ASP A C 1
ATOM 2547 O O . ASP A 1 332 ? -17.657 -10.183 34.001 1.00 97.50 332 ASP A O 1
ATOM 2551 N N . LYS A 1 333 ? -18.495 -11.932 32.888 1.00 95.19 333 LYS A N 1
ATOM 2552 C CA . LYS A 1 333 ? -19.840 -11.839 33.470 1.00 95.19 333 LYS A CA 1
ATOM 2553 C C . LYS A 1 333 ? -19.878 -12.153 34.967 1.00 95.19 333 LYS A C 1
ATOM 2555 O O . LYS A 1 333 ? -20.906 -11.886 35.583 1.00 95.19 333 LYS A O 1
ATOM 2560 N N . THR A 1 334 ? -18.814 -12.730 35.525 1.00 96.31 334 THR A N 1
ATOM 2561 C CA . THR A 1 334 ? -18.714 -13.056 36.954 1.00 96.31 334 THR A CA 1
ATOM 2562 C C . THR A 1 334 ? -18.204 -11.879 37.787 1.00 96.31 334 THR A C 1
ATOM 2564 O O . THR A 1 334 ? -18.451 -11.832 38.990 1.00 96.31 334 THR A O 1
ATOM 2567 N N . ALA A 1 335 ? -17.548 -10.905 37.149 1.00 94.62 335 ALA A N 1
ATOM 2568 C CA . ALA A 1 335 ? -17.098 -9.682 37.793 1.00 94.62 335 ALA A CA 1
ATOM 2569 C C . ALA A 1 335 ? -18.270 -8.745 38.133 1.00 94.62 335 ALA A C 1
ATOM 2571 O O . ALA A 1 335 ? -19.311 -8.729 37.465 1.00 94.62 335 ALA A O 1
ATOM 2572 N N . ASP A 1 336 ? -18.070 -7.921 39.163 1.00 95.69 336 ASP A N 1
ATOM 2573 C CA . ASP A 1 336 ? -19.032 -6.903 39.584 1.00 95.69 336 ASP A CA 1
ATOM 2574 C C . ASP A 1 336 ? -19.394 -5.934 38.437 1.00 95.69 336 ASP A C 1
ATOM 2576 O O . ASP A 1 336 ? -18.563 -5.593 37.587 1.00 95.69 336 ASP A O 1
ATOM 2580 N N . LYS A 1 337 ? -20.650 -5.464 38.408 1.00 95.81 337 LYS A N 1
ATOM 2581 C CA . LYS A 1 337 ? -21.154 -4.598 37.328 1.00 95.81 337 LYS A CA 1
ATOM 2582 C C . LYS A 1 337 ? -20.350 -3.309 37.194 1.00 95.81 337 LYS A C 1
ATOM 2584 O O . LYS A 1 337 ? -20.074 -2.899 36.068 1.00 95.81 337 LYS A O 1
ATOM 2589 N N . LEU A 1 338 ? -19.964 -2.684 38.305 1.00 96.31 338 LEU A N 1
ATOM 2590 C CA . LEU A 1 338 ? -19.208 -1.438 38.290 1.00 96.31 338 LEU A CA 1
ATOM 2591 C C . LEU A 1 338 ? -17.766 -1.670 37.831 1.00 96.31 338 LEU A C 1
ATOM 2593 O O . LEU A 1 338 ? -17.234 -0.870 37.059 1.00 96.31 338 LEU A O 1
ATOM 2597 N N . VAL A 1 339 ? -17.156 -2.791 38.232 1.00 97.25 339 VAL A N 1
ATOM 2598 C CA . VAL A 1 339 ? -15.837 -3.216 37.729 1.00 97.25 339 VAL A CA 1
ATOM 2599 C C . VAL A 1 339 ? -15.871 -3.369 36.209 1.00 97.25 339 VAL A C 1
ATOM 2601 O O . VAL A 1 339 ? -15.027 -2.809 35.506 1.00 97.25 339 VAL A O 1
ATOM 2604 N N . ARG A 1 340 ? -16.891 -4.053 35.686 1.00 98.38 340 ARG A N 1
ATOM 2605 C CA . ARG A 1 340 ? -17.084 -4.229 34.243 1.00 98.38 340 ARG A CA 1
ATOM 2606 C C . ARG A 1 340 ? -17.361 -2.910 33.529 1.00 98.38 340 ARG A C 1
ATOM 2608 O O . ARG A 1 340 ? -16.783 -2.672 32.474 1.00 98.38 340 ARG A O 1
ATOM 2615 N N . ALA A 1 341 ? -18.191 -2.034 34.099 1.00 98.44 341 ALA A N 1
ATOM 2616 C CA . ALA A 1 341 ? -18.479 -0.713 33.539 1.00 98.44 341 ALA A CA 1
ATOM 2617 C C . ALA A 1 341 ? -17.203 0.131 33.398 1.00 98.44 341 ALA A C 1
ATOM 2619 O O . ALA A 1 341 ? -16.939 0.706 32.340 1.00 98.44 341 ALA A O 1
ATOM 2620 N N . LYS A 1 342 ? -16.376 0.154 34.451 1.00 98.31 342 LYS A N 1
ATOM 2621 C CA . LYS A 1 342 ? -15.081 0.840 34.449 1.00 98.31 342 LYS A CA 1
ATOM 2622 C C . LYS A 1 342 ? -14.148 0.258 33.390 1.00 98.31 342 LYS A C 1
ATOM 2624 O O . LYS A 1 342 ? -13.551 1.020 32.633 1.00 98.31 342 LYS A O 1
ATOM 2629 N N . ALA A 1 343 ? -14.069 -1.068 33.296 1.00 98.50 343 ALA A N 1
ATOM 2630 C CA . ALA A 1 343 ? -13.250 -1.746 32.299 1.00 98.50 343 ALA A CA 1
ATOM 2631 C C . ALA A 1 343 ? -13.725 -1.447 30.862 1.00 98.50 343 ALA A C 1
ATOM 2633 O O . ALA A 1 343 ? -12.919 -1.056 30.023 1.00 98.50 343 ALA A O 1
ATOM 2634 N N . TYR A 1 344 ? -15.029 -1.511 30.572 1.00 98.81 344 TYR A N 1
ATOM 2635 C CA . TYR A 1 344 ? -15.564 -1.127 29.259 1.00 98.81 344 TYR A CA 1
ATOM 2636 C C . TYR A 1 344 ? -15.182 0.305 28.877 1.00 98.81 344 TYR A C 1
ATOM 2638 O O . TYR A 1 344 ? -14.733 0.545 27.757 1.00 98.81 344 TYR A O 1
ATOM 2646 N N . TYR A 1 345 ? -15.293 1.254 29.810 1.00 98.69 345 TYR A N 1
ATOM 2647 C CA . TYR A 1 345 ? -14.928 2.644 29.542 1.00 98.69 345 TYR A CA 1
ATOM 2648 C C . TYR A 1 345 ? -13.414 2.848 29.367 1.00 98.69 345 TYR A C 1
ATOM 2650 O O . TYR A 1 345 ? -12.982 3.643 28.528 1.00 98.69 345 TYR A O 1
ATOM 2658 N N . GLN A 1 346 ? -12.588 2.116 30.116 1.00 98.62 346 GLN A N 1
ATOM 2659 C CA . GLN A 1 346 ? -11.133 2.120 29.940 1.00 98.62 346 GLN A CA 1
ATOM 2660 C C . GLN A 1 346 ? -10.739 1.562 28.564 1.00 98.62 346 GLN A C 1
ATOM 2662 O O . GLN A 1 346 ? -9.970 2.204 27.848 1.00 98.62 346 GLN A O 1
ATOM 2667 N N . ALA A 1 347 ? -11.325 0.436 28.147 1.00 98.62 347 ALA A N 1
ATOM 2668 C CA . ALA A 1 347 ? -11.108 -0.141 26.821 1.00 98.62 347 ALA A CA 1
ATOM 2669 C C . ALA A 1 347 ? -11.572 0.816 25.710 1.00 98.62 347 ALA A C 1
ATOM 2671 O O . ALA A 1 347 ? -10.849 1.033 24.738 1.00 98.62 347 ALA A O 1
ATOM 2672 N N . ALA A 1 348 ? -12.732 1.458 25.890 1.00 98.69 348 ALA A N 1
ATOM 2673 C CA . ALA A 1 348 ? -13.240 2.494 24.995 1.00 98.69 348 ALA A CA 1
ATOM 2674 C C . ALA A 1 348 ? -12.257 3.668 24.855 1.00 98.69 348 ALA A C 1
ATOM 2676 O O . ALA A 1 348 ? -11.967 4.116 23.749 1.00 98.69 348 ALA A O 1
ATOM 2677 N N . THR A 1 349 ? -11.693 4.141 25.967 1.00 98.50 349 THR A N 1
ATOM 2678 C CA . THR A 1 349 ? -10.742 5.262 25.982 1.00 98.50 349 THR A CA 1
ATOM 2679 C C . THR A 1 349 ? -9.424 4.904 25.290 1.00 98.50 349 THR A C 1
ATOM 2681 O O . THR A 1 349 ? -8.904 5.705 24.505 1.00 98.50 349 THR A O 1
ATOM 2684 N N . LEU A 1 350 ? -8.901 3.694 25.522 1.00 98.25 350 LEU A N 1
ATOM 2685 C CA . LEU A 1 350 ? -7.713 3.187 24.825 1.00 98.25 350 LEU A CA 1
ATO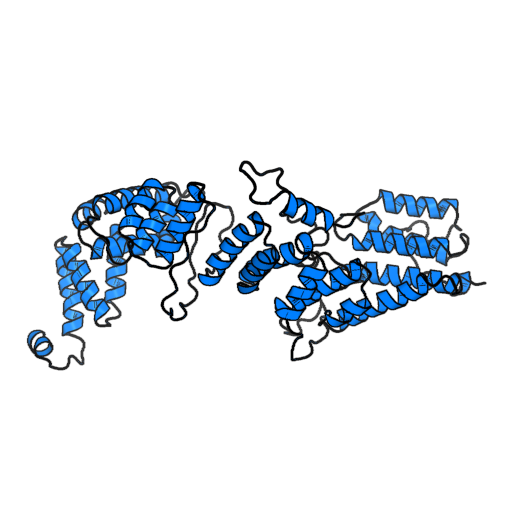M 2686 C C . LEU A 1 350 ? -7.957 3.114 23.317 1.00 98.25 350 LEU A C 1
ATOM 2688 O O . LEU A 1 350 ? -7.169 3.647 22.539 1.00 98.25 350 LEU A O 1
ATOM 2692 N N . LEU A 1 351 ? -9.089 2.543 22.905 1.00 97.62 351 LEU A N 1
ATOM 2693 C CA . LEU A 1 351 ? -9.459 2.441 21.497 1.00 97.62 351 LEU A CA 1
ATOM 2694 C C . LEU A 1 351 ? -9.644 3.821 20.863 1.00 97.62 351 LEU A C 1
ATOM 2696 O O . LEU A 1 351 ? -9.116 4.095 19.791 1.00 97.62 351 LEU A O 1
ATOM 2700 N N . ARG A 1 352 ? -10.297 4.758 21.551 1.00 97.19 352 ARG A N 1
ATOM 2701 C CA . ARG A 1 352 ? -10.478 6.123 21.051 1.00 97.19 352 ARG A CA 1
ATOM 2702 C C . ARG A 1 352 ? -9.158 6.857 20.814 1.00 97.19 352 ARG A C 1
ATOM 2704 O O . ARG A 1 352 ? -9.053 7.636 19.859 1.00 97.19 352 ARG A O 1
ATOM 2711 N N . THR A 1 353 ? -8.209 6.720 21.729 1.00 95.62 353 THR A N 1
ATOM 2712 C CA . THR A 1 353 ? -6.974 7.515 21.717 1.00 95.62 353 THR A CA 1
ATOM 2713 C C . THR A 1 353 ? -5.882 6.865 20.880 1.00 95.62 353 THR A C 1
ATOM 2715 O O . THR A 1 353 ? -5.164 7.577 20.188 1.00 95.62 353 THR A O 1
ATOM 2718 N N . GLN A 1 354 ? -5.805 5.534 20.886 1.00 96.50 354 GLN A N 1
ATOM 2719 C CA . GLN A 1 354 ? -4.696 4.771 20.309 1.00 96.50 354 GLN A CA 1
ATOM 2720 C C . GLN A 1 354 ? -5.161 3.635 19.382 1.00 96.50 354 GLN A C 1
ATOM 2722 O O . GLN A 1 354 ? -4.357 2.814 18.957 1.00 96.50 354 GLN A O 1
ATOM 2727 N N . GLY A 1 355 ? -6.446 3.577 19.022 1.00 97.06 355 GLY A N 1
ATOM 2728 C CA . GLY A 1 355 ? -7.006 2.499 18.199 1.00 97.06 355 GLY A CA 1
ATOM 2729 C C . GLY A 1 355 ? -6.374 2.360 16.817 1.00 97.06 355 GLY A C 1
ATOM 2730 O O . GLY A 1 355 ? -6.293 1.244 16.311 1.00 97.06 355 GLY A O 1
ATOM 2731 N N . LEU A 1 356 ? -5.847 3.441 16.234 1.00 96.56 356 LEU A N 1
ATOM 2732 C CA . LEU A 1 356 ? -5.086 3.363 14.983 1.00 96.56 356 LEU A CA 1
ATOM 2733 C C . LEU A 1 356 ? -3.873 2.430 15.128 1.00 96.56 356 LEU A C 1
ATOM 2735 O O . LEU A 1 356 ? -3.634 1.578 14.279 1.00 96.56 356 LEU A O 1
ATOM 2739 N N . THR A 1 357 ? -3.169 2.538 16.253 1.00 95.69 357 THR A N 1
ATOM 2740 C CA . THR A 1 357 ? -1.929 1.818 16.547 1.00 95.69 357 THR A CA 1
ATOM 2741 C C . THR A 1 357 ? -2.125 0.310 16.659 1.00 95.69 357 THR A C 1
ATOM 2743 O O . THR A 1 357 ? -1.316 -0.449 16.133 1.00 95.69 357 THR A O 1
ATOM 2746 N N . PHE A 1 358 ? -3.193 -0.141 17.326 1.00 97.19 358 PHE A N 1
ATOM 2747 C CA . PHE A 1 358 ? -3.371 -1.565 17.639 1.00 97.19 358 PHE A CA 1
ATOM 2748 C C . PHE A 1 358 ? -4.565 -2.234 16.943 1.00 97.19 358 PHE A C 1
ATOM 2750 O O . PHE A 1 358 ? -4.647 -3.456 16.935 1.00 97.19 358 PHE A O 1
ATOM 2757 N N . THR A 1 359 ? -5.466 -1.474 16.317 1.00 97.31 359 THR A N 1
ATOM 2758 C CA . THR A 1 359 ? -6.628 -2.002 15.569 1.00 97.31 359 THR A CA 1
ATOM 2759 C C . THR A 1 359 ? -6.855 -1.322 14.221 1.00 97.31 359 THR A C 1
ATOM 2761 O O . THR A 1 359 ? -7.768 -1.725 13.506 1.00 97.31 359 THR A O 1
ATOM 2764 N N . GLY A 1 360 ? -6.053 -0.326 13.837 1.00 96.50 360 GLY A N 1
ATOM 2765 C CA . GLY A 1 360 ? -6.241 0.421 12.594 1.00 96.50 360 GLY A CA 1
ATOM 2766 C C . GLY A 1 360 ? -6.065 -0.433 11.339 1.00 96.50 360 GLY A C 1
ATOM 2767 O O . GLY A 1 360 ? -5.192 -1.305 11.281 1.00 96.50 360 GLY A O 1
ATOM 2768 N N . TYR A 1 361 ? -6.902 -0.198 10.334 1.00 95.88 361 TYR A N 1
ATOM 2769 C CA . TYR A 1 361 ? -6.686 -0.750 8.996 1.00 95.88 361 TYR A CA 1
ATOM 2770 C C . TYR A 1 361 ? -5.528 -0.030 8.316 1.00 95.88 361 TYR A C 1
ATOM 2772 O O . TYR A 1 361 ? -5.436 1.197 8.382 1.00 95.88 361 TYR A O 1
ATOM 2780 N N . GLU A 1 362 ? -4.649 -0.791 7.659 1.00 94.62 362 GLU A N 1
ATOM 2781 C CA . GLU A 1 362 ? -3.483 -0.196 6.997 1.00 94.62 362 GLU A CA 1
ATOM 2782 C C . GLU A 1 362 ? -3.891 0.794 5.905 1.00 94.62 362 GLU A C 1
ATOM 2784 O O . GLU A 1 362 ? -3.380 1.909 5.840 1.00 94.62 362 GLU A O 1
ATOM 2789 N N . MET A 1 363 ? -4.875 0.392 5.103 1.00 90.50 363 MET A N 1
ATOM 2790 C CA . MET A 1 363 ? -5.474 1.175 4.026 1.00 90.50 363 MET A CA 1
ATOM 2791 C C . MET A 1 363 ? -6.881 1.622 4.456 1.00 90.50 363 MET A C 1
ATOM 2793 O O . MET A 1 363 ? -7.088 2.018 5.603 1.00 90.50 363 MET A O 1
ATOM 2797 N N . THR A 1 364 ? -7.879 1.571 3.574 1.00 89.62 364 THR A N 1
ATOM 2798 C CA . THR A 1 364 ? -9.264 1.896 3.948 1.00 89.62 364 THR A CA 1
ATOM 2799 C C . THR A 1 364 ? -9.774 1.003 5.107 1.00 89.62 364 THR A C 1
ATOM 2801 O O . THR A 1 364 ? -9.507 -0.202 5.108 1.00 89.62 364 THR A O 1
ATOM 2804 N N . PRO A 1 365 ? -10.511 1.550 6.095 1.00 92.88 365 PRO A N 1
ATOM 2805 C CA . PRO A 1 365 ? -10.940 2.943 6.176 1.00 92.88 365 PRO A CA 1
ATOM 2806 C C . PRO A 1 365 ? -9.988 3.886 6.918 1.00 92.88 365 PRO A C 1
ATOM 2808 O O . PRO A 1 365 ? -10.222 5.084 6.844 1.00 92.88 365 PRO A O 1
ATOM 2811 N N . ASP A 1 366 ? -8.980 3.416 7.658 1.00 94.50 366 ASP A N 1
ATOM 2812 C CA . ASP A 1 366 ? -8.241 4.277 8.601 1.00 94.50 366 ASP A CA 1
ATOM 2813 C C . ASP A 1 366 ? -6.979 4.925 8.027 1.00 94.50 366 ASP A C 1
ATOM 2815 O O . ASP A 1 366 ? -6.544 5.953 8.544 1.00 94.50 366 ASP A O 1
ATOM 2819 N N . TYR A 1 367 ? -6.412 4.342 6.971 1.00 93.50 367 TYR A N 1
ATOM 2820 C CA . TYR A 1 367 ? -5.168 4.762 6.330 1.00 93.50 367 TYR A CA 1
ATOM 2821 C C . TYR A 1 367 ? -4.006 4.873 7.329 1.00 93.50 367 TYR A C 1
ATOM 2823 O O . TYR A 1 367 ? -3.321 5.900 7.391 1.00 93.50 367 TYR A O 1
ATOM 2831 N N . ALA A 1 368 ? -3.785 3.818 8.128 1.00 94.50 368 ALA A N 1
ATOM 2832 C CA . ALA A 1 368 ? -2.680 3.766 9.089 1.00 94.50 368 ALA A CA 1
ATOM 2833 C C . ALA A 1 368 ? -1.300 3.892 8.421 1.00 94.50 368 ALA A C 1
ATOM 2835 O O . ALA A 1 368 ? -0.405 4.473 9.024 1.00 94.50 368 ALA A O 1
ATOM 2836 N N . ILE A 1 369 ? -1.163 3.480 7.155 1.00 92.00 369 ILE A N 1
ATOM 2837 C CA . ILE A 1 369 ? 0.032 3.719 6.323 1.00 92.00 369 ILE A CA 1
ATOM 2838 C C . ILE A 1 369 ? 0.441 5.205 6.248 1.00 92.00 369 ILE A C 1
ATOM 2840 O O . ILE A 1 369 ? 1.603 5.523 6.005 1.00 92.00 369 ILE A O 1
ATOM 2844 N N . TYR A 1 370 ? -0.506 6.124 6.456 1.00 91.75 370 TYR A N 1
ATOM 2845 C CA . TYR A 1 370 ? -0.286 7.572 6.463 1.00 91.75 370 TYR A CA 1
ATOM 2846 C C . TYR A 1 370 ? -0.650 8.209 7.806 1.00 91.75 370 TYR A C 1
ATOM 2848 O O . TYR A 1 370 ? -1.042 9.377 7.832 1.00 91.75 370 TYR A O 1
ATOM 2856 N N . ASP A 1 371 ? -0.608 7.444 8.900 1.00 90.69 371 ASP A N 1
ATOM 2857 C CA . ASP A 1 371 ? -0.929 7.908 10.255 1.00 90.69 371 ASP A CA 1
ATOM 2858 C C . ASP A 1 371 ? -2.307 8.581 10.364 1.00 90.69 371 ASP A C 1
ATOM 2860 O O . ASP A 1 371 ? -2.505 9.519 11.141 1.00 90.69 371 ASP A O 1
ATOM 2864 N N . ALA A 1 372 ? -3.278 8.134 9.556 1.00 92.50 372 ALA A N 1
ATOM 2865 C CA . ALA A 1 372 ? -4.582 8.783 9.442 1.00 92.50 372 ALA A CA 1
ATOM 2866 C C . ALA A 1 372 ? -4.510 10.282 9.048 1.00 92.50 372 ALA A C 1
ATOM 2868 O O . ALA A 1 372 ? -5.391 11.079 9.385 1.00 92.50 372 ALA A O 1
ATOM 2869 N N . GLY A 1 373 ? -3.483 10.690 8.300 1.00 90.56 373 GLY A N 1
ATOM 2870 C CA . GLY A 1 373 ? -3.341 12.048 7.768 1.00 90.56 373 GLY A CA 1
ATOM 2871 C C . GLY A 1 373 ? -4.349 12.394 6.665 1.00 90.56 373 GLY A C 1
ATOM 2872 O O . GLY A 1 373 ? -4.596 13.570 6.398 1.00 90.56 373 GLY A O 1
ATOM 2873 N N . TYR A 1 374 ? -4.976 11.385 6.052 1.00 86.81 374 TYR A N 1
ATOM 2874 C CA . TYR A 1 374 ? -5.923 11.542 4.949 1.00 86.81 374 TYR A CA 1
ATOM 2875 C C . TYR A 1 374 ? -7.213 10.767 5.212 1.00 86.81 374 TYR A C 1
ATOM 2877 O O . TYR A 1 374 ? -7.176 9.592 5.560 1.00 86.81 374 TYR A O 1
ATOM 2885 N N . SER A 1 375 ? -8.365 11.414 5.005 1.00 84.00 375 SER A N 1
ATOM 2886 C CA . SER A 1 375 ? -9.678 10.793 5.225 1.00 84.00 375 SER A CA 1
ATOM 2887 C C . SER A 1 375 ? -10.165 9.920 4.068 1.00 84.00 375 SER A C 1
ATOM 2889 O O . SER A 1 375 ? -11.091 9.133 4.251 1.00 84.00 375 SER A O 1
ATOM 2891 N N . TYR A 1 376 ? -9.582 10.084 2.879 1.00 83.88 376 TYR A N 1
ATOM 2892 C CA . TYR A 1 376 ? -9.844 9.260 1.703 1.00 83.88 376 TYR A CA 1
ATOM 2893 C C . TYR A 1 376 ? -8.737 9.457 0.662 1.00 83.88 376 TYR A C 1
ATOM 2895 O O . TYR A 1 376 ? -8.424 10.597 0.318 1.00 83.88 376 TYR A O 1
ATOM 2903 N N . LEU A 1 377 ? -8.177 8.361 0.145 1.00 76.56 377 LEU A N 1
ATOM 2904 C CA . LEU A 1 377 ? -7.173 8.375 -0.931 1.00 76.56 377 LEU A CA 1
ATOM 2905 C C . LEU A 1 377 ? -7.594 7.558 -2.162 1.00 76.56 377 LEU A C 1
ATOM 2907 O O . LEU A 1 377 ? -6.846 7.484 -3.133 1.00 76.56 377 LEU A O 1
ATOM 2911 N N . GLY A 1 378 ? -8.803 6.993 -2.141 1.00 76.38 378 GLY A N 1
ATOM 2912 C CA . GLY A 1 378 ? -9.242 5.975 -3.092 1.00 76.38 378 GLY A CA 1
ATOM 2913 C C . GLY A 1 378 ? -9.239 4.583 -2.464 1.00 76.38 378 GLY A C 1
ATOM 2914 O O . GLY A 1 378 ? -8.509 4.323 -1.511 1.00 76.38 378 GLY A O 1
ATOM 2915 N N . ASP A 1 379 ? -10.076 3.695 -2.995 1.00 82.38 379 ASP A N 1
ATOM 2916 C CA . ASP A 1 379 ? -10.050 2.259 -2.704 1.00 82.38 379 ASP A CA 1
ATOM 2917 C C . ASP A 1 379 ? -9.605 1.542 -3.983 1.00 82.38 379 ASP A C 1
ATOM 2919 O O . ASP A 1 379 ? -10.233 1.719 -5.029 1.00 82.38 379 ASP A O 1
ATOM 2923 N N . ALA A 1 380 ? -8.529 0.750 -3.916 1.00 82.00 380 ALA A N 1
ATOM 2924 C CA . ALA A 1 380 ? -8.007 0.001 -5.062 1.00 82.00 380 ALA A CA 1
ATOM 2925 C C . ALA A 1 380 ? -9.057 -0.942 -5.682 1.00 82.00 380 ALA A C 1
ATOM 2927 O O . ALA A 1 380 ? -8.990 -1.262 -6.869 1.00 82.00 380 ALA A O 1
ATOM 2928 N N . PHE A 1 381 ? -10.061 -1.346 -4.898 1.00 87.44 381 PHE A N 1
ATOM 2929 C CA . PHE A 1 381 ? -11.158 -2.210 -5.327 1.00 87.44 381 PHE A CA 1
ATOM 2930 C C . PHE A 1 381 ? -12.391 -1.435 -5.820 1.00 87.44 381 PHE A C 1
ATOM 2932 O O . PHE A 1 381 ? -13.362 -2.049 -6.279 1.00 87.44 381 PHE A O 1
ATOM 2939 N N . ASP A 1 382 ? -12.371 -0.099 -5.778 1.00 85.00 382 ASP A N 1
ATOM 2940 C CA . ASP A 1 382 ? -13.398 0.734 -6.400 1.00 85.00 382 ASP A CA 1
ATOM 2941 C C . ASP A 1 382 ? -13.170 0.835 -7.912 1.00 85.00 382 ASP A C 1
ATOM 2943 O O . ASP A 1 382 ? -12.434 1.671 -8.431 1.00 85.00 382 ASP A O 1
ATOM 2947 N N . THR A 1 383 ? -13.847 -0.045 -8.642 1.00 83.00 383 THR A N 1
ATOM 2948 C CA . THR A 1 383 ? -13.720 -0.169 -10.098 1.00 83.00 383 THR A CA 1
ATOM 2949 C C . THR A 1 383 ? -14.746 0.659 -10.876 1.00 83.00 383 THR A C 1
ATOM 2951 O O . THR A 1 383 ? -14.795 0.567 -12.102 1.00 83.00 383 THR A O 1
ATOM 2954 N N . ARG A 1 384 ? -15.565 1.488 -10.206 1.00 83.25 384 ARG A N 1
ATOM 2955 C CA . ARG A 1 384 ? -16.698 2.200 -10.835 1.00 83.25 384 ARG A CA 1
ATOM 2956 C C . ARG A 1 384 ? -16.284 3.155 -11.955 1.00 83.25 384 ARG A C 1
ATOM 2958 O O . ARG A 1 384 ? -17.054 3.364 -12.887 1.00 83.25 384 ARG A O 1
ATOM 2965 N N . GLU A 1 385 ? -15.086 3.725 -11.872 1.00 80.62 385 GLU A N 1
ATOM 2966 C CA . GLU A 1 385 ? -14.563 4.662 -12.874 1.00 80.62 385 GLU A CA 1
ATOM 2967 C C . GLU A 1 385 ? -13.750 3.978 -13.990 1.00 80.62 385 GLU A C 1
ATOM 2969 O O . GLU A 1 385 ? -13.312 4.639 -14.938 1.00 80.62 385 GLU A O 1
ATOM 2974 N N . LEU A 1 386 ? -13.546 2.655 -13.921 1.00 80.06 386 LEU A N 1
ATOM 2975 C CA . LEU A 1 386 ? -12.775 1.928 -14.927 1.00 80.06 386 LEU A CA 1
ATOM 2976 C C . LEU A 1 386 ? -13.551 1.827 -16.247 1.00 80.06 386 LEU A C 1
ATOM 2978 O O . LEU A 1 386 ? -14.608 1.212 -16.338 1.00 80.06 386 LEU A O 1
ATOM 2982 N N . LYS A 1 387 ? -12.969 2.385 -17.313 1.00 83.00 387 LYS A N 1
ATOM 2983 C CA . LYS A 1 387 ? -13.488 2.283 -18.693 1.00 83.00 387 LYS A CA 1
ATOM 2984 C C . LYS A 1 387 ? -13.019 1.026 -19.432 1.00 83.00 387 LYS A C 1
ATOM 2986 O O . LYS A 1 387 ? -13.457 0.762 -20.549 1.00 83.00 387 LYS A O 1
ATOM 2991 N N . HIS A 1 388 ? -12.092 0.280 -18.840 1.00 80.62 388 HIS A N 1
ATOM 2992 C CA . HIS A 1 388 ? -11.491 -0.924 -19.406 1.00 80.62 388 HIS A CA 1
ATOM 2993 C C . HIS A 1 388 ? -11.757 -2.119 -18.495 1.00 80.62 388 HIS A C 1
ATOM 2995 O O . HIS A 1 388 ? -12.099 -1.950 -17.325 1.00 80.62 388 HIS A O 1
ATOM 3001 N N . LYS A 1 389 ? -11.574 -3.333 -19.027 1.00 81.00 389 LYS A N 1
ATOM 3002 C CA . LYS A 1 389 ? -11.694 -4.558 -18.234 1.00 81.00 389 LYS A CA 1
ATOM 3003 C C . LYS A 1 389 ? -10.740 -4.493 -17.034 1.00 81.00 389 LYS A C 1
ATOM 3005 O O . LYS A 1 389 ? -9.537 -4.303 -17.215 1.00 81.00 389 LYS A O 1
ATOM 3010 N N . SER A 1 390 ? -11.294 -4.670 -15.836 1.00 85.44 390 SER A N 1
ATOM 3011 C CA . SER A 1 390 ? -10.509 -4.798 -14.611 1.00 85.44 390 SER A CA 1
ATOM 3012 C C . SER A 1 390 ? -9.734 -6.117 -14.603 1.00 85.44 390 SER A C 1
ATOM 3014 O O . SER A 1 390 ? -10.249 -7.144 -15.051 1.00 85.44 390 SER A O 1
ATOM 3016 N N . TRP A 1 391 ? -8.508 -6.069 -14.087 1.00 86.19 391 TRP A N 1
ATOM 3017 C CA . TRP A 1 391 ? -7.682 -7.246 -13.793 1.00 86.19 391 TRP A CA 1
ATOM 3018 C C . TRP A 1 391 ? -7.941 -7.796 -12.382 1.00 86.19 391 TRP A C 1
ATOM 3020 O O . TRP A 1 391 ? -7.398 -8.831 -12.019 1.00 86.19 391 TRP A O 1
ATOM 3030 N N . ILE A 1 392 ? -8.791 -7.124 -11.600 1.00 91.06 392 ILE A N 1
ATOM 3031 C CA . ILE A 1 392 ? -9.247 -7.614 -10.299 1.00 91.06 392 ILE A CA 1
ATOM 3032 C C . ILE A 1 392 ? -10.318 -8.672 -10.548 1.00 91.06 392 ILE A C 1
ATOM 3034 O O . ILE A 1 392 ? -11.382 -8.382 -11.108 1.00 91.06 392 ILE A O 1
ATOM 3038 N N . SER A 1 393 ? -10.043 -9.902 -10.125 1.00 90.31 393 SER A N 1
ATOM 3039 C CA . SER A 1 393 ? -11.000 -11.002 -10.253 1.00 90.31 393 SER A CA 1
ATOM 3040 C C . SER A 1 393 ? -12.175 -10.848 -9.277 1.00 90.31 393 SER A C 1
ATOM 3042 O O . SER A 1 393 ? -12.058 -10.231 -8.217 1.00 90.31 393 SER A O 1
ATOM 3044 N N . ASN A 1 394 ? -13.318 -11.477 -9.577 1.00 91.94 394 ASN A N 1
ATOM 3045 C CA . ASN A 1 394 ? -14.462 -11.489 -8.652 1.00 91.94 394 ASN A CA 1
ATOM 3046 C C . ASN A 1 394 ? -14.103 -12.109 -7.289 1.00 91.94 394 ASN A C 1
ATOM 3048 O O . ASN A 1 394 ? -14.613 -11.667 -6.262 1.00 91.94 394 ASN A O 1
ATOM 3052 N N . ALA A 1 395 ? -13.233 -13.124 -7.277 1.00 94.50 395 ALA A N 1
ATOM 3053 C CA . ALA A 1 395 ? -12.769 -13.767 -6.050 1.00 94.50 395 ALA A CA 1
ATOM 3054 C C . ALA A 1 395 ? -11.900 -12.820 -5.210 1.00 94.50 395 ALA A C 1
ATOM 3056 O O . ALA A 1 395 ? -12.090 -12.720 -3.999 1.00 94.50 395 ALA A O 1
ATOM 3057 N N . GLU A 1 396 ? -11.002 -12.077 -5.857 1.00 95.56 396 GLU A N 1
ATOM 3058 C CA . GLU A 1 396 ? -10.152 -11.085 -5.199 1.00 95.56 396 GLU A CA 1
ATOM 3059 C C . GLU A 1 396 ? -10.994 -9.945 -4.618 1.00 95.56 396 GLU A C 1
ATOM 3061 O O . GLU A 1 396 ? -10.884 -9.636 -3.433 1.00 95.56 396 GLU A O 1
ATOM 3066 N N . ALA A 1 397 ? -11.921 -9.397 -5.410 1.00 93.75 397 ALA A N 1
ATOM 3067 C CA . ALA A 1 397 ? -12.851 -8.364 -4.963 1.00 93.75 397 ALA A CA 1
ATOM 3068 C C . ALA A 1 397 ? -13.739 -8.836 -3.797 1.00 93.75 397 ALA A C 1
ATOM 3070 O O . ALA A 1 397 ? -14.035 -8.062 -2.884 1.00 93.75 397 ALA A O 1
ATOM 3071 N N . ALA A 1 398 ? -14.158 -10.107 -3.793 1.00 94.94 398 ALA A N 1
ATOM 3072 C CA . ALA A 1 398 ? -14.925 -10.682 -2.692 1.00 94.94 398 ALA A CA 1
ATOM 3073 C C . ALA A 1 398 ? -14.100 -10.769 -1.399 1.00 94.94 398 ALA A C 1
ATOM 3075 O O . ALA A 1 398 ? -14.610 -10.399 -0.339 1.00 94.94 398 ALA A O 1
ATOM 3076 N N . ARG A 1 399 ? -12.829 -11.195 -1.479 1.00 95.88 399 ARG A N 1
ATOM 3077 C CA . ARG A 1 399 ? -11.910 -11.204 -0.328 1.00 95.88 399 ARG A CA 1
ATOM 3078 C C . ARG A 1 399 ? -11.657 -9.790 0.192 1.00 95.88 399 ARG A C 1
ATOM 3080 O O . ARG A 1 399 ? -11.862 -9.545 1.379 1.00 95.88 399 ARG A O 1
ATOM 3087 N N . ALA A 1 400 ? -11.361 -8.851 -0.708 1.00 94.50 400 ALA A N 1
ATOM 3088 C CA . ALA A 1 400 ? -11.213 -7.439 -0.376 1.00 94.50 400 ALA A CA 1
ATOM 3089 C C . ALA A 1 400 ? -12.446 -6.900 0.346 1.00 94.50 400 ALA A C 1
ATOM 3091 O O . ALA A 1 400 ? -12.345 -6.335 1.431 1.00 94.50 400 ALA A O 1
ATOM 3092 N N . LYS A 1 401 ? -13.649 -7.131 -0.175 1.00 93.38 401 LYS A N 1
ATOM 3093 C CA . LYS A 1 401 ? -14.872 -6.699 0.507 1.00 93.38 401 LYS A CA 1
ATOM 3094 C C . LYS A 1 401 ? -15.026 -7.334 1.895 1.00 93.38 401 LYS A C 1
ATOM 3096 O O . LYS A 1 401 ? -15.382 -6.626 2.831 1.00 93.38 401 LYS A O 1
ATOM 3101 N N . ALA A 1 402 ? -14.752 -8.631 2.029 1.00 94.19 402 ALA A N 1
ATOM 3102 C CA . ALA A 1 402 ? -14.872 -9.357 3.294 1.00 94.19 402 ALA A CA 1
ATOM 3103 C C . ALA A 1 402 ? -13.862 -8.903 4.360 1.00 94.19 402 ALA A C 1
ATOM 3105 O O . ALA A 1 402 ? -14.133 -9.046 5.548 1.00 94.19 402 ALA A O 1
ATOM 3106 N N . ALA A 1 403 ? -12.723 -8.346 3.947 1.00 94.19 403 ALA A N 1
ATOM 3107 C CA . ALA A 1 403 ? -11.717 -7.817 4.856 1.00 94.19 403 ALA A CA 1
ATOM 3108 C C . ALA A 1 403 ? -12.085 -6.454 5.468 1.00 94.19 403 ALA A C 1
ATOM 3110 O O . ALA A 1 403 ? -11.421 -6.037 6.406 1.00 94.19 403 ALA A O 1
ATOM 3111 N N . LEU A 1 404 ? -13.099 -5.741 4.959 1.00 93.44 404 LEU A N 1
ATOM 3112 C CA . LEU A 1 404 ? -13.547 -4.474 5.556 1.00 93.44 404 LEU A CA 1
ATOM 3113 C C . LEU A 1 404 ? -14.246 -4.699 6.907 1.00 93.44 404 LEU A C 1
ATOM 3115 O O . LEU A 1 404 ? -14.786 -5.783 7.144 1.00 93.44 404 LEU A O 1
ATOM 3119 N N . PRO A 1 405 ? -14.344 -3.659 7.760 1.00 92.38 405 PRO A N 1
ATOM 3120 C CA . PRO A 1 405 ? -15.256 -3.683 8.895 1.00 92.38 405 PRO A CA 1
ATOM 3121 C C . PRO A 1 405 ? -16.662 -4.123 8.473 1.00 92.38 405 PRO A C 1
ATOM 3123 O O . PRO A 1 405 ? -17.258 -3.546 7.560 1.00 92.38 405 PRO A O 1
ATOM 3126 N N . ALA A 1 406 ? -17.219 -5.116 9.172 1.00 88.25 406 ALA A N 1
ATOM 3127 C CA . ALA A 1 406 ? -18.595 -5.561 8.942 1.00 88.25 406 ALA A CA 1
ATOM 3128 C C . ALA A 1 406 ? -19.620 -4.449 9.236 1.00 88.25 406 ALA A C 1
ATOM 3130 O O . ALA A 1 406 ? -20.699 -4.417 8.646 1.00 88.25 406 ALA A O 1
ATOM 3131 N N . GLN A 1 407 ? -19.271 -3.541 10.151 1.00 85.44 407 GLN A N 1
ATOM 3132 C CA . GLN A 1 407 ? -20.042 -2.361 10.526 1.00 85.44 407 GLN A CA 1
ATOM 3133 C C . GLN A 1 407 ? -19.116 -1.143 10.588 1.00 85.44 407 GLN A C 1
ATOM 3135 O O . GLN A 1 407 ? -17.923 -1.279 10.851 1.00 85.44 407 GLN A O 1
ATOM 3140 N N . ASP A 1 408 ? -19.679 0.037 10.330 1.00 83.38 408 ASP A N 1
ATOM 3141 C CA . ASP A 1 408 ? -19.003 1.332 10.458 1.00 83.38 408 ASP A CA 1
ATOM 3142 C C . ASP A 1 408 ? -17.678 1.461 9.697 1.00 83.38 408 ASP A C 1
ATOM 3144 O O . ASP A 1 408 ? -16.661 1.862 10.248 1.00 83.38 408 ASP A O 1
ATOM 3148 N N . ASN A 1 409 ? -17.705 1.230 8.383 1.00 89.69 409 ASN A N 1
ATOM 3149 C CA . ASN A 1 409 ? -16.558 1.434 7.488 1.00 89.69 409 ASN A CA 1
ATOM 3150 C C . ASN A 1 409 ? -16.233 2.926 7.214 1.00 89.69 409 ASN A C 1
ATOM 3152 O O . ASN A 1 409 ? -16.017 3.339 6.075 1.00 89.69 409 ASN A O 1
ATOM 3156 N N . ARG A 1 410 ? -16.287 3.777 8.242 1.00 92.00 410 ARG A N 1
ATOM 3157 C CA . ARG A 1 410 ? -15.966 5.209 8.153 1.00 92.00 410 ARG A CA 1
ATOM 3158 C C . ARG A 1 410 ? -14.508 5.440 8.517 1.00 92.00 410 ARG A C 1
ATOM 3160 O O . ARG A 1 410 ? -13.942 4.701 9.312 1.00 92.00 410 ARG A O 1
ATOM 3167 N N . PHE A 1 411 ? -13.937 6.520 7.995 1.00 93.94 411 PHE A N 1
ATOM 3168 C CA . PHE A 1 411 ? -12.595 6.961 8.362 1.00 93.94 411 PHE A CA 1
ATOM 3169 C C . PHE A 1 411 ? -12.439 7.123 9.882 1.00 93.94 411 PHE A C 1
ATOM 3171 O O . PHE A 1 411 ? -13.199 7.879 10.496 1.00 93.94 411 PHE A O 1
ATOM 3178 N N . LEU A 1 412 ? -11.425 6.466 10.461 1.00 94.12 412 LEU A N 1
ATOM 3179 C CA . LEU A 1 412 ? -11.206 6.307 11.907 1.00 94.12 412 LEU A CA 1
ATOM 3180 C C . LEU A 1 412 ? -12.269 5.429 12.571 1.00 94.12 412 LEU A C 1
ATOM 3182 O O . LEU A 1 412 ? -12.827 5.800 13.609 1.00 94.12 412 LEU A O 1
ATOM 3186 N N . HIS A 1 413 ? -12.557 4.277 11.965 1.00 95.06 413 HIS A N 1
ATOM 3187 C CA . HIS A 1 413 ? -13.661 3.390 12.342 1.00 95.06 413 HIS A CA 1
ATOM 3188 C C . HIS A 1 413 ? -13.607 2.994 13.825 1.00 95.06 413 HIS A C 1
ATOM 3190 O O . HIS A 1 413 ? -14.633 2.938 14.506 1.00 95.06 413 HIS A O 1
ATOM 3196 N N . TYR A 1 414 ? -12.395 2.827 14.360 1.00 95.94 414 TYR A N 1
ATOM 3197 C CA . TYR A 1 414 ? -12.120 2.494 15.756 1.00 95.94 414 TYR A CA 1
ATOM 3198 C C . TYR A 1 414 ? -12.750 3.491 16.750 1.00 95.94 414 TYR A C 1
ATOM 3200 O O . TYR A 1 414 ? -12.993 3.155 17.907 1.00 95.94 414 TYR A O 1
ATOM 3208 N N . ARG A 1 415 ? -13.074 4.722 16.325 1.00 96.44 415 ARG A N 1
ATOM 3209 C CA . ARG A 1 415 ? -13.793 5.697 17.162 1.00 96.44 415 ARG A CA 1
ATOM 3210 C C . ARG A 1 415 ? -15.250 5.317 17.406 1.00 96.44 415 ARG A C 1
ATOM 3212 O O . ARG A 1 415 ? -15.743 5.582 18.497 1.00 96.44 415 ARG A O 1
ATOM 3219 N N . TRP A 1 416 ? -15.927 4.710 16.433 1.00 96.62 416 TRP A N 1
ATOM 3220 C CA . TRP A 1 416 ? -17.295 4.212 16.616 1.00 96.62 416 TRP A CA 1
ATOM 3221 C C . TRP A 1 416 ? -17.297 2.936 17.458 1.00 96.62 416 TRP A C 1
ATOM 3223 O O . TRP A 1 416 ? -18.072 2.841 18.400 1.00 96.62 416 TRP A O 1
ATOM 3233 N N . GLN A 1 417 ? -16.318 2.050 17.261 1.00 96.75 417 GLN A N 1
ATOM 3234 C CA . GLN A 1 417 ? -16.120 0.910 18.163 1.00 96.75 417 GLN A CA 1
ATOM 3235 C C . GLN A 1 417 ? -15.857 1.353 19.614 1.00 96.75 417 GLN A C 1
ATOM 3237 O O . GLN A 1 417 ? -16.345 0.738 20.561 1.00 96.75 417 GLN A O 1
ATOM 3242 N N . ALA A 1 418 ? -15.116 2.450 19.814 1.00 98.19 418 ALA A N 1
ATOM 3243 C CA . ALA A 1 418 ? -14.934 3.030 21.141 1.00 98.19 418 ALA A CA 1
ATOM 3244 C C . ALA A 1 418 ? -16.269 3.513 21.729 1.00 98.19 418 ALA A C 1
ATOM 3246 O O . ALA A 1 418 ? -16.548 3.257 22.899 1.00 98.19 418 ALA A O 1
ATOM 3247 N N . VAL A 1 419 ? -17.114 4.167 20.923 1.00 98.31 419 VAL A N 1
ATOM 3248 C CA . VAL A 1 419 ? -18.470 4.561 21.333 1.00 98.31 419 VAL A CA 1
ATOM 3249 C C . VAL A 1 419 ? -19.297 3.345 21.748 1.00 98.31 419 VAL A C 1
ATOM 3251 O O . VAL A 1 419 ? -19.945 3.404 22.789 1.00 98.31 419 VAL A O 1
ATOM 3254 N N . ASP A 1 420 ? -19.238 2.232 21.022 1.00 97.62 420 ASP A N 1
ATOM 3255 C CA . ASP A 1 420 ? -19.972 1.010 21.379 1.00 97.62 420 ASP A CA 1
ATOM 3256 C C . ASP A 1 420 ? -19.519 0.417 22.716 1.00 97.62 420 ASP A C 1
ATOM 3258 O O . ASP A 1 420 ? -20.349 0.009 23.533 1.00 97.62 420 ASP A O 1
ATOM 3262 N N . LEU A 1 421 ? -18.213 0.416 22.991 1.00 98.50 421 LEU A N 1
ATOM 3263 C CA . LEU A 1 421 ? -17.686 0.008 24.297 1.00 98.50 421 LEU A CA 1
ATOM 3264 C C . LEU A 1 421 ? -18.116 0.976 25.410 1.00 98.50 421 LEU A C 1
ATOM 3266 O O . LEU A 1 421 ? -18.477 0.541 26.501 1.00 98.50 421 LEU A O 1
ATOM 3270 N N . ALA A 1 422 ? -18.143 2.284 25.147 1.00 98.75 422 ALA A N 1
ATOM 3271 C CA . ALA A 1 422 ? -18.635 3.264 26.114 1.00 98.75 422 ALA A CA 1
ATOM 3272 C C . ALA A 1 422 ? -20.149 3.134 26.360 1.00 98.75 422 ALA A C 1
ATOM 3274 O O . ALA A 1 422 ? -20.604 3.314 27.488 1.00 98.75 422 ALA A O 1
ATOM 3275 N N . GLN A 1 423 ? -20.937 2.765 25.349 1.00 98.56 423 GLN A N 1
ATOM 3276 C CA . GLN A 1 423 ? -22.354 2.448 25.530 1.00 98.56 423 GLN A CA 1
ATOM 3277 C C . GLN A 1 423 ? -22.541 1.204 26.405 1.00 98.56 423 GLN A C 1
ATOM 3279 O O . GLN A 1 423 ? -23.345 1.252 27.332 1.00 98.56 423 GLN A O 1
ATOM 3284 N N . GLN A 1 424 ? -21.736 0.153 26.206 1.00 98.56 424 GLN A N 1
ATOM 3285 C CA . GLN A 1 424 ? -21.729 -1.022 27.089 1.00 98.56 424 GLN A CA 1
ATOM 3286 C C . GLN A 1 424 ? -21.338 -0.666 28.532 1.00 98.56 424 GLN A C 1
ATOM 3288 O O . GLN A 1 424 ? -21.911 -1.208 29.475 1.00 98.56 424 GLN A O 1
ATOM 3293 N N . ALA A 1 425 ? -20.414 0.282 28.731 1.00 98.56 425 ALA A N 1
ATOM 3294 C CA . ALA A 1 425 ? -20.139 0.823 30.062 1.00 98.56 425 ALA A CA 1
ATOM 3295 C C . ALA A 1 425 ? -21.374 1.521 30.652 1.00 98.56 425 ALA A C 1
ATOM 3297 O O . ALA A 1 425 ? -21.741 1.258 31.794 1.00 98.56 425 ALA A O 1
ATOM 3298 N N . ALA A 1 426 ? -22.035 2.384 29.875 1.00 98.19 426 ALA A N 1
ATOM 3299 C CA . ALA A 1 426 ? -23.228 3.109 30.306 1.00 98.19 426 ALA A CA 1
ATOM 3300 C C . ALA A 1 426 ? -24.408 2.176 30.637 1.00 98.19 426 ALA A C 1
ATOM 3302 O O . ALA A 1 426 ? -25.151 2.459 31.573 1.00 98.19 426 ALA A O 1
ATOM 3303 N N . ASP A 1 427 ? -24.561 1.053 29.931 1.00 97.81 427 ASP A N 1
ATOM 3304 C CA . ASP A 1 427 ? -25.589 0.035 30.206 1.00 97.81 427 ASP A CA 1
ATOM 3305 C C . ASP A 1 427 ? -25.433 -0.620 31.592 1.00 97.81 427 ASP A C 1
ATOM 3307 O O . ASP A 1 427 ? -26.398 -1.140 32.153 1.00 97.81 427 ASP A O 1
ATOM 3311 N N . LEU A 1 428 ? -24.222 -0.595 32.156 1.00 97.62 428 LEU A N 1
ATOM 3312 C CA . LEU A 1 428 ? -23.898 -1.182 33.457 1.00 97.62 428 LEU A CA 1
ATOM 3313 C C . LEU A 1 428 ? -23.916 -0.166 34.610 1.00 97.62 428 LEU A C 1
ATOM 3315 O O . LEU A 1 428 ? -23.756 -0.565 35.764 1.00 97.62 428 LEU A O 1
ATOM 3319 N N . LEU A 1 429 ? -24.116 1.123 34.321 1.00 97.31 429 LEU A N 1
ATOM 3320 C CA . LEU A 1 429 ? -24.114 2.197 35.315 1.00 97.31 429 LEU A CA 1
ATOM 3321 C C . LEU A 1 429 ? -25.539 2.595 35.725 1.00 97.31 429 LEU A C 1
ATOM 3323 O O . LEU A 1 429 ? -26.449 2.577 34.892 1.00 97.31 429 LEU A O 1
ATOM 3327 N N . PRO A 1 430 ? -25.758 3.039 36.978 1.00 95.56 430 PRO A N 1
ATOM 3328 C CA . PRO A 1 430 ? -27.029 3.634 37.369 1.00 95.56 430 PRO A CA 1
ATOM 3329 C C . PRO A 1 430 ? -27.309 4.881 36.513 1.00 95.56 430 PRO A C 1
ATOM 3331 O O . PRO A 1 430 ? -26.478 5.796 36.516 1.00 95.56 430 PRO A O 1
ATOM 3334 N N . PRO A 1 431 ? -28.468 4.992 35.832 1.00 93.88 431 PRO A N 1
ATOM 3335 C CA . PRO A 1 431 ? -28.738 6.122 34.939 1.00 93.88 431 PRO A CA 1
ATOM 3336 C C . PRO A 1 431 ? -28.638 7.494 35.624 1.00 93.88 431 PRO A C 1
ATOM 3338 O O . PRO A 1 431 ? -28.206 8.471 35.022 1.00 93.88 431 PRO A O 1
ATOM 3341 N N . LYS A 1 432 ? -28.969 7.571 36.920 1.00 93.38 432 LYS A N 1
ATOM 3342 C CA . LYS A 1 432 ? -28.907 8.814 37.706 1.00 93.38 432 LYS A CA 1
ATOM 3343 C C . LYS A 1 432 ? -27.499 9.208 38.176 1.00 93.38 432 LYS A C 1
ATOM 3345 O O . LYS A 1 432 ? -27.359 10.281 38.761 1.00 93.38 432 LYS A O 1
ATOM 3350 N N . SER A 1 433 ? -26.486 8.371 37.945 1.00 96.19 433 SER A N 1
ATOM 3351 C CA . SER A 1 433 ? -25.104 8.626 38.371 1.00 96.19 433 SER A CA 1
ATOM 3352 C C . SER A 1 433 ? -24.390 9.639 37.471 1.00 96.19 433 SER A C 1
ATOM 3354 O O . SER A 1 433 ? -24.692 9.770 36.280 1.00 96.19 433 SER A O 1
ATOM 3356 N N . GLN A 1 434 ? -23.376 10.316 38.023 1.00 96.19 434 GLN A N 1
ATOM 3357 C CA . GLN A 1 434 ? -22.518 11.205 37.236 1.00 96.19 434 GLN A CA 1
ATOM 3358 C C . GLN A 1 434 ? -21.720 10.403 36.205 1.00 96.19 434 GLN A C 1
ATOM 3360 O O . GLN A 1 434 ? -21.591 10.854 35.065 1.00 96.19 434 GLN A O 1
ATOM 3365 N N . ALA A 1 435 ? -21.264 9.198 36.571 1.00 97.38 435 ALA A N 1
ATOM 3366 C CA . ALA A 1 435 ? -20.517 8.323 35.679 1.00 97.38 435 ALA A CA 1
ATOM 3367 C C . ALA A 1 435 ? -21.295 8.019 34.395 1.00 97.38 435 ALA A C 1
ATOM 3369 O O . ALA A 1 435 ? -20.743 8.158 33.307 1.00 97.38 435 ALA A O 1
ATOM 3370 N N . TYR A 1 436 ? -22.584 7.676 34.501 1.00 97.88 436 TYR A N 1
ATOM 3371 C CA . TYR A 1 436 ? -23.434 7.404 33.339 1.00 97.88 436 TYR A CA 1
ATOM 3372 C C . TYR A 1 436 ? -23.465 8.589 32.366 1.00 97.88 436 TYR A C 1
ATOM 3374 O O . TYR A 1 436 ? -23.198 8.445 31.170 1.00 97.88 436 TYR A O 1
ATOM 3382 N N . ALA A 1 437 ? -23.736 9.784 32.894 1.00 97.25 437 ALA A N 1
ATOM 3383 C CA . ALA A 1 437 ? -23.806 11.000 32.098 1.00 97.25 437 ALA A CA 1
ATOM 3384 C C . ALA A 1 437 ? -22.447 11.347 31.459 1.00 97.25 437 ALA A C 1
ATOM 3386 O O . ALA A 1 437 ? -22.387 11.709 30.282 1.00 97.25 437 ALA A O 1
ATOM 3387 N N . ALA A 1 438 ? -21.353 11.220 32.215 1.00 97.88 438 ALA A N 1
ATOM 3388 C CA . ALA A 1 438 ? -20.002 11.534 31.760 1.00 97.88 438 ALA A CA 1
ATOM 3389 C C . ALA A 1 438 ? -19.500 10.555 30.688 1.00 97.88 438 ALA A C 1
ATOM 3391 O O . ALA A 1 438 ? -18.881 10.986 29.713 1.00 97.88 438 ALA A O 1
ATOM 3392 N N . VAL A 1 439 ? -19.804 9.259 30.823 1.00 98.44 439 VAL A N 1
ATOM 3393 C CA . VAL A 1 439 ? -19.484 8.234 29.818 1.00 98.44 439 VAL A CA 1
ATOM 3394 C C . VAL A 1 439 ? -20.154 8.568 28.485 1.00 98.44 439 VAL A C 1
ATOM 3396 O O . VAL A 1 439 ? -19.471 8.640 27.463 1.00 98.44 439 VAL A O 1
ATOM 3399 N N . LEU A 1 440 ? -21.464 8.846 28.490 1.00 98.50 440 LEU A N 1
ATOM 3400 C CA . LEU A 1 440 ? -22.199 9.203 27.270 1.00 98.50 440 LEU A CA 1
ATOM 3401 C C . LEU A 1 440 ? -21.720 10.531 26.668 1.00 98.50 440 LEU A C 1
ATOM 3403 O O . LEU A 1 440 ? -21.635 10.650 25.446 1.00 98.50 440 LEU A O 1
ATOM 3407 N N . CYS A 1 441 ? -21.370 11.510 27.508 1.00 98.19 441 CYS A N 1
ATOM 3408 C CA . CYS A 1 441 ? -20.815 12.790 27.068 1.00 98.19 441 CYS A CA 1
ATOM 3409 C C . CYS A 1 441 ? -19.498 12.592 26.310 1.00 98.19 441 CYS A C 1
ATOM 3411 O O . CYS A 1 441 ? -19.357 13.054 25.176 1.00 98.19 441 CYS A O 1
ATOM 3413 N N . ASN A 1 442 ? -18.545 11.872 26.915 1.00 98.44 442 ASN A N 1
ATOM 3414 C CA . ASN A 1 442 ? -17.249 11.601 26.297 1.00 98.44 442 ASN A CA 1
ATOM 3415 C C . ASN A 1 442 ? -17.416 10.802 24.998 1.00 98.44 442 ASN A C 1
ATOM 3417 O O . ASN A 1 442 ? -16.867 11.200 23.971 1.00 98.44 442 ASN A O 1
ATOM 3421 N N . ALA A 1 443 ? -18.243 9.750 25.014 1.00 98.44 443 ALA A N 1
ATOM 3422 C CA . ALA A 1 443 ? -18.556 8.956 23.829 1.00 98.44 443 ALA A CA 1
ATOM 3423 C C . ALA A 1 443 ? -19.102 9.824 22.683 1.00 98.44 443 ALA A C 1
ATOM 3425 O O . ALA A 1 443 ? -18.620 9.740 21.553 1.00 98.44 443 ALA A O 1
ATOM 3426 N N . ALA A 1 444 ? -20.044 10.728 22.969 1.00 98.12 444 ALA A N 1
ATOM 3427 C CA . ALA A 1 444 ? -20.567 11.647 21.963 1.00 98.12 444 ALA A CA 1
ATOM 3428 C C . ALA A 1 444 ? -19.461 12.538 21.382 1.00 98.12 444 ALA A C 1
ATOM 3430 O O . ALA A 1 444 ? -19.348 12.666 20.161 1.00 98.12 444 ALA A O 1
ATOM 3431 N N . GLY A 1 445 ? -18.587 13.089 22.228 1.00 97.38 445 GLY A N 1
ATOM 3432 C CA . GLY A 1 445 ? -17.498 13.966 21.789 1.00 97.38 445 GLY A CA 1
ATOM 3433 C C . GLY A 1 445 ? -16.461 13.301 20.885 1.00 97.38 445 GLY A C 1
ATOM 3434 O O . GLY A 1 445 ? -15.762 13.973 20.121 1.00 97.38 445 GLY A O 1
ATOM 3435 N N . TRP A 1 446 ? -16.377 11.973 20.895 1.00 97.19 446 TRP A N 1
ATOM 3436 C CA . TRP A 1 446 ? -15.458 11.234 20.035 1.00 97.19 446 TRP A CA 1
ATOM 3437 C C . TRP A 1 446 ? -15.859 11.234 18.560 1.00 97.19 446 TRP A C 1
ATOM 3439 O O . TRP A 1 446 ? -14.971 11.185 17.699 1.00 97.19 446 TRP A O 1
ATOM 3449 N N . VAL A 1 447 ? -17.161 11.335 18.279 1.00 96.38 447 VAL A N 1
ATOM 3450 C CA . VAL A 1 447 ? -17.722 11.198 16.928 1.00 96.38 447 VAL A CA 1
ATOM 3451 C C . VAL A 1 447 ? -18.527 12.412 16.464 1.00 96.38 447 VAL A C 1
ATOM 3453 O O . VAL A 1 447 ? -18.579 12.637 15.261 1.00 96.38 447 VAL A O 1
ATOM 3456 N N . ILE A 1 448 ? -19.072 13.253 17.354 1.00 95.12 448 ILE A N 1
ATOM 3457 C CA . ILE A 1 448 ? -20.067 14.295 17.014 1.00 95.12 448 ILE A CA 1
ATOM 3458 C C . ILE A 1 448 ? -19.634 15.269 15.905 1.00 95.12 448 ILE A C 1
ATOM 3460 O O . ILE A 1 448 ? -20.460 15.700 15.107 1.00 95.12 448 ILE A O 1
ATOM 3464 N N . LYS A 1 449 ? -18.334 15.577 15.792 1.00 92.69 449 LYS A N 1
ATOM 3465 C CA . LYS A 1 449 ? -17.801 16.446 14.721 1.00 92.69 449 LYS A CA 1
ATOM 3466 C C . LYS A 1 449 ? -17.840 15.805 13.324 1.00 92.69 449 LYS A C 1
ATOM 3468 O O . LYS A 1 449 ? -17.733 16.520 12.337 1.00 92.69 449 LYS A O 1
ATOM 3473 N N . ARG A 1 450 ? -17.915 14.474 13.243 1.00 91.50 450 ARG A N 1
ATOM 3474 C CA . ARG A 1 450 ? -17.962 13.679 11.998 1.00 91.50 450 ARG A CA 1
ATOM 3475 C C . ARG A 1 450 ? -19.326 13.025 11.782 1.00 91.50 450 ARG A C 1
ATOM 3477 O O . ARG A 1 450 ? -19.728 12.815 10.647 1.00 91.50 450 ARG A O 1
ATOM 3484 N N . ASP A 1 451 ? -20.021 12.713 12.869 1.00 94.94 451 ASP A N 1
ATOM 3485 C CA . ASP A 1 451 ? -21.306 12.030 12.900 1.00 94.94 451 ASP A CA 1
ATOM 3486 C C . ASP A 1 451 ? -22.180 12.639 14.001 1.00 94.94 451 ASP A C 1
ATOM 3488 O O . ASP A 1 451 ? -22.285 12.146 15.131 1.00 94.94 451 ASP A O 1
ATOM 3492 N N . ALA A 1 452 ? -22.798 13.767 13.652 1.00 95.56 452 ALA A N 1
ATOM 3493 C CA . ALA A 1 452 ? -23.692 14.492 14.544 1.00 95.56 452 ALA A CA 1
ATOM 3494 C C . ALA A 1 452 ? -24.913 13.650 14.944 1.00 95.56 452 ALA A C 1
ATOM 3496 O O . ALA A 1 452 ? -25.420 13.814 16.050 1.00 95.56 452 ALA A O 1
ATOM 3497 N N . LYS A 1 453 ? -25.357 12.720 14.085 1.00 96.25 453 LYS A N 1
ATOM 3498 C CA . LYS A 1 453 ? -26.516 11.860 14.350 1.00 96.25 453 LYS A CA 1
ATOM 3499 C C . LYS A 1 453 ? -26.238 10.912 15.515 1.00 96.25 453 LYS A C 1
ATOM 3501 O O . LYS A 1 453 ? -27.049 10.843 16.437 1.00 96.25 453 LYS A O 1
ATOM 3506 N N . THR A 1 454 ? -25.092 10.232 15.513 1.00 95.81 454 THR A N 1
ATOM 3507 C CA . THR A 1 454 ? -24.696 9.357 16.632 1.00 95.81 454 THR A CA 1
ATOM 3508 C C . THR A 1 454 ? -24.472 10.161 17.912 1.00 95.81 454 THR A C 1
ATOM 3510 O O . THR A 1 454 ? -24.982 9.790 18.969 1.00 95.81 454 THR A O 1
ATOM 3513 N N . GLY A 1 455 ? -23.803 11.317 17.825 1.00 96.31 455 GLY A N 1
ATOM 3514 C CA . GLY A 1 455 ? -23.641 12.216 18.975 1.00 96.31 455 GLY A CA 1
ATOM 3515 C C . GLY A 1 455 ? -24.981 12.680 19.565 1.00 96.31 455 GLY A C 1
ATOM 3516 O O . GLY A 1 455 ? -25.172 12.654 20.781 1.00 96.31 455 GLY A O 1
ATOM 3517 N N . GLN A 1 456 ? -25.943 13.036 18.709 1.00 95.81 456 GLN A N 1
ATOM 3518 C CA . GLN A 1 456 ? -27.289 13.432 19.120 1.00 95.81 456 GLN A CA 1
ATOM 3519 C C . GLN A 1 456 ? -28.064 12.267 19.743 1.00 95.81 456 GLN A C 1
ATOM 3521 O O . GLN A 1 456 ? -28.758 12.479 20.733 1.00 95.81 456 GLN A O 1
ATOM 3526 N N . ALA A 1 457 ? -27.937 11.045 19.222 1.00 97.69 457 ALA A N 1
ATOM 3527 C CA . ALA A 1 457 ? -28.576 9.866 19.806 1.00 97.69 457 ALA A CA 1
ATOM 3528 C C . ALA A 1 457 ? -28.077 9.591 21.237 1.00 97.69 457 ALA A C 1
ATOM 3530 O O . ALA A 1 457 ? -28.882 9.329 22.132 1.00 97.69 457 ALA A O 1
ATOM 3531 N N . LEU A 1 458 ? -26.771 9.738 21.483 1.00 97.94 458 LE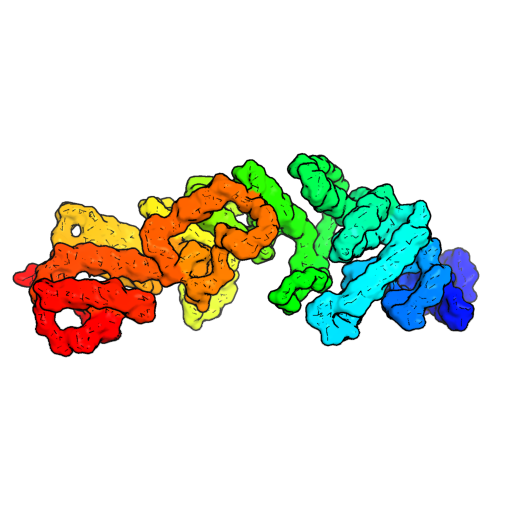U A N 1
ATOM 3532 C CA . LEU A 1 458 ? -26.183 9.613 22.822 1.00 97.94 458 LEU A CA 1
ATOM 3533 C C . LEU A 1 458 ? -26.661 10.724 23.767 1.00 97.94 458 LEU A C 1
ATOM 3535 O O . LEU A 1 458 ? -26.972 10.455 24.928 1.00 97.94 458 LEU A O 1
ATOM 3539 N N . TYR A 1 459 ? -26.782 11.958 23.268 1.00 96.38 459 TYR A N 1
ATOM 3540 C CA . TYR A 1 459 ? -27.354 13.063 24.040 1.00 96.38 459 TYR A CA 1
ATOM 3541 C C . TYR A 1 459 ? -28.828 12.823 24.388 1.00 96.38 459 TYR A C 1
ATOM 3543 O O . TYR A 1 459 ? -29.229 13.009 25.534 1.00 96.38 459 TYR A O 1
ATOM 3551 N N . GLN A 1 460 ? -29.624 12.347 23.426 1.00 96.69 460 GLN A N 1
ATOM 3552 C CA . GLN A 1 460 ? -31.030 11.993 23.632 1.00 96.69 460 GLN A CA 1
ATOM 3553 C C . GLN A 1 460 ? -31.181 10.885 24.679 1.00 96.69 460 GLN A C 1
ATOM 3555 O O . GLN A 1 460 ? -31.983 10.996 25.606 1.00 96.69 460 GLN A O 1
ATOM 3560 N N . ARG A 1 461 ? -30.348 9.843 24.594 1.00 97.00 461 ARG A N 1
ATOM 3561 C CA . ARG A 1 461 ? -30.276 8.795 25.615 1.00 97.00 461 ARG A CA 1
ATOM 3562 C C . ARG A 1 461 ? -29.992 9.387 26.996 1.00 97.00 461 ARG A C 1
ATOM 3564 O O . ARG A 1 461 ? -30.713 9.070 27.943 1.00 97.00 461 ARG A O 1
ATOM 3571 N N . TYR A 1 462 ? -28.992 10.261 27.105 1.00 96.12 462 TYR A N 1
ATOM 3572 C CA . TYR A 1 462 ? -28.649 10.934 28.354 1.00 96.12 462 TYR A CA 1
ATOM 3573 C C . TYR A 1 462 ? -29.831 11.726 28.932 1.00 96.12 462 TYR A C 1
ATOM 3575 O O . TYR A 1 462 ? -30.202 11.484 30.077 1.00 96.12 462 TYR A O 1
ATOM 3583 N N . ILE A 1 463 ? -30.464 12.619 28.165 1.00 94.19 463 ILE A N 1
ATOM 3584 C CA . ILE A 1 463 ? -31.531 13.480 28.707 1.00 94.19 463 ILE A CA 1
ATOM 3585 C C . ILE A 1 463 ? -32.796 12.710 29.104 1.00 94.19 463 ILE A C 1
ATOM 3587 O O . ILE A 1 463 ? -33.516 13.164 29.990 1.00 94.19 463 ILE A O 1
ATOM 3591 N N . ASN A 1 464 ? -33.058 11.560 28.476 1.00 94.06 464 ASN A N 1
ATOM 3592 C CA . ASN A 1 464 ? -34.244 10.748 28.754 1.00 94.06 464 ASN A CA 1
ATOM 3593 C C . ASN A 1 464 ? -34.105 9.889 30.017 1.00 94.06 464 ASN A C 1
ATOM 3595 O O . ASN A 1 464 ? -35.109 9.486 30.597 1.00 94.06 464 ASN A O 1
ATOM 3599 N N . THR A 1 465 ? -32.875 9.568 30.424 1.00 90.75 465 THR A N 1
ATOM 3600 C CA . THR A 1 465 ? -32.610 8.550 31.458 1.00 90.75 465 THR A CA 1
ATOM 3601 C C . THR A 1 465 ? -31.734 9.046 32.606 1.00 90.75 465 THR A C 1
ATOM 3603 O O . THR A 1 465 ? -31.790 8.481 33.698 1.00 90.75 465 THR A O 1
ATOM 3606 N N . GLY A 1 466 ? -30.933 10.088 32.379 1.00 88.38 466 GLY A N 1
ATOM 3607 C CA . GLY A 1 466 ? -29.925 10.569 33.311 1.00 88.38 466 GLY A CA 1
ATOM 3608 C C . GLY A 1 466 ? -30.285 11.848 34.055 1.00 88.38 466 GLY A C 1
ATOM 3609 O O . GLY A 1 466 ? -31.230 12.566 33.731 1.00 88.38 466 GLY A O 1
ATOM 3610 N N . THR A 1 467 ? -29.482 12.146 35.075 1.00 91.75 467 THR A N 1
ATOM 3611 C CA . THR A 1 467 ? -29.580 13.384 35.860 1.00 91.75 467 THR A CA 1
ATOM 3612 C C . THR A 1 467 ? -29.001 14.562 35.072 1.00 91.75 467 THR A C 1
ATOM 3614 O O . THR A 1 467 ? -27.927 14.459 34.475 1.00 91.75 467 THR A O 1
ATOM 3617 N N . ARG A 1 468 ? -29.682 15.716 35.078 1.00 89.31 468 ARG A N 1
ATOM 3618 C CA . ARG A 1 468 ? -29.154 16.943 34.462 1.00 89.31 468 ARG A CA 1
ATOM 3619 C C . ARG A 1 468 ? -28.056 17.558 35.330 1.00 89.31 468 ARG A C 1
ATOM 3621 O O . ARG A 1 468 ? -28.306 17.899 36.480 1.00 89.31 468 ARG A O 1
ATOM 3628 N N . TYR A 1 469 ? -26.870 17.737 34.754 1.00 91.81 469 TYR A N 1
ATOM 3629 C CA . TYR A 1 469 ? -25.733 18.406 35.394 1.00 91.81 469 TYR A CA 1
ATOM 3630 C C . TYR A 1 469 ? -25.497 19.794 34.787 1.00 91.81 469 TYR A C 1
ATOM 3632 O O . TYR A 1 469 ? -25.899 20.058 33.654 1.00 91.81 469 TYR A O 1
ATOM 3640 N N . SER A 1 470 ? -24.808 20.683 35.508 1.00 90.88 470 SER A N 1
ATOM 3641 C CA . SER A 1 470 ? -24.509 22.052 35.046 1.00 90.88 470 SER A CA 1
ATOM 3642 C C . SER A 1 470 ? -23.714 22.093 33.731 1.00 90.88 470 SER A C 1
ATOM 3644 O O . SER A 1 470 ? -23.926 22.974 32.898 1.00 90.88 470 SER A O 1
ATOM 3646 N N . TRP A 1 471 ? -22.854 21.099 33.500 1.00 91.31 471 TRP A N 1
ATOM 3647 C CA . TRP A 1 471 ? -22.058 20.943 32.279 1.00 91.31 471 TRP A CA 1
ATOM 3648 C C . TRP A 1 471 ? -22.838 20.342 31.095 1.00 91.31 471 TRP A C 1
ATOM 3650 O O . TRP A 1 471 ? -22.306 20.268 29.991 1.00 91.31 471 TRP A O 1
ATOM 3660 N N . ALA A 1 472 ? -24.115 19.966 31.260 1.00 88.56 472 ALA A N 1
ATOM 3661 C CA . ALA A 1 472 ? -24.923 19.376 30.184 1.00 88.56 472 ALA A CA 1
ATOM 3662 C C . ALA A 1 472 ? -25.070 20.287 28.949 1.00 88.56 472 ALA A C 1
ATOM 3664 O O . ALA A 1 472 ? -25.295 19.797 27.845 1.00 88.56 472 ALA A O 1
ATOM 3665 N N . SER A 1 473 ? -24.906 21.605 29.110 1.00 89.44 473 SER A N 1
ATOM 3666 C CA . SER A 1 473 ? -24.875 22.572 28.001 1.00 89.44 473 SER A CA 1
ATOM 3667 C C . SER A 1 473 ? -23.651 22.425 27.083 1.00 89.44 473 SER A C 1
ATOM 3669 O O . SER A 1 473 ? -23.654 22.945 25.968 1.00 89.44 473 SER A O 1
ATOM 3671 N N . LYS A 1 474 ? -22.609 21.714 27.533 1.00 93.38 474 LYS A N 1
ATOM 3672 C CA . LYS A 1 474 ? -21.372 21.416 26.795 1.00 93.38 474 LYS A CA 1
ATOM 3673 C C . LYS A 1 474 ? -21.236 19.930 26.446 1.00 93.38 474 LYS A C 1
ATOM 3675 O O . LYS A 1 474 ? -20.138 19.469 26.134 1.00 93.38 474 LYS A O 1
ATOM 3680 N N . PHE A 1 475 ? -22.340 19.180 26.478 1.00 95.56 475 PHE A N 1
ATOM 3681 C CA . PHE A 1 475 ? -22.340 17.742 26.218 1.00 95.56 475 PHE A CA 1
ATOM 3682 C C . PHE A 1 475 ? -21.707 17.404 24.859 1.00 95.56 475 PHE A C 1
ATOM 3684 O O . PHE A 1 475 ? -22.093 17.958 23.831 1.00 95.56 475 PHE A O 1
ATOM 3691 N N . GLY A 1 476 ? -20.733 16.490 24.854 1.00 95.06 476 GLY A N 1
ATOM 3692 C CA . GLY A 1 476 ? -19.969 16.116 23.660 1.00 95.06 476 GLY A CA 1
ATOM 3693 C C . GLY A 1 476 ? -18.825 17.071 23.296 1.00 95.06 476 GLY A C 1
ATOM 3694 O O . GLY A 1 476 ? -18.169 16.861 22.279 1.00 95.06 476 GLY A O 1
ATOM 3695 N N . TYR A 1 477 ? -18.557 18.102 24.101 1.00 93.56 477 TYR A N 1
ATOM 3696 C CA . TYR A 1 477 ? -17.473 19.060 23.856 1.00 93.56 477 TYR A CA 1
ATOM 3697 C C . TYR A 1 477 ? -16.558 19.226 25.067 1.00 93.56 477 TYR A C 1
ATOM 3699 O O . TYR A 1 477 ? -15.345 19.116 24.914 1.00 93.56 477 TYR A O 1
ATOM 3707 N N . ASP A 1 478 ? -17.135 19.463 26.245 1.00 94.25 478 ASP A N 1
ATOM 3708 C CA . ASP A 1 478 ? -16.414 19.607 27.510 1.00 94.25 478 ASP A CA 1
ATOM 3709 C C . ASP A 1 478 ? -17.054 18.671 28.536 1.00 94.25 478 ASP A C 1
ATOM 3711 O O . ASP A 1 478 ? -18.115 18.952 29.101 1.00 94.25 478 ASP A O 1
ATOM 3715 N N . CYS A 1 479 ? -16.465 17.485 28.658 1.00 95.69 479 CYS A N 1
ATOM 3716 C CA . CYS A 1 479 ? -17.020 16.376 29.416 1.00 95.69 479 CYS A CA 1
ATOM 3717 C C . CYS A 1 479 ? -16.096 16.046 30.590 1.00 95.69 479 CYS A C 1
ATOM 3719 O O . CYS A 1 479 ? -14.901 15.837 30.374 1.00 95.69 479 CYS A O 1
ATOM 3721 N N . PRO A 1 480 ? -16.622 15.935 31.822 1.00 96.00 480 PRO A N 1
ATOM 3722 C CA . PRO A 1 480 ? -15.810 15.528 32.959 1.00 96.00 480 PRO A CA 1
ATOM 3723 C C . PRO A 1 480 ? -15.369 14.064 32.829 1.00 96.00 480 PRO A C 1
ATOM 3725 O O . PRO A 1 480 ? -15.962 13.275 32.085 1.00 96.00 480 PRO A O 1
ATOM 3728 N N . ALA A 1 481 ? -14.363 13.675 33.613 1.00 96.25 481 ALA A N 1
ATOM 3729 C CA . ALA A 1 481 ? -14.068 12.263 33.824 1.00 96.25 481 ALA A CA 1
ATOM 3730 C C . ALA A 1 481 ? -15.257 11.574 34.539 1.00 96.25 481 ALA A C 1
ATOM 3732 O O . ALA A 1 481 ? -15.892 12.202 35.397 1.00 96.25 481 ALA A O 1
ATOM 3733 N N . PRO A 1 482 ? -15.588 10.309 34.214 1.00 96.56 482 PRO A N 1
ATOM 3734 C CA . PRO A 1 482 ? -16.625 9.579 34.940 1.00 96.56 482 PRO A CA 1
ATOM 3735 C C . PRO A 1 482 ? -16.187 9.203 36.361 1.00 96.56 482 PRO A C 1
ATOM 3737 O O . PRO A 1 482 ? -15.144 8.575 36.554 1.00 96.56 482 PRO A O 1
ATOM 3740 N N . ASP A 1 483 ? -17.015 9.534 37.347 1.00 95.75 483 ASP A N 1
ATOM 3741 C CA . ASP A 1 483 ? -16.834 9.176 38.753 1.00 95.75 483 ASP A CA 1
ATOM 3742 C C . ASP A 1 483 ? -17.480 7.819 39.054 1.00 95.75 483 ASP A C 1
ATOM 3744 O O . ASP A 1 483 ? -18.629 7.711 39.489 1.00 95.75 483 ASP A O 1
ATOM 3748 N N . PHE A 1 484 ? -16.725 6.753 38.790 1.00 93.94 484 PHE A N 1
ATOM 3749 C CA . PHE A 1 484 ? -17.165 5.390 39.084 1.00 93.94 484 PHE A CA 1
ATOM 3750 C C . PHE A 1 484 ? -17.288 5.118 40.589 1.00 93.94 484 PHE A C 1
ATOM 3752 O O . PHE A 1 484 ? -18.085 4.269 40.969 1.00 93.94 484 PHE A O 1
ATOM 3759 N N . ALA A 1 485 ? -16.533 5.811 41.449 1.00 88.56 485 ALA A N 1
ATOM 3760 C CA . ALA A 1 485 ? -16.557 5.552 42.889 1.00 88.56 485 ALA A CA 1
ATOM 3761 C C . ALA A 1 485 ? -17.890 5.989 43.508 1.00 88.56 485 ALA A C 1
ATOM 3763 O O . ALA A 1 485 ? -18.496 5.227 44.259 1.00 88.56 485 ALA A O 1
ATOM 3764 N N . ALA A 1 486 ? -18.384 7.168 43.124 1.00 83.44 486 ALA A N 1
ATOM 3765 C CA . ALA A 1 486 ? -19.691 7.658 43.555 1.00 83.44 486 ALA A CA 1
ATOM 3766 C C . ALA A 1 486 ? -20.873 6.895 42.926 1.00 83.44 486 ALA A C 1
ATOM 3768 O O . ALA A 1 486 ? -21.993 7.010 43.407 1.00 83.44 486 ALA A O 1
ATOM 3769 N N . ALA A 1 487 ? -20.654 6.127 41.852 1.00 75.12 487 ALA A N 1
ATOM 3770 C CA . ALA A 1 487 ? -21.701 5.343 41.191 1.00 75.12 487 ALA A CA 1
ATOM 3771 C C . ALA A 1 487 ? -21.958 3.966 41.836 1.00 75.12 487 ALA A C 1
ATOM 3773 O O . ALA A 1 487 ? -22.947 3.320 41.494 1.00 75.12 487 ALA A O 1
ATOM 3774 N N . GLY A 1 488 ? -21.054 3.502 42.708 1.00 62.12 488 GLY A N 1
ATOM 3775 C CA . GLY A 1 488 ? -21.200 2.258 43.476 1.00 62.12 488 GLY A CA 1
ATOM 3776 C C . GLY A 1 488 ? -21.812 2.437 44.866 1.00 62.12 488 GLY A C 1
ATOM 3777 O O . GLY A 1 488 ? -21.989 1.444 45.569 1.00 62.12 488 GLY A O 1
ATOM 3778 N N . GLN A 1 489 ? -22.083 3.685 45.256 1.00 55.44 489 GLN A N 1
ATOM 3779 C CA . GLN A 1 489 ? -22.842 4.067 46.449 1.00 55.44 489 GLN A CA 1
ATOM 3780 C C . GLN A 1 489 ? -24.312 4.237 46.070 1.00 55.44 489 GLN A C 1
ATOM 3782 O O . GLN A 1 489 ? -25.167 3.873 46.907 1.00 55.44 489 GLN A O 1
#

Organism: Serratia plymuthica (NCBI:txid82996)

pLDDT: mean 88.15, std 14.2, range [30.78, 98.81]

Sequence (489 aa):
MIDRVKAGAADPDQLALSSLGQQARIQLWLGNIAPAAQLYAQQAAQGDQNGGLSLQYISSYLVNPDHFAALKQAISDPVIQQLVTVELFARGSNLQMSDTDATGTRSKQIVSQILTLLNASVKSGFSGSDRLAALAYRAGQYPMAASLLKHAGDSGLAWWLRAKMALRDGMLKPLPPPMPKRRQPSPPVKVGASSAMRTLRPETIVPECRVAGEQAILALDRGDYLQAMDFLYRGKEIYWADVADVAERVLTIDELKGFVDKHVPAPATPLKPVNPDEYNGQQITPDIQLRELLARRLMRAGRAQEAMGYFDIPNYRQVAQGYADTLKTAQDKTADKLVRAKAYYQAATLLRTQGLTFTGYEMTPDYAIYDAGYSYLGDAFDTRELKHKSWISNAEAARAKAALPAQDNRFLHYRWQAVDLAQQAADLLPPKSQAYAAVLCNAAGWVIKRDAKTGQALYQRYINTGTRYSWASKFGYDCPAPDFAAAGQ

Radius of gyration: 32.73 Å; chains: 1; bounding box: 89×44×91 Å

Secondary structure (DSSP, 8-state):
-HHHHHTT---TT-HHHHHHHHHHHHHHHTT-HHHHHHHHHHHHHTT-HHHHHHHHHHHHHHHSGGGHHHHHHHTTSHHHHHHHHHHHHHHTHHHHTT--STT-HHHHHHHHHHHHHHHHH-SS--TTHHHHHHHHHHTT-HHHHHHHHTTSTT-HHHHHHHHHHHHHTT--SPPPPPP---PPPPPPEEE----SSS----EEE-HHHHHHHHHHHHHHHHT-HHHHHHHHHHHGGGGHHHHHHIIIIIS-HHHHHHHHHHH-PPPSSPPPPP-TT--------HHHHHHHHHHHHHHHTT-HHHHTTT--SHHHHHHHHHHHHHHHHHH-TTS-HHHHHHHHHHHHHHHHHHHHHHH--SSTTT-GGGTT--S----TT--TT--S--SS-HHHHHHHHHHS-SS--STTTHHHHHHHHHHHHHHTS-TTSHHHHHHHHHHHHHHTTT-HHHHHHHHHHHHHHS---GGGGGTTTS-PPP-TTTT--